Protein AF-0000000077074228 (afdb_homodimer)

Secondary structure (DSSP, 8-state):
--HHHHHHHHHHHH------HHHHHHHHHHHHH-SHHHHHHHT-HHHHTSS-HHHHHHHHHHHHHHHHHHHHHHHHHHHHTTHHHHHHHHHHT------HHHHHHHHHHHHHHHHHHHHHHHTT-GGGGGSHHHHHHHHHHHHHHS---HHHHHHHHHHHTTHHHHHHHHHT---TT--STTHHHHHHHHHHIIIIIHHHHHHHHTTSGGGSPPTT--HHHHHHHHHHHHHIIIIIHHHHHHH---GGGSSS--SS-TT-STTHHHHHHHHHHHHHHHHHHHHHHHHHHHS--------/--HHHHHHHHHHHH------HHHHHHHHHHHHH-SHHHHHHHT-HHHHTSS-HHHHHHHHHHHHHHHHHHHHHHHHHHHHTTHHHHHHHHHHT------HHHHHHHHHHHHHHHHHHHHHHHTT-GGGGGSHHHHHHHHHHHHHHS---HHHHHHHHHHHTTHHHHHHHHHT---TT--STTHHHHHHHHHHIIIIIHHHHHHHHTTSGGGSPPTT--HHHHHHHHHHHHHIIIIIHHHHHHH---GGGSSS--SS-TT-STTHHHHHHHHHHHHHHHHHHHHHHHHHHHS--------

pLDDT: mean 87.64, std 18.38, range [22.14, 98.81]

Radius of gyration: 28.15 Å; Cα contacts (8 Å, |Δi|>4): 652; chains: 2; bounding box: 69×78×68 Å

Foldseek 3Di:
DVPVVVVVVCCVVPPPPPPPPVVVVVVLQQLAQVFDVSVVLLPPPCLQPVADPVLLVVLLVVLVVLLVVLLVVLVVLCVVVVVLVLLQVLQVVDDQDDDPVLVVLLVVLVVLLVVVCVQSRVRSNNNLCLQVLVVLSVLLNCLSVDRRHSVSLLSLQLSLLQLVSLVCCQVVPDPPPPDDPCPSVSSNVSSCSSNPNSSLVSQVNSQHLSSYDDLPDQSSLSNSLSVVSCSVSVPVLVVCSVSSGCHVNSSHDDPPDPPHDNCVVVVCSVVSSVSSRPVSSVVSVVSVVPPDNPPPPPD/DVPVVVVVVCCVVPPPPPPPPVVVVVVLQQLAQVFDVSVVLLPPVCLQPVADPVLLVVLLVVLVVLLVVLLVVLVVLCVVVVVLVLLQVLQVVADQDDDPVLVVLLVVLVVLLVVVCVQSRVRSNNNLCLQVLVVLSVLLNCLSPDRRDSVSLLSLQLSLLQLVSLVCCQVVPDCPPPDDPCPSVSSNVSSCSSNPNSSLVSQVNSQHLSSYDDLPDQSSLSNSLSVVSCSVSVPVLVVCSVSSGCHVNSSHDDPPDPPHDNCVVVVCSVVSSVSSRPVSSVVSVVSVVPPDNPPPPPD

InterPro domains:
  IPR026508 Transmembrane protein 164 [PTHR20948] (30-287)
  IPR059250 TMEM164-like [PF14808] (55-283)

Structure (mmCIF, N/CA/C/O backbone):
data_AF-0000000077074228-model_v1
#
loop_
_entity.id
_entity.type
_entity.pdbx_description
1 polymer 'Transmembrane protein 164'
#
loop_
_atom_site.group_PDB
_atom_site.id
_atom_site.type_symbol
_atom_site.label_atom_id
_atom_site.label_alt_id
_atom_site.label_comp_id
_atom_site.label_asym_id
_atom_site.label_entity_id
_atom_site.label_seq_id
_atom_site.pdbx_PDB_ins_code
_atom_site.Cartn_x
_atom_site.Cartn_y
_atom_site.Cartn_z
_atom_site.occupancy
_atom_site.B_iso_or_equiv
_atom_site.auth_seq_id
_atom_site.auth_comp_id
_atom_site.auth_asym_id
_atom_site.auth_atom_id
_atom_site.pdbx_PDB_model_num
ATOM 1 N N . MET A 1 1 ? -24.172 -17.266 -29.172 1 22.14 1 MET A N 1
ATOM 2 C CA . MET A 1 1 ? -23.094 -17.172 -28.188 1 22.14 1 MET A CA 1
ATOM 3 C C . MET A 1 1 ? -22.406 -15.812 -28.281 1 22.14 1 MET A C 1
ATOM 5 O O . MET A 1 1 ? -21.625 -15.445 -27.406 1 22.14 1 MET A O 1
ATOM 9 N N . ASN A 1 2 ? -22.547 -15.078 -29.438 1 23.78 2 ASN A N 1
ATOM 10 C CA . ASN A 1 2 ? -22.094 -13.758 -29.875 1 23.78 2 ASN A CA 1
ATOM 11 C C . ASN A 1 2 ? -22.859 -12.648 -29.156 1 23.78 2 ASN A C 1
ATOM 13 O O . ASN A 1 2 ? -22.484 -11.477 -29.234 1 23.78 2 ASN A O 1
ATOM 17 N N . SER A 1 3 ? -24.125 -12.984 -28.781 1 27 3 SER A N 1
ATOM 18 C CA . SER A 1 3 ? -25.047 -11.898 -28.453 1 27 3 SER A CA 1
ATOM 19 C C . SER A 1 3 ? -24.781 -11.359 -27.047 1 27 3 SER A C 1
ATOM 21 O O . SER A 1 3 ? -25.031 -10.18 -26.766 1 27 3 SER A O 1
ATOM 23 N N . LYS A 1 4 ? -24.438 -12.344 -26.047 1 28.38 4 LYS A N 1
ATOM 24 C CA . LYS A 1 4 ? -24.344 -11.852 -24.672 1 28.38 4 LYS A CA 1
ATOM 25 C C . LYS A 1 4 ? -23.094 -11 -24.469 1 28.38 4 LYS A C 1
ATOM 27 O O . LYS A 1 4 ? -22.891 -10.414 -23.406 1 28.38 4 LYS A O 1
ATOM 32 N N . TYR A 1 5 ? -22.078 -11.258 -25.25 1 29.88 5 TYR A N 1
ATOM 33 C CA . TYR A 1 5 ? -20.859 -10.445 -25.125 1 29.88 5 TYR A CA 1
ATOM 34 C C . TYR A 1 5 ? -21.109 -9.016 -25.594 1 29.88 5 TYR A C 1
ATOM 36 O O . TYR A 1 5 ? -20.438 -8.086 -25.141 1 29.88 5 TYR A O 1
ATOM 44 N N . ASN A 1 6 ? -22.016 -8.875 -26.625 1 31.64 6 ASN A N 1
ATOM 45 C CA . ASN A 1 6 ? -22.25 -7.543 -27.172 1 31.64 6 ASN A CA 1
ATOM 46 C C . ASN A 1 6 ? -22.969 -6.648 -26.172 1 31.64 6 ASN A C 1
ATOM 48 O O . ASN A 1 6 ? -22.828 -5.422 -26.219 1 31.64 6 ASN A O 1
ATOM 52 N N . ASN A 1 7 ? -23.812 -7.305 -25.312 1 31.48 7 ASN A N 1
ATOM 53 C CA . ASN A 1 7 ? -24.641 -6.445 -24.469 1 31.48 7 ASN A CA 1
ATOM 54 C C . ASN A 1 7 ? -23.844 -5.883 -23.297 1 31.48 7 ASN A C 1
ATOM 56 O O . ASN A 1 7 ? -24.203 -4.848 -22.734 1 31.48 7 ASN A O 1
ATOM 60 N N . SER A 1 8 ? -22.75 -6.68 -22.859 1 31.59 8 SER A N 1
ATOM 61 C CA . SER A 1 8 ? -22.062 -6.16 -21.672 1 31.59 8 SER A CA 1
ATOM 62 C C . SER A 1 8 ? -21.141 -5 -22.031 1 31.59 8 SER A C 1
ATOM 64 O O . SER A 1 8 ? -20.938 -4.09 -21.219 1 31.59 8 SER A O 1
ATOM 66 N N . VAL A 1 9 ? -20.5 -5.027 -23.266 1 33.03 9 VAL A N 1
ATOM 67 C CA . VAL A 1 9 ? -19.703 -3.887 -23.703 1 33.03 9 VAL A CA 1
ATOM 68 C C . VAL A 1 9 ? -20.609 -2.715 -24.047 1 33.03 9 VAL A C 1
ATOM 70 O O . VAL A 1 9 ? -20.266 -1.555 -23.828 1 33.03 9 VAL A O 1
ATOM 73 N N . ALA A 1 10 ? -21.75 -3.064 -24.672 1 32.22 10 ALA A N 1
ATOM 74 C CA . ALA A 1 10 ? -22.672 -1.997 -25.062 1 32.22 10 ALA A CA 1
ATOM 75 C C . ALA A 1 10 ? -23.188 -1.242 -23.844 1 32.22 10 ALA A C 1
ATOM 77 O O . ALA A 1 10 ? -23.422 -0.031 -23.906 1 32.22 10 ALA A O 1
ATOM 78 N N . ALA A 1 11 ? -23.375 -1.987 -22.75 1 33.41 11 ALA A N 1
ATOM 79 C CA . ALA A 1 11 ? -23.828 -1.274 -21.562 1 33.41 11 ALA A CA 1
ATOM 80 C C . ALA A 1 11 ? -22.766 -0.3 -21.062 1 33.41 11 ALA A C 1
ATOM 82 O O . ALA A 1 11 ? -23.094 0.738 -20.484 1 33.41 11 ALA A O 1
ATOM 83 N N . LEU A 1 12 ? -21.438 -0.614 -21.328 1 32.62 12 LEU A N 1
ATOM 84 C CA . LEU A 1 12 ? -20.422 0.365 -20.938 1 32.62 12 LEU A CA 1
ATOM 85 C C . LEU A 1 12 ? -20.469 1.588 -21.844 1 32.62 12 LEU A C 1
ATOM 87 O O . LEU A 1 12 ? -20.266 2.715 -21.391 1 32.62 12 LEU A O 1
ATOM 91 N N . VAL A 1 13 ? -20.609 1.319 -23.203 1 32.81 13 VAL A N 1
ATOM 92 C CA . VAL A 1 13 ? -20.594 2.445 -24.141 1 32.81 13 VAL A CA 1
ATOM 93 C C . VAL A 1 13 ? -21.953 3.145 -24.141 1 32.81 13 VAL A C 1
ATOM 95 O O . VAL A 1 13 ? -22.016 4.375 -24.172 1 32.81 13 VAL A O 1
ATOM 98 N N . ASN A 1 14 ? -23.047 2.443 -24.469 1 32.88 14 ASN A N 1
ATOM 99 C CA . ASN A 1 14 ? -24.312 3.102 -24.766 1 32.88 14 ASN A CA 1
ATOM 100 C C . ASN A 1 14 ? -25.016 3.553 -23.484 1 32.88 14 ASN A C 1
ATOM 102 O O . ASN A 1 14 ? -26.141 4.039 -23.531 1 32.88 14 ASN A O 1
ATOM 106 N N . GLY A 1 15 ? -24.828 2.885 -22.344 1 33.25 15 GLY A N 1
ATOM 107 C CA . GLY A 1 15 ? -25.578 3.615 -21.328 1 33.25 15 GLY A CA 1
ATOM 108 C C . GLY A 1 15 ? -25.266 5.102 -21.312 1 33.25 15 GLY A C 1
ATOM 109 O O . GLY A 1 15 ? -24.25 5.523 -20.766 1 33.25 15 GLY A O 1
ATOM 110 N N . GLY A 1 16 ? -25.516 5.789 -22.328 1 33.91 16 GLY A N 1
ATOM 111 C CA . GLY A 1 16 ? -25.75 7.211 -22.516 1 33.91 16 GLY A CA 1
ATOM 112 C C . GLY A 1 16 ? -26.359 7.875 -21.281 1 33.91 16 GLY A C 1
ATOM 113 O O . GLY A 1 16 ? -27.031 8.906 -21.406 1 33.91 16 GLY A O 1
ATOM 114 N N . ASP A 1 17 ? -26.844 7.062 -20.344 1 36.22 17 ASP A N 1
ATOM 115 C CA . ASP A 1 17 ? -27.312 8.008 -19.344 1 36.22 17 ASP A CA 1
ATOM 116 C C . ASP A 1 17 ? -26.281 9.094 -19.078 1 36.22 17 ASP A C 1
ATOM 118 O O . ASP A 1 17 ? -25.078 8.805 -18.984 1 36.22 17 ASP A O 1
ATOM 122 N N . SER A 1 18 ? -26.469 10.219 -19.5 1 34.12 18 SER A N 1
ATOM 123 C CA . SER A 1 18 ? -25.828 11.484 -19.156 1 34.12 18 SER A CA 1
ATOM 124 C C . SER A 1 18 ? -25.109 11.391 -17.812 1 34.12 18 SER A C 1
ATOM 126 O O . SER A 1 18 ? -25.766 11.25 -16.766 1 34.12 18 SER A O 1
ATOM 128 N N . PHE A 1 19 ? -24.094 10.617 -17.672 1 42.47 19 PHE A N 1
ATOM 129 C CA . PHE A 1 19 ? -23.219 10.945 -16.547 1 42.47 19 PHE A CA 1
ATOM 130 C C . PHE A 1 19 ? -23.344 12.422 -16.188 1 42.47 19 PHE A C 1
ATOM 132 O O . PHE A 1 19 ? -22.672 13.266 -16.797 1 42.47 19 PHE A O 1
ATOM 139 N N . SER A 1 20 ? -24.547 12.852 -16.047 1 45.81 20 SER A N 1
ATOM 140 C CA . SER A 1 20 ? -24.766 14.25 -15.68 1 45.81 20 SER A CA 1
ATOM 141 C C . SER A 1 20 ? -23.859 14.672 -14.531 1 45.81 20 SER A C 1
ATOM 143 O O . SER A 1 20 ? -23.531 13.859 -13.656 1 45.81 20 SER A O 1
ATOM 145 N N . GLY A 1 21 ? -22.984 15.633 -14.781 1 50.31 21 GLY A N 1
ATOM 146 C CA . GLY A 1 21 ? -22.234 16.344 -13.75 1 50.31 21 GLY A CA 1
ATOM 147 C C . GLY A 1 21 ? -22.812 16.156 -12.359 1 50.31 21 GLY A C 1
ATOM 148 O O . GLY A 1 21 ? -22.062 16 -11.391 1 50.31 21 GLY A O 1
ATOM 149 N N . SER A 1 22 ? -24.125 15.953 -12.328 1 57.34 22 SER A N 1
ATOM 150 C CA . SER A 1 22 ? -24.797 15.789 -11.047 1 57.34 22 SER A CA 1
ATOM 151 C C . SER A 1 22 ? -24.609 14.383 -10.5 1 57.34 22 SER A C 1
ATOM 153 O O . SER A 1 22 ? -24.391 14.195 -9.297 1 57.34 22 SER A O 1
ATOM 155 N N . SER A 1 23 ? -24.578 13.344 -11.367 1 66.81 23 SER A N 1
ATOM 156 C CA . SER A 1 23 ? -24.406 11.969 -10.906 1 66.81 23 SER A CA 1
ATOM 157 C C . SER A 1 23 ? -22.984 11.727 -10.406 1 66.81 23 SER A C 1
ATOM 159 O O . SER A 1 23 ? -22.797 11.07 -9.375 1 66.81 23 SER A O 1
ATOM 161 N N . LEU A 1 24 ? -22.078 12.297 -11.102 1 70 24 LEU A N 1
ATOM 162 C CA . LEU A 1 24 ? -20.688 12.172 -10.68 1 70 24 LEU A CA 1
ATOM 163 C C . LEU A 1 24 ? -20.453 12.859 -9.344 1 70 24 LEU A C 1
ATOM 165 O O . LEU A 1 24 ? -19.734 12.344 -8.492 1 70 24 LEU A O 1
ATOM 169 N N . LEU A 1 25 ? -21.047 14.008 -9.281 1 71.69 25 LEU A N 1
ATOM 170 C CA . LEU A 1 25 ? -20.906 14.742 -8.031 1 71.69 25 LEU A CA 1
ATOM 171 C C . LEU A 1 25 ? -21.547 13.969 -6.875 1 71.69 25 LEU A C 1
ATOM 173 O O . LEU A 1 25 ? -20.984 13.914 -5.781 1 71.69 25 LEU A O 1
ATOM 177 N N . PHE A 1 26 ? -22.672 13.359 -7.16 1 73.75 26 PHE A N 1
ATOM 178 C CA . PHE A 1 26 ? -23.344 12.578 -6.133 1 73.75 26 PHE A CA 1
ATOM 179 C C . PHE A 1 26 ? -22.516 11.367 -5.738 1 73.75 26 PHE A C 1
ATOM 181 O O . PHE A 1 26 ? -22.406 11.039 -4.555 1 73.75 26 PHE A O 1
ATOM 188 N N . GLU A 1 27 ? -21.938 10.773 -6.664 1 82.38 27 GLU A N 1
ATOM 189 C CA . GLU A 1 27 ? -21.078 9.625 -6.375 1 82.38 27 GLU A CA 1
ATOM 190 C C . GLU A 1 27 ? -19.844 10.047 -5.574 1 82.38 27 GLU A C 1
ATOM 192 O O . GLU A 1 27 ? -19.438 9.344 -4.652 1 82.38 27 GLU A O 1
ATOM 197 N N . LEU A 1 28 ? -19.406 11.195 -5.895 1 85.88 28 LEU A N 1
ATOM 198 C CA . LEU A 1 28 ? -18.234 11.695 -5.195 1 85.88 28 LEU A CA 1
ATOM 199 C C . LEU A 1 28 ? -18.562 12.023 -3.742 1 85.88 28 LEU A C 1
ATOM 201 O O . LEU A 1 28 ? -17.781 11.711 -2.84 1 85.88 28 LEU A O 1
ATOM 205 N N . GLU A 1 29 ? -19.703 12.594 -3.555 1 90.44 29 GLU A N 1
ATOM 206 C CA . GLU A 1 29 ? -20.125 12.914 -2.195 1 90.44 29 GLU A CA 1
ATOM 207 C C . GLU A 1 29 ? -20.328 11.648 -1.364 1 90.44 29 GLU A C 1
ATOM 209 O O . GLU A 1 29 ? -19.953 11.602 -0.193 1 90.44 29 GLU A O 1
ATOM 214 N N . ASP A 1 30 ? -20.859 10.711 -1.929 1 92.44 30 ASP A N 1
ATOM 215 C CA . ASP A 1 30 ? -21.078 9.453 -1.22 1 92.44 30 ASP A CA 1
ATOM 216 C C . ASP A 1 30 ? -19.766 8.812 -0.806 1 92.44 30 ASP A C 1
ATOM 218 O O . ASP A 1 30 ? -19.625 8.32 0.318 1 92.44 30 ASP A O 1
ATOM 222 N N . VAL A 1 31 ? -18.812 8.883 -1.663 1 92.88 31 VAL A N 1
ATOM 223 C CA . VAL A 1 31 ? -17.484 8.312 -1.403 1 92.88 31 VAL A CA 1
ATOM 224 C C . VAL A 1 31 ? -16.797 9.102 -0.295 1 92.88 31 VAL A C 1
ATOM 226 O O . VAL A 1 31 ? -16.156 8.516 0.581 1 92.88 31 VAL A O 1
ATOM 229 N N . LEU A 1 32 ? -16.969 10.344 -0.296 1 94.06 32 LEU A N 1
ATOM 230 C CA . LEU A 1 32 ? -16.234 11.219 0.598 1 94.06 32 LEU A CA 1
ATOM 231 C C . LEU A 1 32 ? -16.844 11.227 1.993 1 94.06 32 LEU A C 1
ATOM 233 O O . LEU A 1 32 ? -16.125 11.133 2.992 1 94.06 32 LEU A O 1
ATOM 237 N N . TYR A 1 33 ? -18.156 11.289 2.043 1 94.5 33 TYR A N 1
ATOM 238 C CA . TYR A 1 33 ? -18.734 11.461 3.367 1 94.5 33 TYR A CA 1
ATOM 239 C C . TYR A 1 33 ? -20.141 10.852 3.428 1 94.5 33 TYR A C 1
ATOM 241 O O . TYR A 1 33 ? -21.031 11.398 4.078 1 94.5 33 TYR A O 1
ATOM 249 N N . GLY A 1 34 ? -20.344 9.797 2.76 1 92.19 34 GLY A N 1
ATOM 250 C CA . GLY A 1 34 ? -21.609 9.086 2.777 1 92.19 34 GLY A CA 1
ATOM 251 C C . GLY A 1 34 ? -21.672 8.016 3.852 1 92.19 34 GLY A C 1
ATOM 252 O O . GLY A 1 34 ? -22.656 7.27 3.934 1 92.19 34 GLY A O 1
ATOM 253 N N . GLY A 1 35 ? -20.688 7.93 4.684 1 92.06 35 GLY A N 1
ATOM 254 C CA . GLY A 1 35 ? -20.625 6.891 5.703 1 92.06 35 GLY A CA 1
ATOM 255 C C . GLY A 1 35 ? -21.406 7.242 6.957 1 92.06 35 GLY A C 1
ATOM 256 O O . GLY A 1 35 ? -21.891 8.359 7.098 1 92.06 35 GLY A O 1
ATOM 257 N N . ASP A 1 36 ? -21.5 6.32 7.832 1 88.94 36 ASP A N 1
ATOM 258 C CA . ASP A 1 36 ? -22.297 6.484 9.039 1 88.94 36 ASP A CA 1
ATOM 259 C C . ASP A 1 36 ? -21.703 7.559 9.953 1 88.94 36 ASP A C 1
ATOM 261 O O . ASP A 1 36 ? -22.422 8.422 10.461 1 88.94 36 ASP A O 1
ATOM 265 N N . SER A 1 37 ? -20.438 7.48 10.125 1 86.94 37 SER A N 1
ATOM 266 C CA . SER A 1 37 ? -19.797 8.438 11.016 1 86.94 37 SER A CA 1
ATOM 267 C C . SER A 1 37 ? -19.906 9.859 10.477 1 86.94 37 SER A C 1
ATOM 269 O O . SER A 1 37 ? -20.172 10.797 11.227 1 86.94 37 SER A O 1
ATOM 271 N N . THR A 1 38 ? -19.75 9.977 9.234 1 90.25 38 THR A N 1
ATOM 272 C CA . THR A 1 38 ? -19.844 11.305 8.641 1 90.25 38 THR A CA 1
ATOM 273 C C . THR A 1 38 ? -21.281 11.812 8.672 1 90.25 38 THR A C 1
ATOM 275 O O . THR A 1 38 ? -21.531 12.992 8.914 1 90.25 38 THR A O 1
ATOM 278 N N . LYS A 1 39 ? -22.188 10.961 8.492 1 90.31 39 LYS A N 1
ATOM 279 C CA . LYS A 1 39 ? -23.594 11.359 8.562 1 90.31 39 LYS A CA 1
ATOM 280 C C . LYS A 1 39 ? -23.969 11.859 9.953 1 90.31 39 LYS A C 1
ATOM 282 O O . LYS A 1 39 ? -24.719 12.82 10.094 1 90.31 39 LYS A O 1
ATOM 287 N N . GLU A 1 40 ? -23.438 11.203 10.867 1 90.25 40 GLU A N 1
ATOM 288 C CA . GLU A 1 40 ? -23.672 11.656 12.242 1 90.25 40 GLU A CA 1
ATOM 289 C C . GLU A 1 40 ? -23.141 13.07 12.453 1 90.25 40 GLU A C 1
ATOM 291 O O . GLU A 1 40 ? -23.812 13.906 13.062 1 90.25 40 GLU A O 1
ATOM 296 N N . GLU A 1 41 ? -21.984 13.305 11.984 1 89.94 41 GLU A N 1
ATOM 297 C CA . GLU A 1 41 ? -21.375 14.625 12.117 1 89.94 41 GLU A CA 1
ATOM 298 C 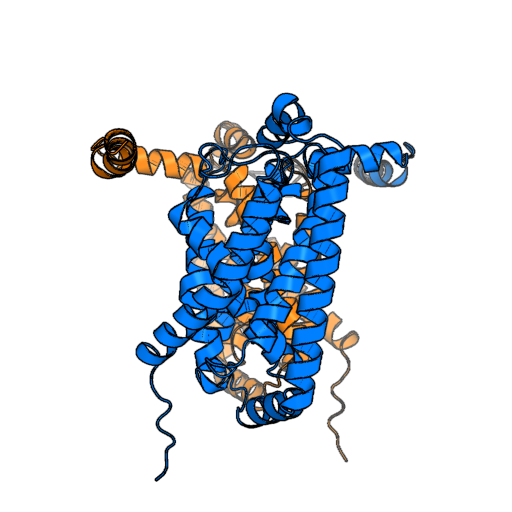C . GLU A 1 41 ? -22.156 15.672 11.312 1 89.94 41 GLU A C 1
ATOM 300 O O . GLU A 1 41 ? -22.375 16.781 11.789 1 89.94 41 GLU A O 1
ATOM 305 N N . ILE A 1 42 ? -22.562 15.32 10.117 1 91.06 42 ILE A N 1
ATOM 306 C CA . ILE A 1 42 ? -23.297 16.219 9.219 1 91.06 42 ILE A CA 1
ATOM 307 C C . ILE A 1 42 ? -24.609 16.625 9.867 1 91.06 42 ILE A C 1
ATOM 309 O O . ILE A 1 42 ? -25.031 17.781 9.758 1 91.06 42 ILE A O 1
ATOM 313 N N . ASN A 1 43 ? -25.188 15.75 10.594 1 92.12 43 ASN A N 1
ATOM 314 C CA . ASN A 1 43 ? -26.484 16 11.195 1 92.12 43 ASN A CA 1
ATOM 315 C C . ASN A 1 43 ? -26.359 16.672 12.562 1 92.12 43 ASN A C 1
ATOM 317 O O . ASN A 1 43 ? -27.359 17.016 13.188 1 92.12 43 ASN A O 1
ATOM 321 N N . ASN A 1 44 ? -25.156 16.844 12.969 1 93.88 44 ASN A N 1
ATOM 322 C CA . ASN A 1 44 ? -24.922 17.5 14.242 1 93.88 44 ASN A CA 1
ATOM 323 C C . ASN A 1 44 ? -25 19.016 14.109 1 93.88 44 ASN A C 1
ATOM 325 O O . ASN A 1 44 ? -23.969 19.688 13.992 1 93.88 44 ASN A O 1
ATOM 329 N N . GLU A 1 45 ? -26.125 19.578 14.312 1 94.75 45 GLU A N 1
ATOM 330 C CA . GLU A 1 45 ? -26.359 21 14.125 1 94.75 45 GLU A CA 1
ATOM 331 C C . GLU A 1 45 ? -25.641 21.828 15.195 1 94.75 45 GLU A C 1
ATOM 333 O O . GLU A 1 45 ? -25.172 22.938 14.922 1 94.75 45 GLU A O 1
ATOM 338 N N . SER A 1 46 ? -25.641 21.281 16.359 1 94.56 46 SER A N 1
ATOM 339 C CA . SER A 1 46 ? -24.969 21.984 17.453 1 94.56 46 SER A CA 1
ATOM 340 C C . SER A 1 46 ? -23.484 22.188 17.156 1 94.56 46 SER A C 1
ATOM 342 O O . SER A 1 46 ? -22.938 23.25 17.469 1 94.56 46 SER A O 1
ATOM 344 N N . CYS A 1 47 ? -22.922 21.234 16.562 1 94.81 47 CYS A N 1
ATOM 345 C CA . CYS A 1 47 ? -21.516 21.328 16.203 1 94.81 47 CYS A CA 1
ATOM 346 C C . CYS A 1 47 ? -21.312 22.328 15.062 1 94.81 47 CYS A C 1
ATOM 348 O O . CYS A 1 47 ? -20.422 23.172 15.125 1 94.81 47 CYS A O 1
ATOM 350 N N . PHE A 1 48 ? -22.156 22.266 14.055 1 95.12 48 PHE A N 1
ATOM 351 C CA . PHE A 1 48 ? -22.016 23.125 12.891 1 95.12 48 PHE A CA 1
ATOM 352 C C . PHE A 1 48 ? -22.219 24.594 13.281 1 95.12 48 PHE A C 1
ATOM 354 O O . PHE A 1 48 ? -21.578 25.484 12.727 1 95.12 48 PHE A O 1
ATOM 361 N N . ASN A 1 49 ? -23.047 24.766 14.281 1 94.5 49 ASN A N 1
ATOM 362 C CA . ASN A 1 49 ? -23.391 26.125 14.68 1 94.5 49 ASN A CA 1
ATOM 363 C C . ASN A 1 49 ? -22.641 26.547 15.938 1 94.5 49 ASN A C 1
ATOM 365 O O . ASN A 1 49 ? -23.016 27.516 16.594 1 94.5 49 ASN A O 1
ATOM 369 N N . TYR A 1 50 ? -21.703 25.844 16.266 1 95.31 50 TYR A N 1
ATOM 370 C CA . TYR A 1 50 ? -20.969 26.109 17.5 1 95.31 50 TYR A CA 1
ATOM 371 C C . TYR A 1 50 ? -20.375 27.5 17.5 1 95.31 50 TYR A C 1
ATOM 373 O O . TYR A 1 50 ? -20.391 28.203 18.516 1 95.31 50 TYR A O 1
ATOM 381 N N . LEU A 1 51 ? -19.828 27.906 16.344 1 93.75 51 LEU A N 1
ATOM 382 C CA . LEU A 1 51 ? -19.203 29.203 16.172 1 93.75 51 LEU A CA 1
ATOM 383 C C . LEU A 1 51 ? -20.031 30.094 15.242 1 93.75 51 LEU A C 1
ATOM 385 O O . LEU A 1 51 ? -20.516 29.625 14.211 1 93.75 51 LEU A O 1
ATOM 389 N N . SER A 1 52 ? -20.156 31.344 15.672 1 92.81 52 SER A N 1
ATOM 390 C CA . SER A 1 52 ? -20.797 32.281 14.758 1 92.81 52 SER A CA 1
ATOM 391 C C . SER A 1 52 ? -19.906 32.594 13.562 1 92.81 52 SER A C 1
ATOM 393 O O . SER A 1 52 ? -18.672 32.469 13.648 1 92.81 52 SER A O 1
ATOM 395 N N . THR A 1 53 ? -20.469 32.969 12.477 1 92.25 53 THR A N 1
ATOM 396 C CA . THR A 1 53 ? -19.734 33.281 11.258 1 92.25 53 THR A CA 1
ATOM 397 C C . THR A 1 53 ? -18.75 34.438 11.508 1 92.25 53 THR A C 1
ATOM 399 O O . THR A 1 53 ? -17.641 34.438 10.977 1 92.25 53 THR A O 1
ATOM 402 N N . ARG A 1 54 ? -19.156 35.375 12.281 1 94.12 54 ARG A N 1
ATOM 403 C CA . ARG A 1 54 ? -18.281 36.5 12.609 1 94.12 54 ARG A CA 1
ATOM 404 C C . ARG A 1 54 ? -17.047 36.062 13.359 1 94.12 54 ARG A C 1
ATOM 406 O O . ARG A 1 54 ? -15.93 36.5 13.055 1 94.12 54 ARG A O 1
ATOM 413 N N . LEU A 1 55 ? -17.25 35.25 14.305 1 93.5 55 LEU A N 1
ATOM 414 C CA . LEU A 1 55 ? -16.125 34.75 15.094 1 93.5 55 LEU A CA 1
ATOM 415 C C . LEU A 1 55 ? -15.211 33.875 14.242 1 93.5 55 LEU A C 1
ATOM 417 O O . LEU A 1 55 ? -13.984 33.938 14.367 1 93.5 55 LEU A O 1
ATOM 421 N N . ALA A 1 56 ? -15.812 33.062 13.391 1 94.12 56 ALA A N 1
ATOM 422 C CA . ALA A 1 56 ? -15.023 32.219 12.5 1 94.12 56 ALA A CA 1
ATOM 423 C C . ALA A 1 56 ? -14.148 33.062 11.57 1 94.12 56 ALA A C 1
ATOM 425 O O . ALA A 1 56 ? -12.984 32.719 11.336 1 94.12 56 ALA A O 1
ATOM 426 N N . LEU A 1 57 ? -14.695 34.062 11.094 1 95 57 LEU A N 1
ATOM 427 C CA . LEU A 1 57 ? -13.953 34.938 10.203 1 95 57 LEU A CA 1
ATOM 428 C C . LEU A 1 57 ? -12.852 35.688 10.961 1 95 57 LEU A C 1
ATOM 430 O O . LEU A 1 57 ? -11.742 35.844 10.453 1 95 57 LEU A O 1
ATOM 434 N N . THR A 1 58 ? -13.164 36.156 12.148 1 95.5 58 THR A N 1
ATOM 435 C CA . THR A 1 58 ? -12.172 36.844 12.961 1 95.5 58 THR A CA 1
ATOM 436 C C . THR A 1 58 ? -11.008 35.938 13.305 1 95.5 58 THR A C 1
ATOM 438 O O . THR A 1 58 ? -9.844 36.312 13.203 1 95.5 58 THR A O 1
ATOM 441 N N . ASP A 1 59 ? -11.336 34.75 13.75 1 95.19 59 ASP A N 1
ATOM 442 C CA . ASP A 1 59 ? -10.289 33.781 14.07 1 95.19 59 ASP A CA 1
ATOM 443 C C . ASP A 1 59 ? -9.43 33.5 12.844 1 95.19 59 ASP A C 1
ATOM 445 O O . ASP A 1 59 ? -8.211 33.312 12.961 1 95.19 59 ASP A O 1
ATOM 449 N N . THR A 1 60 ? -10.016 33.438 11.672 1 96.88 60 THR A N 1
ATOM 450 C CA . THR A 1 60 ? -9.289 33.156 10.43 1 96.88 60 THR A CA 1
ATOM 451 C C . THR A 1 60 ? -8.328 34.281 10.109 1 96.88 60 THR A C 1
ATOM 453 O O . THR A 1 60 ? -7.184 34.062 9.727 1 96.88 60 THR A O 1
ATOM 456 N N . VAL A 1 61 ? -8.812 35.469 10.281 1 97.81 61 VAL A N 1
ATOM 457 C CA . VAL A 1 61 ? -7.969 36.656 10.016 1 97.81 61 VAL A CA 1
ATOM 458 C C . VAL A 1 61 ? -6.777 36.656 10.969 1 97.81 61 VAL A C 1
ATOM 460 O O . VAL A 1 61 ? -5.641 36.875 10.555 1 97.81 61 VAL A O 1
ATOM 463 N N . ILE A 1 62 ? -7.02 36.438 12.234 1 97.75 62 ILE A N 1
ATOM 464 C CA . ILE A 1 62 ? -5.953 36.375 13.227 1 97.75 62 ILE A CA 1
ATOM 465 C C . ILE A 1 62 ? -4.957 35.281 12.852 1 97.75 62 ILE A C 1
ATOM 467 O O . ILE A 1 62 ? -3.744 35.5 12.906 1 97.75 62 ILE A O 1
ATOM 471 N N . ALA A 1 63 ? -5.473 34.125 12.445 1 97.56 63 ALA A N 1
ATOM 472 C CA . ALA A 1 63 ? -4.617 33 12.031 1 97.56 63 ALA A CA 1
ATOM 473 C C . ALA A 1 63 ? -3.771 33.375 10.82 1 97.56 63 ALA A C 1
ATOM 475 O O . ALA A 1 63 ? -2.59 33.031 10.75 1 97.56 63 ALA A O 1
ATOM 476 N N . VAL A 1 64 ? -4.352 34.094 9.891 1 98.25 64 VAL A N 1
ATOM 477 C CA . VAL A 1 64 ? -3.641 34.5 8.68 1 98.25 64 VAL A CA 1
ATOM 478 C C . VAL A 1 64 ? -2.484 35.406 9.039 1 98.25 64 VAL A C 1
ATOM 480 O O . VAL A 1 64 ? -1.374 35.281 8.523 1 98.25 64 VAL A O 1
ATOM 483 N N . VAL A 1 65 ? -2.734 36.375 9.867 1 98.44 65 VAL A N 1
ATOM 484 C CA . VAL A 1 65 ? -1.694 37.312 10.312 1 98.44 65 VAL A CA 1
ATOM 485 C C . VAL A 1 65 ? -0.572 36.531 10.992 1 98.44 65 VAL A C 1
ATOM 487 O O . VAL A 1 65 ? 0.609 36.781 10.75 1 98.44 65 VAL A O 1
ATOM 490 N N . PHE A 1 66 ? -0.959 35.625 11.836 1 98.31 66 PHE A N 1
ATOM 491 C CA . PHE A 1 66 ? 0.021 34.812 12.539 1 98.31 66 PHE A CA 1
ATOM 492 C C . PHE A 1 66 ? 0.817 33.938 11.57 1 98.31 66 PHE A C 1
ATOM 494 O O . PHE A 1 66 ? 2.027 33.781 11.727 1 98.31 66 PHE A O 1
ATOM 501 N N . ILE A 1 67 ? 0.172 33.344 10.531 1 98.56 67 ILE A N 1
ATOM 502 C CA . ILE A 1 67 ? 0.825 32.562 9.492 1 98.56 67 ILE A CA 1
ATOM 503 C C . ILE A 1 67 ? 1.873 33.406 8.781 1 98.56 67 ILE A C 1
ATOM 505 O O . ILE A 1 67 ? 3.01 32.969 8.586 1 98.56 67 ILE A O 1
ATOM 509 N N . ILE A 1 68 ? 1.489 34.625 8.43 1 98.69 68 ILE A N 1
ATOM 510 C CA . ILE A 1 68 ? 2.406 35.531 7.754 1 98.69 68 ILE A CA 1
ATOM 511 C C . ILE A 1 68 ? 3.613 35.812 8.648 1 98.69 68 ILE A C 1
ATOM 513 O O . ILE A 1 68 ? 4.754 35.844 8.172 1 98.69 68 ILE A O 1
ATOM 517 N N . TYR A 1 69 ? 3.365 36.031 9.859 1 98.44 69 TYR A N 1
ATOM 518 C CA . TYR A 1 69 ? 4.445 36.25 10.812 1 98.44 69 TYR A CA 1
ATOM 519 C C . TYR A 1 69 ? 5.383 35.031 10.875 1 98.44 69 TYR A C 1
ATOM 521 O O . TYR A 1 69 ? 6.605 35.188 10.828 1 98.44 69 TYR A O 1
ATOM 529 N N . LEU A 1 70 ? 4.832 33.844 11.008 1 98.44 70 LEU A N 1
ATOM 530 C CA . LEU A 1 70 ? 5.633 32.625 11.094 1 98.44 70 LEU A CA 1
ATOM 531 C C . LEU A 1 70 ? 6.473 32.438 9.836 1 98.44 70 LEU A C 1
ATOM 533 O O . LEU A 1 70 ? 7.656 32.094 9.922 1 98.44 70 LEU A O 1
ATOM 537 N N . ILE A 1 71 ? 5.863 32.625 8.68 1 98.5 71 ILE A N 1
ATOM 538 C CA . ILE A 1 71 ? 6.566 32.469 7.41 1 98.5 71 ILE A CA 1
ATOM 539 C C . ILE A 1 71 ? 7.688 33.5 7.309 1 98.5 71 ILE A C 1
ATOM 541 O O . ILE A 1 71 ? 8.812 33.156 6.934 1 98.5 71 ILE A O 1
ATOM 545 N N . SER A 1 72 ? 7.41 34.75 7.621 1 98.5 72 SER A N 1
ATOM 546 C CA . SER A 1 72 ? 8.398 35.812 7.562 1 98.5 72 SER A CA 1
ATOM 547 C C . SER A 1 72 ? 9.578 35.531 8.484 1 98.5 72 SER A C 1
ATOM 549 O O . SER A 1 72 ? 10.734 35.688 8.094 1 98.5 72 SER A O 1
ATOM 551 N N . TYR A 1 73 ? 9.234 35.156 9.625 1 97.81 73 TYR A N 1
ATOM 552 C CA . TYR A 1 73 ? 10.281 34.812 10.578 1 97.81 73 TYR A CA 1
ATOM 553 C C . TYR A 1 73 ? 11.141 33.656 10.055 1 97.81 73 TYR A C 1
ATOM 555 O O . TYR A 1 73 ? 12.375 33.719 10.133 1 97.81 73 TYR A O 1
ATOM 563 N N . ALA A 1 74 ? 10.539 32.594 9.562 1 97.88 74 ALA A N 1
ATOM 564 C CA . ALA A 1 74 ? 11.242 31.406 9.062 1 97.88 74 ALA A CA 1
ATOM 565 C C . ALA A 1 74 ? 12.148 31.766 7.891 1 97.88 74 ALA A C 1
ATOM 567 O O . ALA A 1 74 ? 13.336 31.422 7.883 1 97.88 74 ALA A O 1
ATOM 568 N N . VAL A 1 75 ? 11.625 32.5 6.93 1 96.81 75 VAL A N 1
ATOM 569 C CA . VAL A 1 75 ? 12.367 32.875 5.723 1 96.81 75 VAL A CA 1
ATOM 570 C C . VAL A 1 75 ? 13.539 33.781 6.086 1 96.81 75 VAL A C 1
ATOM 572 O O . VAL A 1 75 ? 14.656 33.594 5.602 1 96.81 75 VAL A O 1
ATOM 575 N N . LYS A 1 76 ? 13.336 34.75 6.918 1 97 76 LYS A N 1
ATOM 576 C CA . LYS A 1 76 ? 14.391 35.656 7.344 1 97 76 LYS A CA 1
ATOM 577 C C . LYS A 1 76 ? 15.5 34.938 8.086 1 97 76 LYS A C 1
ATOM 579 O O . LYS A 1 76 ? 16.688 35.156 7.828 1 97 76 LYS A O 1
ATOM 584 N N . THR A 1 77 ? 15.086 34.094 8.953 1 96.06 77 THR A N 1
ATOM 585 C CA . THR A 1 77 ? 16.062 33.344 9.766 1 96.06 77 THR A CA 1
ATOM 586 C C . THR A 1 77 ? 16.828 32.344 8.914 1 96.06 77 THR A C 1
ATOM 588 O O . THR A 1 77 ? 18.047 32.219 9.055 1 96.06 77 THR A O 1
ATOM 591 N N . ILE A 1 78 ? 16.219 31.578 8.031 1 94.88 78 ILE A N 1
ATOM 592 C CA . ILE A 1 78 ? 16.859 30.609 7.145 1 94.88 78 ILE A CA 1
ATOM 593 C C . ILE A 1 78 ? 17.859 31.344 6.234 1 94.88 78 ILE A C 1
ATOM 595 O O . ILE A 1 78 ? 18.969 30.875 6.027 1 94.88 78 ILE A O 1
ATOM 599 N N . SER A 1 79 ? 17.391 32.5 5.746 1 93.38 79 SER A N 1
ATOM 600 C CA . SER A 1 79 ? 18.266 33.281 4.887 1 93.38 79 SER A CA 1
ATOM 601 C C . SER A 1 79 ? 19.453 33.844 5.66 1 93.38 79 SER A C 1
ATOM 603 O O . SER A 1 79 ? 20.594 33.75 5.184 1 93.38 79 SER A O 1
ATOM 605 N N . ALA A 1 80 ? 19.25 34.312 6.84 1 92.75 80 ALA A N 1
ATOM 606 C CA . ALA A 1 80 ? 20.312 34.906 7.66 1 92.75 80 ALA A CA 1
ATOM 607 C C . ALA A 1 80 ? 21.344 33.875 8.078 1 92.75 80 ALA A C 1
ATOM 609 O O . ALA A 1 80 ? 22.531 34.188 8.195 1 92.75 80 ALA A O 1
ATOM 610 N N . ASN A 1 81 ? 20.906 32.688 8.25 1 90.56 81 ASN A N 1
ATOM 611 C CA . ASN A 1 81 ? 21.781 31.609 8.727 1 90.56 81 ASN A CA 1
ATOM 612 C C . ASN A 1 81 ? 22.328 30.781 7.578 1 90.56 81 ASN A C 1
ATOM 614 O O . ASN A 1 81 ? 22.906 29.719 7.797 1 90.56 81 ASN A O 1
ATOM 618 N N . ASN A 1 82 ? 22.125 31.188 6.395 1 89.56 82 ASN A N 1
ATOM 619 C CA . ASN A 1 82 ? 22.547 30.438 5.219 1 89.56 82 ASN A CA 1
ATOM 620 C C . ASN A 1 82 ? 22.031 29 5.25 1 89.56 82 ASN A C 1
ATOM 622 O O . ASN A 1 82 ? 22.781 28.062 4.988 1 89.56 82 ASN A O 1
ATOM 626 N N . GLY A 1 83 ? 20.781 28.953 5.629 1 86.88 83 GLY A N 1
ATOM 627 C CA . GLY A 1 83 ? 20.141 27.672 5.82 1 86.88 83 GLY A CA 1
ATOM 628 C C . GLY A 1 83 ? 20.172 26.797 4.582 1 86.88 83 GLY A C 1
ATOM 629 O O . GLY A 1 83 ? 20.344 25.578 4.68 1 86.88 83 GLY A O 1
ATOM 630 N N . LEU A 1 84 ? 20.016 27.344 3.43 1 87.5 84 LEU A N 1
ATOM 631 C CA . LEU A 1 84 ? 20.031 26.594 2.182 1 87.5 84 LEU A CA 1
ATOM 632 C C . LEU A 1 84 ? 21.406 25.984 1.924 1 87.5 84 LEU A C 1
ATOM 634 O O . LEU A 1 84 ? 21.516 24.859 1.446 1 87.5 84 LEU A O 1
ATOM 638 N N . GLN A 1 85 ? 22.391 26.734 2.244 1 89.31 85 GLN A N 1
ATOM 639 C CA . GLN A 1 85 ? 23.75 26.234 2.109 1 89.31 85 GLN A CA 1
ATOM 640 C C . GLN A 1 85 ? 24.031 25.109 3.119 1 89.31 85 GLN A C 1
ATOM 642 O O . GLN A 1 85 ? 24.734 24.141 2.807 1 89.31 85 GLN A O 1
ATOM 647 N N . GLU A 1 86 ? 23.5 25.391 4.242 1 90.12 86 GLU A N 1
ATOM 648 C CA . GLU A 1 86 ? 23.641 24.359 5.266 1 90.12 86 GLU A CA 1
ATOM 649 C C . GLU A 1 86 ? 22.984 23.047 4.828 1 90.12 86 GLU A C 1
ATOM 651 O O . GLU A 1 86 ? 23.562 21.969 5.012 1 90.12 86 GLU A O 1
ATOM 656 N N . LEU A 1 87 ? 21.828 23.109 4.27 1 91.62 87 LEU A N 1
ATOM 657 C CA . LEU A 1 87 ? 21.125 21.922 3.766 1 91.62 87 LEU A CA 1
ATOM 658 C C . LEU A 1 87 ? 21.953 21.219 2.703 1 91.62 87 LEU A C 1
ATOM 660 O O . LEU A 1 87 ? 22.062 19.984 2.709 1 91.62 87 LEU A O 1
ATOM 664 N N . ALA A 1 88 ? 22.516 21.969 1.868 1 89.5 88 ALA A N 1
ATOM 665 C CA . ALA A 1 88 ? 23.344 21.406 0.808 1 89.5 88 ALA A CA 1
ATOM 666 C C . ALA A 1 88 ? 24.547 20.672 1.389 1 89.5 88 ALA A C 1
ATOM 668 O O . ALA A 1 88 ? 24.906 19.594 0.908 1 89.5 88 ALA A O 1
ATOM 669 N N . ARG A 1 89 ? 25.094 21.203 2.355 1 86.31 89 ARG A N 1
ATOM 670 C CA . ARG A 1 89 ? 26.266 20.594 2.996 1 86.31 89 ARG A CA 1
ATOM 671 C C . ARG A 1 89 ? 25.906 19.266 3.654 1 86.31 89 ARG A C 1
ATOM 673 O O . ARG A 1 89 ? 26.641 18.281 3.518 1 86.31 89 ARG A O 1
ATOM 680 N N . VAL A 1 90 ? 24.812 19.234 4.23 1 84.44 90 VAL A N 1
ATOM 681 C CA . VAL A 1 90 ? 24.375 18.047 4.957 1 84.44 90 VAL A CA 1
ATOM 682 C C . VAL A 1 90 ? 24.078 16.922 3.973 1 84.44 90 VAL A C 1
ATOM 684 O O . VAL A 1 90 ? 24.375 15.758 4.242 1 84.44 90 VAL A O 1
ATOM 687 N N . CYS A 1 91 ? 23.531 17.203 2.834 1 83.94 91 CYS A N 1
ATOM 688 C CA . CYS A 1 91 ? 23.125 16.219 1.838 1 83.94 91 CYS A CA 1
ATOM 689 C C . CYS A 1 91 ? 24.344 15.664 1.102 1 83.94 91 CYS A C 1
ATOM 691 O O . CYS A 1 91 ? 24.344 14.508 0.672 1 83.94 91 CYS A O 1
ATOM 693 N N . SER A 1 92 ? 25.312 16.453 0.869 1 77.75 92 SER A N 1
ATOM 694 C CA . SER A 1 92 ? 26.5 16.047 0.125 1 77.75 92 SER A CA 1
ATOM 695 C C . SER A 1 92 ? 27.328 15.062 0.924 1 77.75 92 SER A C 1
ATOM 697 O O . SER A 1 92 ? 28.094 14.281 0.35 1 77.75 92 SER A O 1
ATOM 699 N N . ALA A 1 93 ? 27.219 15.023 2.072 1 67.69 93 ALA A N 1
ATOM 700 C CA . ALA A 1 93 ? 28.062 14.203 2.938 1 67.69 93 ALA A CA 1
ATOM 701 C C . ALA A 1 93 ? 27.578 12.75 2.943 1 67.69 93 ALA A C 1
ATOM 703 O O . ALA A 1 93 ? 28.312 11.852 3.377 1 67.69 93 ALA A O 1
ATOM 704 N N . LYS A 1 94 ? 26.469 12.445 2.391 1 66.69 94 LYS A N 1
ATOM 705 C CA . LYS A 1 94 ? 25.984 11.086 2.592 1 66.69 94 LYS A CA 1
ATOM 706 C C . LYS A 1 94 ? 25.688 10.398 1.26 1 66.69 94 LYS A C 1
ATOM 708 O O . LYS A 1 94 ? 25.031 10.984 0.39 1 66.69 94 LYS A O 1
ATOM 713 N N . LYS A 1 95 ? 26.484 9.266 1.172 1 60.31 95 LYS A N 1
ATOM 714 C CA . LYS A 1 95 ? 26.25 8.398 0.02 1 60.31 95 LYS A CA 1
ATOM 715 C C . LYS A 1 95 ? 25 7.539 0.222 1 60.31 95 LYS A C 1
ATOM 717 O O . LYS A 1 95 ? 24.844 6.902 1.267 1 60.31 95 LYS A O 1
ATOM 722 N N . GLU A 1 96 ? 24.094 7.766 -0.647 1 64.94 96 GLU A N 1
ATOM 723 C CA . GLU A 1 96 ? 22.875 6.961 -0.582 1 64.94 96 GLU A CA 1
ATOM 724 C C . GLU A 1 96 ? 23.156 5.5 -0.919 1 64.94 96 GLU A C 1
ATOM 726 O O . GLU A 1 96 ? 23.562 5.184 -2.037 1 64.94 96 GLU A O 1
ATOM 731 N N . GLU A 1 97 ? 23.469 4.676 0.076 1 63.19 97 GLU A N 1
ATOM 732 C CA . GLU A 1 97 ? 23.609 3.248 -0.188 1 63.19 97 GLU A CA 1
ATOM 733 C C . GLU A 1 97 ? 22.266 2.541 -0.146 1 63.19 97 GLU A C 1
ATOM 735 O O . GLU A 1 97 ? 21.328 3.016 0.5 1 63.19 97 GLU A O 1
ATOM 740 N N . SER A 1 98 ? 22.234 1.592 -1.045 1 65.44 98 SER A N 1
ATOM 741 C CA . SER A 1 98 ? 21.062 0.717 -1.015 1 65.44 98 SER A CA 1
ATOM 742 C C . SER A 1 98 ? 20.859 0.112 0.37 1 65.44 98 SER A C 1
ATOM 744 O O . SER A 1 98 ? 21.797 -0.424 0.962 1 65.44 98 SER A O 1
ATOM 746 N N . ASP A 1 99 ? 19.719 0.415 0.93 1 83.44 99 ASP A N 1
ATOM 747 C CA . ASP A 1 99 ? 19.375 0.043 2.297 1 83.44 99 ASP A CA 1
ATOM 748 C C . ASP A 1 99 ? 18.094 -0.801 2.326 1 83.44 99 ASP A C 1
ATOM 750 O O . ASP A 1 99 ? 17.031 -0.324 1.957 1 83.44 99 ASP A O 1
ATOM 754 N N . SER A 1 100 ? 18.25 -2.068 2.631 1 90.06 100 SER A N 1
ATOM 755 C CA . SER A 1 100 ? 17.141 -3.004 2.691 1 90.06 100 SER A CA 1
ATOM 756 C C . SER A 1 100 ? 16.094 -2.545 3.693 1 90.06 100 SER A C 1
ATOM 758 O O . SER A 1 100 ? 14.891 -2.75 3.482 1 90.06 100 SER A O 1
ATOM 760 N N . ILE A 1 101 ? 16.547 -1.938 4.707 1 94.5 101 ILE A N 1
ATOM 761 C CA . ILE A 1 101 ? 15.617 -1.472 5.73 1 94.5 101 ILE A CA 1
ATOM 762 C C . ILE A 1 101 ? 14.758 -0.336 5.176 1 94.5 101 ILE A C 1
ATOM 764 O O . ILE A 1 101 ? 13.555 -0.28 5.422 1 94.5 101 ILE A O 1
ATOM 768 N N . LYS A 1 102 ? 15.43 0.525 4.414 1 94.94 102 LYS A N 1
ATOM 769 C CA . LYS A 1 102 ? 14.703 1.625 3.785 1 94.94 102 LYS A CA 1
ATOM 770 C C . LYS A 1 102 ? 13.594 1.104 2.875 1 94.94 102 LYS A C 1
ATOM 772 O O . LYS A 1 102 ? 12.461 1.576 2.941 1 94.94 102 LYS A O 1
ATOM 777 N N . THR A 1 103 ? 13.938 0.168 2.076 1 95.56 103 THR A N 1
ATOM 778 C CA . THR A 1 103 ? 12.977 -0.409 1.139 1 95.56 103 THR A CA 1
ATOM 779 C C . THR A 1 103 ? 11.852 -1.118 1.885 1 95.56 103 THR A C 1
ATOM 781 O O . THR A 1 103 ? 10.68 -0.996 1.514 1 95.56 103 THR A O 1
ATOM 784 N N . LEU A 1 104 ? 12.211 -1.838 2.887 1 97.38 104 LEU A N 1
ATOM 785 C CA . LEU A 1 104 ? 11.211 -2.541 3.688 1 97.38 104 LEU A CA 1
ATOM 786 C C . LEU A 1 104 ? 10.227 -1.56 4.316 1 97.38 104 LEU A C 1
ATOM 788 O O . LEU A 1 104 ? 9.016 -1.791 4.301 1 97.38 104 LEU A O 1
ATOM 792 N N . LEU A 1 105 ? 10.758 -0.501 4.887 1 98 105 LEU A N 1
ATOM 793 C CA . LEU A 1 105 ? 9.898 0.505 5.5 1 98 105 LEU A CA 1
ATOM 794 C C . LEU A 1 105 ? 9.023 1.185 4.453 1 98 105 LEU A C 1
ATOM 796 O O . LEU A 1 105 ? 7.852 1.475 4.715 1 98 105 LEU A O 1
ATOM 800 N N . LEU A 1 106 ? 9.625 1.448 3.307 1 98.19 106 LEU A N 1
ATOM 801 C CA . LEU A 1 106 ? 8.875 2.061 2.215 1 98.19 106 LEU A CA 1
ATOM 802 C C . LEU A 1 106 ? 7.703 1.182 1.802 1 98.19 106 LEU A C 1
ATOM 804 O O . LEU A 1 106 ? 6.57 1.662 1.688 1 98.19 106 LEU A O 1
ATOM 808 N N . VAL A 1 107 ? 7.934 -0.079 1.626 1 98.56 107 VAL A N 1
ATOM 809 C CA . VAL A 1 107 ? 6.902 -1.026 1.22 1 98.56 107 VAL A CA 1
ATOM 810 C C . VAL A 1 107 ? 5.84 -1.135 2.311 1 98.56 107 VAL A C 1
ATOM 812 O O . VAL A 1 107 ? 4.641 -1.051 2.031 1 98.56 107 VAL A O 1
ATOM 815 N N . THR A 1 108 ? 6.289 -1.259 3.516 1 98.69 108 THR A N 1
ATOM 816 C CA . THR A 1 108 ? 5.379 -1.429 4.645 1 98.69 108 THR A CA 1
ATOM 817 C C . THR A 1 108 ? 4.473 -0.212 4.797 1 98.69 108 THR A C 1
ATOM 819 O O . THR A 1 108 ? 3.252 -0.351 4.902 1 98.69 108 THR A O 1
ATOM 822 N N . LEU A 1 109 ? 5.066 0.922 4.773 1 98.75 109 LEU A N 1
ATOM 823 C CA . LEU A 1 109 ? 4.293 2.146 4.941 1 98.75 109 LEU A CA 1
ATOM 824 C C . LEU A 1 109 ? 3.324 2.342 3.779 1 98.75 109 LEU A C 1
ATOM 826 O O . LEU A 1 109 ? 2.199 2.805 3.975 1 98.75 109 LEU A O 1
ATOM 830 N N . SER A 1 110 ? 3.779 2.02 2.598 1 98.81 110 SER A N 1
ATOM 831 C CA . SER A 1 110 ? 2.916 2.123 1.424 1 98.81 110 SER A CA 1
ATOM 832 C C . SER A 1 110 ? 1.729 1.173 1.526 1 98.81 110 SER A C 1
ATOM 834 O O . SER A 1 110 ? 0.6 1.544 1.197 1 98.81 110 SER A O 1
ATOM 836 N N . ILE A 1 111 ? 1.972 -0.015 1.983 1 98.75 111 ILE A N 1
ATOM 837 C CA . ILE A 1 111 ? 0.896 -0.983 2.162 1 98.75 111 ILE A CA 1
ATOM 838 C C . ILE A 1 111 ? -0.066 -0.492 3.242 1 98.75 111 ILE A C 1
ATOM 840 O O . ILE A 1 111 ? -1.286 -0.56 3.072 1 98.75 111 ILE A O 1
ATOM 844 N N . VAL A 1 112 ? 0.479 -0.005 4.324 1 98.69 112 VAL A N 1
ATOM 845 C CA . VAL A 1 112 ? -0.346 0.499 5.418 1 98.69 112 VAL A CA 1
ATOM 846 C C . VAL A 1 112 ? -1.244 1.625 4.91 1 98.69 112 VAL A C 1
ATOM 848 O O . VAL A 1 112 ? -2.445 1.646 5.195 1 98.69 112 VAL A O 1
ATOM 851 N N . LEU A 1 113 ? -0.651 2.549 4.191 1 98.62 113 LEU A N 1
ATOM 852 C CA . LEU A 1 113 ? -1.451 3.621 3.609 1 98.62 113 LEU A CA 1
ATOM 853 C C . LEU A 1 113 ? -2.514 3.061 2.67 1 98.62 113 LEU A C 1
ATOM 855 O O . LEU A 1 113 ? -3.654 3.527 2.668 1 98.62 113 LEU A O 1
ATOM 859 N N . GLY A 1 114 ? -2.156 2.117 1.876 1 98.5 114 GLY A N 1
ATOM 860 C CA . GLY A 1 114 ? -3.111 1.479 0.982 1 98.5 114 GLY A CA 1
ATOM 861 C C . GLY A 1 114 ? -4.281 0.845 1.711 1 98.5 114 GLY A C 1
ATOM 862 O O . GLY A 1 114 ? -5.434 1.019 1.314 1 98.5 114 GLY A O 1
ATOM 863 N N . VAL A 1 115 ? -3.98 0.119 2.717 1 98.25 115 VAL A N 1
ATOM 864 C CA . VAL A 1 115 ? -5.039 -0.515 3.492 1 98.25 115 VAL A CA 1
ATOM 865 C C . VAL A 1 115 ? -5.988 0.55 4.039 1 98.25 115 VAL A C 1
ATOM 867 O O . VAL A 1 115 ? -7.211 0.384 3.992 1 98.25 115 VAL A O 1
ATOM 870 N N . GLU A 1 116 ? -5.434 1.61 4.527 1 96.88 116 GLU A N 1
ATOM 871 C CA . GLU A 1 116 ? -6.246 2.709 5.039 1 96.88 116 GLU A CA 1
ATOM 872 C C . GLU A 1 116 ? -7.148 3.281 3.951 1 96.88 116 GLU A C 1
ATOM 874 O O . GLU A 1 116 ? -8.32 3.584 4.199 1 96.88 116 GLU A O 1
ATOM 879 N N . ILE A 1 117 ? -6.59 3.445 2.838 1 97.12 117 ILE A N 1
ATOM 880 C CA . ILE A 1 117 ? -7.375 3.932 1.707 1 97.12 117 ILE A CA 1
ATOM 881 C C . ILE A 1 117 ? -8.523 2.969 1.426 1 97.12 117 ILE A C 1
ATOM 883 O O . ILE A 1 117 ? -9.672 3.395 1.256 1 97.12 117 ILE A O 1
ATOM 887 N N . GLY A 1 118 ? -8.258 1.681 1.424 1 96.56 118 GLY A N 1
ATOM 888 C CA . GLY A 1 118 ? -9.297 0.688 1.213 1 96.56 118 GLY A CA 1
ATOM 889 C C . GLY A 1 118 ? -10.414 0.768 2.236 1 96.56 118 GLY A C 1
ATOM 890 O O . GLY A 1 118 ? -11.594 0.732 1.88 1 96.56 118 GLY A O 1
ATOM 891 N N . TYR A 1 119 ? -10.078 0.904 3.459 1 95.44 119 TYR A N 1
ATOM 892 C CA . TYR A 1 119 ? -11.07 1 4.523 1 95.44 119 TYR A CA 1
ATOM 893 C C . TYR A 1 119 ? -11.93 2.244 4.355 1 95.44 119 TYR A C 1
ATOM 895 O O . TYR A 1 119 ? -13.156 2.182 4.5 1 95.44 119 TYR A O 1
ATOM 903 N N . LYS A 1 120 ? -11.312 3.346 4.07 1 94.88 120 LYS A N 1
ATOM 904 C CA . LYS A 1 120 ? -12.047 4.605 4 1 94.88 120 LYS A CA 1
ATOM 905 C C . LYS A 1 120 ? -12.945 4.648 2.768 1 94.88 120 LYS A C 1
ATOM 907 O O . LYS A 1 120 ? -14.016 5.262 2.795 1 94.88 120 LYS A O 1
ATOM 912 N N . LEU A 1 121 ? -12.539 4.008 1.748 1 95.31 121 LEU A N 1
ATOM 913 C CA . LEU A 1 121 ? -13.406 3.895 0.581 1 95.31 121 LEU A CA 1
ATOM 914 C C . LEU A 1 121 ? -14.57 2.945 0.857 1 95.31 121 LEU A C 1
ATOM 916 O O . LEU A 1 121 ? -15.703 3.217 0.46 1 95.31 121 LEU A O 1
ATOM 920 N N . ALA A 1 122 ? -14.273 1.904 1.532 1 94.38 122 ALA A N 1
ATOM 921 C CA . ALA A 1 122 ? -15.305 0.922 1.856 1 94.38 122 ALA A CA 1
ATOM 922 C C . ALA A 1 122 ? -16.344 1.515 2.799 1 94.38 122 ALA A C 1
ATOM 924 O O . ALA A 1 122 ? -17.547 1.233 2.668 1 94.38 122 ALA A O 1
ATOM 925 N N . SER A 1 123 ? -15.93 2.326 3.744 1 93.88 123 SER A N 1
ATOM 926 C CA . SER A 1 123 ? -16.844 2.908 4.719 1 93.88 123 SER A CA 1
ATOM 927 C C . SER A 1 123 ? -17.469 4.191 4.191 1 93.88 123 SER A C 1
ATOM 929 O O . SER A 1 123 ? -18.312 4.793 4.855 1 93.88 123 SER A O 1
ATOM 931 N N . LYS A 1 124 ? -17.031 4.652 3.035 1 94.5 124 LYS A N 1
ATOM 932 C CA . LYS A 1 124 ? -17.516 5.891 2.434 1 94.5 124 LYS A CA 1
ATOM 933 C C . LYS A 1 124 ? -17.156 7.098 3.291 1 94.5 124 LYS A C 1
ATOM 935 O O . LYS A 1 124 ? -18.016 7.953 3.557 1 94.5 124 LYS A O 1
ATOM 940 N N . GLU A 1 125 ? -15.961 7.125 3.764 1 94.81 125 GLU A N 1
ATOM 941 C CA . GLU A 1 125 ? -15.453 8.18 4.641 1 94.81 125 GLU A CA 1
ATOM 942 C C . GLU A 1 125 ? -14.086 8.672 4.172 1 94.81 125 GLU A C 1
ATOM 944 O O . GLU A 1 125 ? -13.195 8.914 4.992 1 94.81 125 GLU A O 1
ATOM 949 N N . ALA A 1 126 ? -13.938 8.766 2.926 1 95.38 126 ALA A N 1
ATOM 950 C CA . ALA A 1 126 ? -12.664 9.141 2.33 1 95.38 126 ALA A CA 1
ATOM 951 C C . ALA A 1 126 ? -12.266 10.562 2.729 1 95.38 126 ALA A C 1
ATOM 953 O O . ALA A 1 126 ? -11.094 10.938 2.627 1 95.38 126 ALA A O 1
ATOM 954 N N . ILE A 1 127 ? -13.203 11.344 3.201 1 95.19 127 ILE A N 1
ATOM 955 C CA . ILE A 1 127 ? -12.93 12.719 3.611 1 95.19 127 ILE A CA 1
ATOM 956 C C . ILE A 1 127 ? -11.922 12.727 4.762 1 95.19 127 ILE A C 1
ATOM 958 O O . ILE A 1 127 ? -11.164 13.68 4.926 1 95.19 127 ILE A O 1
ATOM 962 N N . PHE A 1 128 ? -11.852 11.688 5.5 1 93.25 128 PHE A N 1
ATOM 963 C CA . PHE A 1 128 ? -10.992 11.625 6.68 1 93.25 128 PHE A CA 1
ATOM 964 C C . PHE A 1 128 ? -9.539 11.367 6.281 1 93.25 128 PHE A C 1
ATOM 966 O O . PHE A 1 128 ? -8.648 11.375 7.133 1 93.25 128 PHE A O 1
ATOM 973 N N . PHE A 1 129 ? -9.258 11.211 5.016 1 94.25 129 PHE A N 1
ATOM 974 C CA . PHE A 1 129 ? -7.883 11.188 4.531 1 94.25 129 PHE A CA 1
ATOM 975 C C . PHE A 1 129 ? -7.191 12.516 4.789 1 94.25 129 PHE A C 1
ATOM 977 O O . PHE A 1 129 ? -5.965 12.609 4.715 1 94.25 129 PHE A O 1
ATOM 984 N N . LEU A 1 130 ? -7.949 13.5 5.086 1 94.88 130 LEU A N 1
ATOM 985 C CA . LEU A 1 130 ? -7.418 14.836 5.34 1 94.88 130 LEU A CA 1
ATOM 986 C C . LEU A 1 130 ? -6.82 14.93 6.738 1 94.88 130 LEU A C 1
ATOM 988 O O . LEU A 1 130 ? -6.215 15.945 7.094 1 94.88 130 LEU A O 1
ATOM 992 N N . PHE A 1 131 ? -6.883 13.836 7.5 1 94.12 131 PHE A N 1
ATOM 993 C CA . PHE A 1 131 ? -6.258 13.836 8.812 1 94.12 131 PHE A CA 1
ATOM 994 C C . PHE A 1 131 ? -4.738 13.898 8.695 1 94.12 131 PHE A C 1
ATOM 996 O O . PHE A 1 131 ? -4.168 13.383 7.73 1 94.12 131 PHE A O 1
ATOM 1003 N N . PHE A 1 132 ? -4.137 14.469 9.633 1 95.5 132 PHE A N 1
ATOM 1004 C CA . PHE A 1 132 ? -2.709 14.766 9.562 1 95.5 132 PHE A CA 1
ATOM 1005 C C . PHE A 1 132 ? -1.894 13.477 9.609 1 95.5 132 PHE A C 1
ATOM 1007 O O . PHE A 1 132 ? -0.79 13.414 9.062 1 95.5 132 PHE A O 1
ATOM 1014 N N . CYS A 1 133 ? -2.396 12.414 10.258 1 95.44 133 CYS A N 1
ATOM 1015 C CA . CYS A 1 133 ? -1.631 11.172 10.312 1 95.44 133 CYS A CA 1
ATOM 1016 C C . CYS A 1 133 ? -1.407 10.609 8.914 1 95.44 133 CYS A C 1
ATOM 1018 O O . CYS A 1 133 ? -0.371 10 8.648 1 95.44 133 CYS A O 1
ATOM 1020 N N . HIS A 1 134 ? -2.371 10.82 8.062 1 96.38 134 HIS A N 1
ATOM 1021 C CA . HIS A 1 134 ? -2.193 10.383 6.684 1 96.38 134 HIS A CA 1
ATOM 1022 C C . HIS A 1 134 ? -1.209 11.281 5.941 1 96.38 134 HIS A C 1
ATOM 1024 O O . HIS A 1 134 ? -0.446 10.805 5.094 1 96.38 134 HIS A O 1
ATOM 1030 N N . LEU A 1 135 ? -1.253 12.555 6.227 1 96.12 135 LEU A N 1
ATOM 1031 C CA . LEU A 1 135 ? -0.275 13.469 5.652 1 96.12 135 LEU A CA 1
ATOM 1032 C C . LEU A 1 135 ? 1.14 13.094 6.074 1 96.12 135 LEU A C 1
ATOM 1034 O O . LEU A 1 135 ? 2.057 13.078 5.25 1 96.12 135 LEU A O 1
ATOM 1038 N N . ILE A 1 136 ? 1.286 12.844 7.312 1 98.31 136 ILE A N 1
ATOM 1039 C CA . ILE A 1 136 ? 2.588 12.422 7.824 1 98.31 136 ILE A CA 1
ATOM 1040 C C . ILE A 1 136 ? 3.021 11.133 7.133 1 98.31 136 ILE A C 1
ATOM 1042 O O . ILE A 1 136 ? 4.176 11 6.727 1 98.31 136 ILE A O 1
ATOM 1046 N N . THR A 1 137 ? 2.105 10.172 6.961 1 98.62 137 THR A N 1
ATOM 1047 C CA . THR A 1 137 ? 2.398 8.914 6.289 1 98.62 137 THR A CA 1
ATOM 1048 C C . THR A 1 137 ? 2.869 9.156 4.855 1 98.62 137 THR A C 1
ATOM 1050 O O . THR A 1 137 ? 3.9 8.633 4.438 1 98.62 137 THR A O 1
ATOM 1053 N N . ALA A 1 138 ? 2.137 9.961 4.137 1 98.38 138 ALA A N 1
ATOM 1054 C CA . ALA A 1 138 ? 2.494 10.266 2.756 1 98.38 138 ALA A CA 1
ATOM 1055 C C . ALA A 1 138 ? 3.854 10.961 2.68 1 98.38 138 ALA A C 1
ATOM 1057 O O . ALA A 1 138 ? 4.652 10.672 1.786 1 98.38 138 ALA A O 1
ATOM 1058 N N . THR A 1 139 ? 4.078 11.875 3.568 1 98.56 139 THR A N 1
ATOM 1059 C CA . THR A 1 139 ? 5.352 12.586 3.605 1 98.56 139 THR A CA 1
ATOM 1060 C C . THR A 1 139 ? 6.508 11.617 3.855 1 98.56 139 THR A C 1
ATOM 1062 O O . THR A 1 139 ? 7.559 11.719 3.221 1 98.56 139 THR A O 1
ATOM 1065 N N . GLN A 1 140 ? 6.293 10.711 4.758 1 98.81 140 GLN A N 1
ATOM 1066 C CA . GLN A 1 140 ? 7.34 9.742 5.074 1 98.81 140 GLN A CA 1
ATOM 1067 C C . GLN A 1 140 ? 7.57 8.781 3.912 1 98.81 140 GLN A C 1
ATOM 1069 O O . GLN A 1 140 ? 8.703 8.375 3.654 1 98.81 140 GLN A O 1
ATOM 1074 N N . ILE A 1 141 ? 6.527 8.406 3.209 1 98.75 141 ILE A N 1
ATOM 1075 C CA . ILE A 1 141 ? 6.699 7.613 1.994 1 98.75 141 ILE A CA 1
ATOM 1076 C C . ILE A 1 141 ? 7.555 8.383 0.993 1 98.75 141 ILE A C 1
ATOM 1078 O O . ILE A 1 141 ? 8.484 7.828 0.405 1 98.75 141 ILE A O 1
ATOM 1082 N N . TYR A 1 142 ? 7.305 9.664 0.816 1 98.38 142 TYR A N 1
ATOM 1083 C CA . TYR A 1 142 ? 8.102 10.508 -0.064 1 98.38 142 TYR A CA 1
ATOM 1084 C C . TYR A 1 142 ? 9.555 10.539 0.379 1 98.38 142 TYR A C 1
ATOM 1086 O O . TYR A 1 142 ? 10.469 10.375 -0.441 1 98.38 142 TYR A O 1
ATOM 1094 N N . LEU A 1 143 ? 9.734 10.695 1.665 1 97.5 143 LEU A N 1
ATOM 1095 C CA . LEU A 1 143 ? 11.094 10.82 2.188 1 97.5 143 LEU A CA 1
ATOM 1096 C C . LEU A 1 143 ? 11.859 9.516 2.033 1 97.5 143 LEU A C 1
ATOM 1098 O O . LEU A 1 143 ? 13.078 9.523 1.822 1 97.5 143 LEU A O 1
ATOM 1102 N N . LEU A 1 144 ? 11.18 8.406 2.154 1 96.75 144 LEU A N 1
ATOM 1103 C CA . LEU A 1 144 ? 11.812 7.105 1.961 1 96.75 144 LEU A CA 1
ATOM 1104 C C . LEU A 1 144 ? 12.07 6.844 0.482 1 96.75 144 LEU A C 1
ATOM 1106 O O . LEU A 1 144 ? 13.031 6.148 0.131 1 96.75 144 LEU A O 1
ATOM 1110 N N . ALA A 1 145 ? 11.281 7.402 -0.352 1 95.62 145 ALA A N 1
ATOM 1111 C CA . ALA A 1 145 ? 11.352 7.133 -1.786 1 95.62 145 ALA A CA 1
ATOM 1112 C C . ALA A 1 145 ? 12.32 8.094 -2.475 1 95.62 145 ALA A C 1
ATOM 1114 O O . ALA A 1 145 ? 12.992 7.723 -3.441 1 95.62 145 ALA A O 1
ATOM 1115 N N . ALA A 1 146 ? 12.391 9.297 -2.043 1 93 146 ALA A N 1
ATOM 1116 C CA . ALA A 1 146 ? 13.156 10.352 -2.707 1 93 146 ALA A CA 1
ATOM 1117 C C . ALA A 1 146 ? 14.633 10.273 -2.324 1 93 146 ALA A C 1
ATOM 1119 O O . ALA A 1 146 ? 14.977 9.805 -1.24 1 93 146 ALA A O 1
ATOM 1120 N N . PRO A 1 147 ? 15.484 10.711 -3.26 1 91 147 PRO A N 1
ATOM 1121 C CA . PRO A 1 147 ? 16.891 10.859 -2.877 1 91 147 PRO A CA 1
ATOM 1122 C C . PRO A 1 147 ? 17.109 11.953 -1.827 1 91 147 PRO A C 1
ATOM 1124 O O . PRO A 1 147 ? 16.219 12.773 -1.6 1 91 147 PRO A O 1
ATOM 1127 N N . ILE A 1 148 ? 18.234 11.867 -1.213 1 92.31 148 ILE A N 1
ATOM 1128 C CA . ILE A 1 148 ? 18.594 12.883 -0.228 1 92.31 148 ILE A CA 1
ATOM 1129 C C . ILE A 1 148 ? 19.031 14.164 -0.939 1 92.31 148 ILE A C 1
ATOM 1131 O O . ILE A 1 148 ? 20.078 14.195 -1.574 1 92.31 148 ILE A O 1
ATOM 1135 N N . THR A 1 149 ? 18.266 15.156 -0.928 1 92.88 149 THR A N 1
ATOM 1136 C CA . THR A 1 149 ? 18.484 16.484 -1.511 1 92.88 149 THR A CA 1
ATOM 1137 C C . THR A 1 149 ? 18.188 17.578 -0.493 1 92.88 149 THR A C 1
ATOM 1139 O O . THR A 1 149 ? 17.641 17.297 0.58 1 92.88 149 THR A O 1
ATOM 1142 N N . PRO A 1 150 ? 18.578 18.797 -0.765 1 93.69 150 PRO A N 1
ATOM 1143 C CA . PRO A 1 150 ? 18.219 19.891 0.152 1 93.69 150 PRO A CA 1
ATOM 1144 C C . PRO A 1 150 ? 16.703 20 0.389 1 93.69 150 PRO A C 1
ATOM 1146 O O . PRO A 1 150 ? 16.281 20.219 1.521 1 93.69 150 PRO A O 1
ATOM 1149 N N . PHE A 1 151 ? 15.953 19.766 -0.646 1 95.25 151 PHE A N 1
ATOM 1150 C CA . PHE A 1 151 ? 14.508 19.859 -0.511 1 95.25 151 PHE A CA 1
ATOM 1151 C C . PHE A 1 151 ? 13.984 18.75 0.389 1 95.25 151 PHE A C 1
ATOM 1153 O O . PHE A 1 151 ? 13.195 19 1.307 1 95.25 151 PHE A O 1
ATOM 1160 N N . SER A 1 152 ? 14.375 17.484 0.085 1 95.38 152 SER A N 1
ATOM 1161 C CA . SER A 1 152 ? 13.891 16.391 0.909 1 95.38 152 SER A CA 1
ATOM 1162 C C . SER A 1 152 ? 14.352 16.531 2.355 1 95.38 152 SER A C 1
ATOM 1164 O O . SER A 1 152 ? 13.648 16.141 3.281 1 95.38 152 SER A O 1
ATOM 1166 N N . THR A 1 153 ? 15.461 17.125 2.582 1 95.44 153 THR A N 1
ATOM 1167 C CA . THR A 1 153 ? 15.945 17.375 3.938 1 95.44 153 THR A CA 1
ATOM 1168 C C . THR A 1 153 ? 15.109 18.438 4.625 1 95.44 153 THR A C 1
ATOM 1170 O O . THR A 1 153 ? 14.805 18.328 5.816 1 95.44 153 THR A O 1
ATOM 1173 N N . ALA A 1 154 ? 14.812 19.453 3.854 1 96.25 154 ALA A N 1
ATOM 1174 C CA . ALA A 1 154 ? 13.914 20.469 4.387 1 96.25 154 ALA A CA 1
ATOM 1175 C C . ALA A 1 154 ? 12.578 19.859 4.801 1 96.25 154 ALA A C 1
ATOM 1177 O O . ALA A 1 154 ? 12.039 20.188 5.859 1 96.25 154 ALA A O 1
ATOM 1178 N N . VAL A 1 155 ? 12.039 18.984 3.971 1 97.69 155 VAL A N 1
ATOM 1179 C CA . VAL A 1 155 ? 10.773 18.312 4.254 1 97.69 155 VAL A CA 1
ATOM 1180 C C . VAL A 1 155 ? 10.906 17.484 5.523 1 97.69 155 VAL A C 1
ATOM 1182 O O . VAL A 1 155 ? 10 17.469 6.359 1 97.69 155 VAL A O 1
ATOM 1185 N N . LEU A 1 156 ? 12 16.828 5.656 1 97.44 156 LEU A N 1
ATOM 1186 C CA . LEU A 1 156 ? 12.258 16.047 6.859 1 97.44 156 LEU A CA 1
ATOM 1187 C C . LEU A 1 156 ? 12.234 16.938 8.102 1 97.44 156 LEU A C 1
ATOM 1189 O O . LEU A 1 156 ? 11.57 16.609 9.086 1 97.44 156 LEU A O 1
ATOM 1193 N N . ARG A 1 157 ? 12.938 18.016 8.07 1 97 157 ARG A N 1
ATOM 1194 C CA . ARG A 1 157 ? 12.992 18.922 9.203 1 97 157 ARG A CA 1
ATOM 1195 C C . ARG A 1 157 ? 11.602 19.422 9.578 1 97 157 ARG A C 1
ATOM 1197 O O . ARG A 1 157 ? 11.234 19.438 10.758 1 97 157 ARG A O 1
ATOM 1204 N N . CYS A 1 158 ? 10.812 19.734 8.57 1 97.62 158 CYS A N 1
ATOM 1205 C CA . CYS A 1 158 ? 9.453 20.203 8.836 1 97.62 158 CYS A CA 1
ATOM 1206 C C . CYS A 1 158 ? 8.602 19.094 9.422 1 97.62 158 CYS A C 1
ATOM 1208 O O . CYS A 1 158 ? 7.863 19.312 10.391 1 97.62 158 CYS A O 1
ATOM 1210 N N . MET A 1 159 ? 8.695 17.922 8.867 1 98.06 159 MET A N 1
ATOM 1211 C CA . MET A 1 159 ? 7.898 16.781 9.312 1 98.06 159 MET A CA 1
ATOM 1212 C C . MET A 1 159 ? 8.195 16.453 10.766 1 98.06 159 MET A C 1
ATOM 1214 O O . MET A 1 159 ? 7.289 16.062 11.516 1 98.06 159 MET A O 1
ATOM 1218 N N . MET A 1 160 ? 9.383 16.641 11.211 1 97.69 160 MET A N 1
ATOM 1219 C CA . MET A 1 160 ? 9.789 16.312 12.57 1 97.69 160 MET A CA 1
ATOM 1220 C C . MET A 1 160 ? 8.992 17.141 13.586 1 97.69 160 MET A C 1
ATOM 1222 O O . MET A 1 160 ? 8.742 16.672 14.703 1 97.69 160 MET A O 1
ATOM 1226 N N . HIS A 1 161 ? 8.555 18.234 13.188 1 98.12 161 HIS A N 1
ATOM 1227 C CA . HIS A 1 161 ? 7.926 19.156 14.141 1 98.12 161 HIS A CA 1
ATOM 1228 C C . HIS A 1 161 ? 6.418 18.953 14.188 1 98.12 161 HIS A C 1
ATOM 1230 O O . HIS A 1 161 ? 5.73 19.562 15.016 1 98.12 161 HIS A O 1
ATOM 1236 N N . ILE A 1 162 ? 5.895 18.078 13.375 1 97.69 162 ILE A N 1
ATOM 1237 C 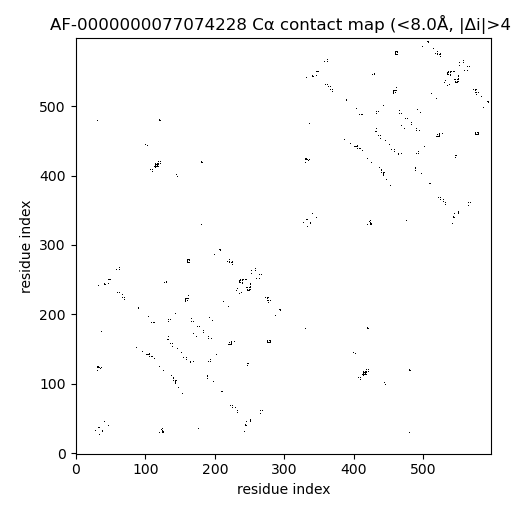CA . ILE A 1 162 ? 4.465 17.812 13.469 1 97.69 162 ILE A CA 1
ATOM 1238 C C . ILE A 1 162 ? 4.234 16.375 13.914 1 97.69 162 ILE A C 1
ATOM 1240 O O . ILE A 1 162 ? 3.107 15.875 13.867 1 97.69 162 ILE A O 1
ATOM 1244 N N . LEU A 1 163 ? 5.234 15.703 14.414 1 97.75 163 LEU A N 1
ATOM 1245 C CA . LEU A 1 163 ? 5.145 14.312 14.844 1 97.75 163 LEU A CA 1
ATOM 1246 C C . LEU A 1 163 ? 4.285 14.188 16.094 1 97.75 163 LEU A C 1
ATOM 1248 O O . LEU A 1 163 ? 3.822 13.086 16.422 1 97.75 163 LEU A O 1
ATOM 1252 N N . HIS A 1 164 ? 4.121 15.242 16.859 1 96.5 164 HIS A N 1
ATOM 1253 C CA . HIS A 1 164 ? 3.266 15.18 18.047 1 96.5 164 HIS A CA 1
ATOM 1254 C C . HIS A 1 164 ? 1.832 14.82 17.672 1 96.5 164 HIS A C 1
ATOM 1256 O O . HIS A 1 164 ? 1.094 14.266 18.484 1 96.5 164 HIS A O 1
ATOM 1262 N N . LEU A 1 165 ? 1.443 15.18 16.484 1 96.25 165 LEU A N 1
ATOM 1263 C CA . LEU A 1 165 ? 0.105 14.828 16.031 1 96.25 165 LEU A CA 1
ATOM 1264 C C . LEU A 1 165 ? -0.056 13.312 15.93 1 96.25 165 LEU A C 1
ATOM 1266 O O . LEU A 1 165 ? -1.119 12.773 16.25 1 96.25 165 LEU A O 1
ATOM 1270 N N . ALA A 1 166 ? 0.983 12.602 15.414 1 96.12 166 ALA A N 1
ATOM 1271 C CA . ALA A 1 166 ? 0.987 11.141 15.422 1 96.12 166 ALA A CA 1
ATOM 1272 C C . ALA A 1 166 ? 0.987 10.602 16.844 1 96.12 166 ALA A C 1
ATOM 1274 O O . ALA A 1 166 ? 0.314 9.609 17.141 1 96.12 166 ALA A O 1
ATOM 1275 N N . PHE A 1 167 ? 1.72 11.266 17.672 1 95.88 167 PHE A N 1
ATOM 1276 C CA . PHE A 1 167 ? 1.781 10.875 19.078 1 95.88 167 PHE A CA 1
ATOM 1277 C C . PHE A 1 167 ? 0.414 11.008 19.734 1 95.88 167 PHE A C 1
ATOM 1279 O O . PHE A 1 167 ? -0.008 10.125 20.5 1 95.88 167 PHE A O 1
ATOM 1286 N N . PHE A 1 168 ? -0.276 12.062 19.5 1 93.62 168 PHE A N 1
ATOM 1287 C CA . PHE A 1 168 ? -1.624 12.25 20.016 1 93.62 168 PHE A CA 1
ATOM 1288 C C . PHE A 1 168 ? -2.555 11.148 19.531 1 93.62 168 PHE A C 1
ATOM 1290 O O . PHE A 1 168 ? -3.457 10.719 20.25 1 93.62 168 PHE A O 1
ATOM 1297 N N . GLY A 1 169 ? -2.322 10.719 18.297 1 92 169 GLY A N 1
ATOM 1298 C CA . GLY A 1 169 ? -3.102 9.602 17.781 1 92 169 GLY A CA 1
ATOM 1299 C C . GLY A 1 169 ? -2.914 8.328 18.578 1 92 169 GLY A C 1
ATOM 1300 O O . GLY A 1 169 ? -3.838 7.516 18.688 1 92 169 GLY A O 1
ATOM 1301 N N . ILE A 1 170 ? -1.75 8.18 19.109 1 93.75 170 ILE A N 1
ATOM 1302 C CA . ILE A 1 170 ? -1.463 6.996 19.906 1 93.75 170 ILE A CA 1
ATOM 1303 C C . ILE A 1 170 ? -2.127 7.137 21.281 1 93.75 170 ILE A C 1
ATOM 1305 O O . ILE A 1 170 ? -2.803 6.215 21.75 1 93.75 170 ILE A O 1
ATOM 1309 N N . ILE A 1 171 ? -2.037 8.281 21.875 1 91.88 171 ILE A N 1
ATOM 1310 C CA . ILE A 1 171 ? -2.506 8.484 23.234 1 91.88 171 ILE A CA 1
ATOM 1311 C C . ILE A 1 171 ? -4.027 8.609 23.25 1 91.88 171 ILE A C 1
ATOM 1313 O O . ILE A 1 171 ? -4.691 8.133 24.172 1 91.88 171 ILE A O 1
ATOM 1317 N N . PHE A 1 172 ? -4.598 9.195 22.219 1 86.56 172 PHE A N 1
ATOM 1318 C CA . PHE A 1 172 ? -6.027 9.469 22.172 1 86.56 172 PHE A CA 1
ATOM 1319 C C . PHE A 1 172 ? -6.703 8.68 21.062 1 86.56 172 PHE A C 1
ATOM 1321 O O . PHE A 1 172 ? -7.664 9.156 20.453 1 86.56 172 PHE A O 1
ATOM 1328 N N . MET A 1 173 ? -6.223 7.531 20.812 1 85.94 173 MET A N 1
ATOM 1329 C CA . MET A 1 173 ? -6.746 6.711 19.719 1 85.94 173 MET A CA 1
ATOM 1330 C C . MET A 1 173 ? -8.258 6.539 19.844 1 85.94 173 MET A C 1
ATOM 1332 O O . MET A 1 173 ? -8.75 6.113 20.891 1 85.94 173 MET A O 1
ATOM 1336 N N . ASP A 1 174 ? -8.891 7.035 18.781 1 77.19 174 ASP A N 1
ATOM 1337 C CA . ASP A 1 174 ? -10.336 6.84 18.703 1 77.19 174 ASP A CA 1
ATOM 1338 C C . ASP A 1 174 ? -10.672 5.57 17.922 1 77.19 174 ASP A C 1
ATOM 1340 O O . ASP A 1 174 ? -10.484 5.512 16.703 1 77.19 174 ASP A O 1
ATOM 1344 N N . VAL A 1 175 ? -11.148 4.656 18.547 1 78.06 175 VAL A N 1
ATOM 1345 C CA . VAL A 1 175 ? -11.461 3.393 17.891 1 78.06 175 VAL A CA 1
ATOM 1346 C C . VAL A 1 175 ? -12.969 3.295 17.656 1 78.06 175 VAL A C 1
ATOM 1348 O O . VAL A 1 175 ? -13.445 2.322 17.062 1 78.06 175 VAL A O 1
ATOM 1351 N N . ASN A 1 176 ? -13.516 4.562 18.047 1 72.44 176 ASN A N 1
ATOM 1352 C CA . ASN A 1 176 ? -14.969 4.562 17.859 1 72.44 176 ASN A CA 1
ATOM 1353 C C . ASN A 1 176 ? -15.352 4.707 16.391 1 72.44 176 ASN A C 1
ATOM 1355 O O . ASN A 1 176 ? -14.695 5.43 15.641 1 72.44 176 ASN A O 1
ATOM 1359 N N . GLY A 1 177 ? -15.992 3.863 15.773 1 73.56 177 GLY A N 1
ATOM 1360 C CA . GLY A 1 177 ? -16.469 3.959 14.398 1 73.56 177 GLY A CA 1
ATOM 1361 C C . GLY A 1 177 ? -15.797 2.965 13.469 1 73.56 177 GLY A C 1
ATOM 1362 O O . GLY A 1 177 ? -16.188 2.842 12.305 1 73.56 177 GLY A O 1
ATOM 1363 N N . ARG A 1 178 ? -14.75 2.465 14.039 1 77.69 178 ARG A N 1
ATOM 1364 C CA . ARG A 1 178 ? -14.102 1.447 13.219 1 77.69 178 ARG A CA 1
ATOM 1365 C C . ARG A 1 178 ? -14.922 0.162 13.188 1 77.69 178 ARG A C 1
ATOM 1367 O O . ARG A 1 178 ? -15.227 -0.41 14.234 1 77.69 178 ARG A O 1
ATOM 1374 N N . GLN A 1 179 ? -15.289 -0.21 11.961 1 82.81 179 GLN A N 1
ATOM 1375 C CA . GLN A 1 179 ? -16.266 -1.283 11.836 1 82.81 179 GLN A CA 1
ATOM 1376 C C . GLN A 1 179 ? -15.664 -2.508 11.164 1 82.81 179 GLN A C 1
ATOM 1378 O O . GLN A 1 179 ? -16.188 -3.619 11.297 1 82.81 179 GLN A O 1
ATOM 1383 N N . PHE A 1 180 ? -14.523 -2.266 10.539 1 91.62 180 PHE A N 1
ATOM 1384 C CA . PHE A 1 180 ? -14 -3.373 9.75 1 91.62 180 PHE A CA 1
ATOM 1385 C C . PHE A 1 180 ? -12.945 -4.145 10.523 1 91.62 180 PHE A C 1
ATOM 1387 O O . PHE A 1 180 ? -12.297 -3.594 11.414 1 91.62 180 PHE A O 1
ATOM 1394 N N . HIS A 1 181 ? -12.812 -5.352 10.125 1 90.88 181 HIS A N 1
ATOM 1395 C CA . HIS A 1 181 ? -11.766 -6.18 10.711 1 90.88 181 HIS A CA 1
ATOM 1396 C C . HIS A 1 181 ? -10.383 -5.602 10.43 1 90.88 181 HIS A C 1
ATOM 1398 O O . HIS A 1 181 ? -10.094 -5.207 9.297 1 90.88 181 HIS A O 1
ATOM 1404 N N . GLY A 1 182 ? -9.609 -5.543 11.516 1 92.81 182 GLY A N 1
ATOM 1405 C CA . GLY A 1 182 ? -8.227 -5.129 11.352 1 92.81 182 GLY A CA 1
ATOM 1406 C C . GLY A 1 182 ? -8.047 -3.621 11.344 1 92.81 182 GLY A C 1
ATOM 1407 O O . GLY A 1 182 ? -6.922 -3.121 11.367 1 92.81 182 GLY A O 1
ATOM 1408 N N . GLU A 1 183 ? -9.078 -2.945 11.328 1 93.75 183 GLU A N 1
ATOM 1409 C CA . GLU A 1 183 ? -9.008 -1.49 11.234 1 93.75 183 GLU A CA 1
ATOM 1410 C C . GLU A 1 183 ? -8.336 -0.893 12.469 1 93.75 183 GLU A C 1
ATOM 1412 O O . GLU A 1 183 ? -7.5 0.003 12.359 1 93.75 183 GLU A O 1
ATOM 1417 N N . VAL A 1 184 ? -8.781 -1.336 13.617 1 93.62 184 VAL A N 1
ATOM 1418 C CA . VAL A 1 184 ? -8.203 -0.848 14.867 1 93.62 184 VAL A CA 1
ATOM 1419 C C . VAL A 1 184 ? -6.719 -1.191 14.914 1 93.62 184 VAL A C 1
ATOM 1421 O O . VAL A 1 184 ? -5.887 -0.334 15.227 1 93.62 184 VAL A O 1
ATOM 1424 N N . ALA A 1 185 ? -6.43 -2.449 14.578 1 94.12 185 ALA A N 1
ATOM 1425 C CA . ALA A 1 185 ? -5.031 -2.875 14.562 1 94.12 185 ALA A CA 1
ATOM 1426 C C . ALA A 1 185 ? -4.211 -2.016 13.609 1 94.12 185 ALA A C 1
ATOM 1428 O O . ALA A 1 185 ? -3.086 -1.619 13.93 1 94.12 185 ALA A O 1
ATOM 1429 N N . LEU A 1 186 ? -4.734 -1.707 12.469 1 96.06 186 LEU A N 1
ATOM 1430 C CA . LEU A 1 186 ? -4.031 -0.906 11.477 1 96.06 186 LEU A CA 1
ATOM 1431 C C . LEU A 1 186 ? -3.773 0.503 11.992 1 96.06 186 LEU A C 1
ATOM 1433 O O . LEU A 1 186 ? -2.723 1.089 11.719 1 96.06 186 LEU A O 1
ATOM 1437 N N . SER A 1 187 ? -4.707 1.065 12.664 1 94.56 187 SER A N 1
ATOM 1438 C CA . SER A 1 187 ? -4.539 2.395 13.234 1 94.56 187 SER A CA 1
ATOM 1439 C C . SER A 1 187 ? -3.355 2.434 14.203 1 94.56 187 SER A C 1
ATOM 1441 O O . SER A 1 187 ? -2.535 3.35 14.148 1 94.56 187 SER A O 1
ATOM 1443 N N . TRP A 1 188 ? -3.277 1.426 15.023 1 95.56 188 TRP A N 1
ATOM 1444 C CA . TRP A 1 188 ? -2.146 1.326 15.938 1 95.56 188 TRP A CA 1
ATOM 1445 C C . TRP A 1 188 ? -0.837 1.177 15.172 1 95.56 188 TRP A C 1
ATOM 1447 O O . TRP A 1 188 ? 0.134 1.887 15.445 1 95.56 188 TRP A O 1
ATOM 1457 N N . ILE A 1 189 ? -0.826 0.288 14.219 1 97.38 189 ILE A N 1
ATOM 1458 C CA . ILE A 1 189 ? 0.375 0.002 13.438 1 97.38 189 ILE A CA 1
ATOM 1459 C C . ILE A 1 189 ? 0.848 1.272 12.734 1 97.38 189 ILE A C 1
ATOM 1461 O O . ILE A 1 189 ? 2.029 1.622 12.797 1 97.38 189 ILE A O 1
ATOM 1465 N N . GLN A 1 190 ? -0.068 1.927 12.094 1 97.75 190 GLN A N 1
ATOM 1466 C CA . GLN A 1 190 ? 0.286 3.133 11.352 1 97.75 190 GLN A CA 1
ATOM 1467 C C . GLN A 1 190 ? 0.912 4.18 12.266 1 97.75 190 GLN A C 1
ATOM 1469 O O . GLN A 1 190 ? 1.972 4.727 11.961 1 97.75 190 GLN A O 1
ATOM 1474 N N . HIS A 1 191 ? 0.293 4.465 13.43 1 98 191 HIS A N 1
ATOM 1475 C CA . HIS A 1 191 ? 0.757 5.535 14.305 1 98 191 HIS A CA 1
ATOM 1476 C C . HIS A 1 191 ? 2.088 5.176 14.953 1 98 191 HIS A C 1
ATOM 1478 O O . HIS A 1 191 ? 2.951 6.039 15.133 1 98 191 HIS A O 1
ATOM 1484 N N . VAL A 1 192 ? 2.254 3.934 15.266 1 97.94 192 VAL A N 1
ATOM 1485 C CA . VAL A 1 192 ? 3.537 3.504 15.805 1 97.94 192 VAL A CA 1
ATOM 1486 C C . VAL A 1 192 ? 4.621 3.645 14.742 1 97.94 192 VAL A C 1
ATOM 1488 O O . VAL A 1 192 ? 5.723 4.125 15.023 1 97.94 192 VAL A O 1
ATOM 1491 N N . LEU A 1 193 ? 4.344 3.275 13.539 1 98.62 193 LEU A N 1
ATOM 1492 C CA . LEU A 1 193 ? 5.309 3.379 12.453 1 98.62 193 LEU A CA 1
ATOM 1493 C C . LEU A 1 193 ? 5.711 4.832 12.219 1 98.62 193 LEU A C 1
ATOM 1495 O O . LEU A 1 193 ? 6.902 5.152 12.164 1 98.62 193 LEU A O 1
ATOM 1499 N N . ILE A 1 194 ? 4.723 5.703 12.18 1 98.69 194 ILE A N 1
ATOM 1500 C CA . ILE A 1 194 ? 5.023 7.055 11.711 1 98.69 194 ILE A CA 1
ATOM 1501 C C . ILE A 1 194 ? 5.582 7.887 12.859 1 98.69 194 ILE A C 1
ATOM 1503 O O . ILE A 1 194 ? 6.168 8.953 12.641 1 98.69 194 ILE A O 1
ATOM 1507 N N . PHE A 1 195 ? 5.422 7.434 14.07 1 98.38 195 PHE A N 1
ATOM 1508 C CA . PHE A 1 195 ? 5.949 8.195 15.203 1 98.38 195 PHE A CA 1
ATOM 1509 C C . PHE A 1 195 ? 7.27 7.605 15.68 1 98.38 195 PHE A C 1
ATOM 1511 O O . PHE A 1 195 ? 8.234 8.336 15.898 1 98.38 195 PHE A O 1
ATOM 1518 N N . ALA A 1 196 ? 7.34 6.262 15.773 1 97.88 196 ALA A N 1
ATOM 1519 C CA . ALA A 1 196 ? 8.414 5.668 16.578 1 97.88 196 ALA A CA 1
ATOM 1520 C C . ALA A 1 196 ? 9.391 4.898 15.688 1 97.88 196 ALA A C 1
ATOM 1522 O O . ALA A 1 196 ? 10.516 4.617 16.094 1 97.88 196 ALA A O 1
ATOM 1523 N N . VAL A 1 197 ? 9.062 4.547 14.477 1 98.31 197 VAL A N 1
ATOM 1524 C CA . VAL A 1 197 ? 9.922 3.66 13.695 1 98.31 197 VAL A CA 1
ATOM 1525 C C . VAL A 1 197 ? 10.555 4.438 12.547 1 98.31 197 VAL A C 1
ATOM 1527 O O . VAL A 1 197 ? 11.781 4.523 12.445 1 98.31 197 VAL A O 1
ATOM 1530 N N . VAL A 1 198 ? 9.758 5.074 11.734 1 98.44 198 VAL A N 1
ATOM 1531 C CA . VAL A 1 198 ? 10.219 5.641 10.469 1 98.44 198 VAL A CA 1
ATOM 1532 C C . VAL A 1 198 ? 11.07 6.879 10.742 1 98.44 198 VAL A C 1
ATOM 1534 O O . VAL A 1 198 ? 12.156 7.031 10.18 1 98.44 198 VAL A O 1
ATOM 1537 N N . PRO A 1 199 ? 10.695 7.77 11.672 1 97.88 199 PRO A N 1
ATOM 1538 C CA . PRO A 1 199 ? 11.469 9 11.852 1 97.88 199 PRO A CA 1
ATOM 1539 C C . PRO A 1 199 ? 12.883 8.734 12.367 1 97.88 199 PRO A C 1
ATOM 1541 O O . PRO A 1 199 ? 13.859 9.258 11.828 1 97.88 199 PRO A O 1
ATOM 1544 N N . PRO A 1 200 ? 13.047 7.887 13.445 1 97 200 PRO A N 1
ATOM 1545 C CA . PRO A 1 200 ? 14.43 7.594 13.844 1 97 200 PRO A CA 1
ATOM 1546 C C . PRO A 1 200 ? 15.266 7.004 12.711 1 97 200 PRO A C 1
ATOM 1548 O O . PRO A 1 200 ? 16.438 7.328 12.578 1 97 200 PRO A O 1
ATOM 1551 N N . TYR A 1 201 ? 14.711 6.168 11.945 1 96.38 201 TYR A N 1
ATOM 1552 C CA . TYR A 1 201 ? 15.438 5.582 10.82 1 96.38 201 TYR A CA 1
ATOM 1553 C C . TYR A 1 201 ? 15.852 6.656 9.82 1 96.38 201 TYR A C 1
ATOM 1555 O O . TYR A 1 201 ? 16.984 6.668 9.344 1 96.38 201 TYR A O 1
ATOM 1563 N N . LEU A 1 202 ? 14.844 7.527 9.422 1 95.88 202 LEU A N 1
ATOM 1564 C CA . LEU A 1 202 ? 15.125 8.57 8.445 1 95.88 202 LEU A CA 1
ATOM 1565 C C . LEU A 1 202 ? 16.281 9.453 8.906 1 95.88 202 LEU A C 1
ATOM 1567 O O . LEU A 1 202 ? 17.156 9.812 8.117 1 95.88 202 LEU A O 1
ATOM 1571 N N . VAL A 1 203 ? 16.266 9.805 10.156 1 95 203 VAL A N 1
ATOM 1572 C CA . VAL A 1 203 ? 17.312 10.664 10.703 1 95 203 VAL A CA 1
ATOM 1573 C C . VAL A 1 203 ? 18.641 9.906 10.719 1 95 203 VAL A C 1
ATOM 1575 O O . VAL A 1 203 ? 19.672 10.438 10.297 1 95 203 VAL A O 1
ATOM 1578 N N . TYR A 1 204 ? 18.594 8.672 11.156 1 92.62 204 TYR A N 1
ATOM 1579 C CA . TYR A 1 204 ? 19.781 7.836 11.172 1 92.62 204 TYR A CA 1
ATOM 1580 C C . TYR A 1 204 ? 20.359 7.668 9.773 1 92.62 204 TYR A C 1
ATOM 1582 O O . TYR A 1 204 ? 21.562 7.805 9.57 1 92.62 204 TYR A O 1
ATOM 1590 N N . HIS A 1 205 ? 19.453 7.395 8.859 1 90.44 205 HIS A N 1
ATOM 1591 C CA . HIS A 1 205 ? 19.844 7.137 7.477 1 90.44 205 HIS A CA 1
ATOM 1592 C C . HIS A 1 205 ? 20.5 8.367 6.852 1 90.44 205 HIS A C 1
ATOM 1594 O O . HIS A 1 205 ? 21.344 8.242 5.961 1 90.44 205 HIS A O 1
ATOM 1600 N N . ARG A 1 206 ? 20.234 9.523 7.32 1 89.81 206 ARG A N 1
ATOM 1601 C CA . ARG A 1 206 ? 20.75 10.766 6.754 1 89.81 206 ARG A CA 1
ATOM 1602 C C . ARG A 1 206 ? 21.953 11.273 7.551 1 89.81 206 ARG A C 1
ATOM 1604 O O . ARG A 1 206 ? 22.344 12.438 7.422 1 89.81 206 ARG A O 1
ATOM 1611 N N . GLY A 1 207 ? 22.469 10.438 8.398 1 87.31 207 GLY A N 1
ATOM 1612 C CA . GLY A 1 207 ? 23.703 10.812 9.07 1 87.31 207 GLY A CA 1
ATOM 1613 C C . GLY A 1 207 ? 23.5 11.219 10.516 1 87.31 207 GLY A C 1
ATOM 1614 O O . GLY A 1 207 ? 24.391 11.773 11.148 1 87.31 207 GLY A O 1
ATOM 1615 N N . GLY A 1 208 ? 22.312 11.039 11.031 1 90.44 208 GLY A N 1
ATOM 1616 C CA . GLY A 1 208 ? 22.047 11.352 12.43 1 90.44 208 GLY A CA 1
ATOM 1617 C C . GLY A 1 208 ? 21.406 12.703 12.625 1 90.44 208 GLY A C 1
ATOM 1618 O O . GLY A 1 208 ? 20.828 13.273 11.688 1 90.44 208 GLY A O 1
ATOM 1619 N N . THR A 1 209 ? 21.484 13.219 13.797 1 91.94 209 THR A N 1
ATOM 1620 C CA . THR A 1 209 ? 20.75 14.43 14.164 1 91.94 209 THR A CA 1
ATOM 1621 C C . THR A 1 209 ? 21.375 15.656 13.516 1 91.94 209 THR A C 1
ATOM 1623 O O . THR A 1 209 ? 20.781 16.734 13.492 1 91.94 209 THR A O 1
ATOM 1626 N N . LYS A 1 210 ? 22.516 15.5 12.93 1 88.94 210 LYS A N 1
ATOM 1627 C CA . LYS A 1 210 ? 23.125 16.609 12.188 1 88.94 210 LYS A CA 1
ATOM 1628 C C . LYS A 1 210 ? 22.297 16.953 10.945 1 88.94 210 LYS A C 1
ATOM 1630 O O . LYS A 1 210 ? 22.453 18.047 10.383 1 88.94 210 LYS A O 1
ATOM 1635 N N . ALA A 1 211 ? 21.516 15.977 10.531 1 91.5 211 ALA A N 1
ATOM 1636 C CA . ALA A 1 211 ? 20.625 16.234 9.398 1 91.5 211 ALA A CA 1
ATOM 1637 C C . ALA A 1 211 ? 19.5 17.188 9.789 1 91.5 211 ALA A C 1
ATOM 1639 O O . ALA A 1 211 ? 18.844 17.766 8.922 1 91.5 211 ALA A O 1
ATOM 1640 N N . LEU A 1 212 ? 19.297 17.359 11.047 1 94.62 212 LEU A N 1
ATOM 1641 C CA . LEU A 1 212 ? 18.266 18.25 11.562 1 94.62 212 LEU A CA 1
ATOM 1642 C C . LEU A 1 212 ? 18.859 19.594 11.945 1 94.62 212 LEU A C 1
ATOM 1644 O O . LEU A 1 212 ? 20.078 19.75 12.031 1 94.62 212 LEU A O 1
ATOM 1648 N N . GLU A 1 213 ? 18.031 20.531 12.078 1 93.5 213 GLU A N 1
ATOM 1649 C CA . GLU A 1 213 ? 18.5 21.859 12.461 1 93.5 213 GLU A CA 1
ATOM 1650 C C . GLU A 1 213 ? 18.938 21.875 13.922 1 93.5 213 GLU A C 1
ATOM 1652 O O . GLU A 1 213 ? 18.594 20.984 14.695 1 93.5 213 GLU A O 1
ATOM 1657 N N . SER A 1 214 ? 19.719 22.938 14.242 1 92.94 214 SER A N 1
ATOM 1658 C CA . SER A 1 214 ? 20.172 23.109 15.617 1 92.94 214 SER A CA 1
ATOM 1659 C C . SER A 1 214 ? 19 23.297 16.562 1 92.94 214 SER A C 1
ATOM 1661 O O . SER A 1 214 ? 17.938 23.781 16.172 1 92.94 214 SER A O 1
ATOM 1663 N N . LEU A 1 215 ? 19.141 22.922 17.828 1 94.5 215 LEU A N 1
ATOM 1664 C CA . LEU A 1 215 ? 18.094 23.016 18.844 1 94.5 215 LEU A CA 1
ATOM 1665 C C . LEU A 1 215 ? 17.672 24.469 19.062 1 94.5 215 LEU A C 1
ATOM 1667 O O . LEU A 1 215 ? 16.547 24.734 19.484 1 94.5 215 LEU A O 1
ATOM 1671 N N . THR A 1 216 ? 18.531 25.406 18.672 1 94.12 216 THR A N 1
ATOM 1672 C CA . THR A 1 216 ? 18.234 26.812 18.922 1 94.12 216 THR A CA 1
ATOM 1673 C C . THR A 1 216 ? 17.641 27.469 17.672 1 94.12 216 THR A C 1
ATOM 1675 O O . THR A 1 216 ? 17.234 28.625 17.703 1 94.12 216 THR A O 1
ATOM 1678 N N . ASP A 1 217 ? 17.641 26.766 16.625 1 94.88 217 ASP A N 1
ATOM 1679 C CA . ASP A 1 217 ? 17.062 27.266 15.391 1 94.88 217 ASP A CA 1
ATOM 1680 C C . ASP A 1 217 ? 15.562 26.969 15.312 1 94.88 217 ASP A C 1
ATOM 1682 O O . ASP A 1 217 ? 15.164 25.828 15.109 1 94.88 217 ASP A O 1
ATOM 1686 N N . PHE A 1 218 ? 14.75 27.969 15.359 1 96.62 218 PHE A N 1
ATOM 1687 C CA . PHE A 1 218 ? 13.305 27.781 15.367 1 96.62 218 PHE A CA 1
ATOM 1688 C C . PHE A 1 218 ? 12.703 28.141 14.016 1 96.62 218 PHE A C 1
ATOM 1690 O O . PHE A 1 218 ? 11.484 28.297 13.898 1 96.62 218 PHE A O 1
ATOM 1697 N N . SER A 1 219 ? 13.547 28.297 12.984 1 97 219 SER A N 1
ATOM 1698 C CA . SER A 1 219 ? 13.062 28.656 11.656 1 97 219 SER A CA 1
ATOM 1699 C C . SER A 1 219 ? 12.258 27.531 11.031 1 97 219 SER A C 1
ATOM 1701 O O . SER A 1 219 ? 11.164 27.766 10.5 1 97 219 SER A O 1
ATOM 1703 N N . T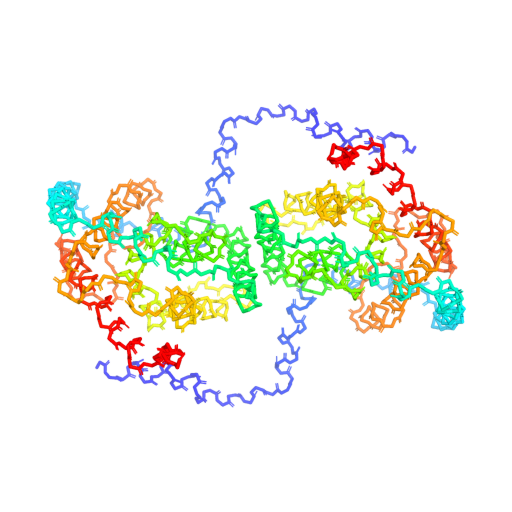RP A 1 220 ? 12.656 26.344 11.172 1 96.31 220 TRP A N 1
ATOM 1704 C CA . TRP A 1 220 ? 11.992 25.203 10.547 1 96.31 220 TRP A CA 1
ATOM 1705 C C . TRP A 1 220 ? 10.711 24.844 11.289 1 96.31 220 TRP A C 1
ATOM 1707 O O . TRP A 1 220 ? 9.703 24.5 10.672 1 96.31 220 TRP A O 1
ATOM 1717 N N . SER A 1 221 ? 10.773 24.859 12.609 1 97.56 221 SER A N 1
ATOM 1718 C CA . SER A 1 221 ? 9.555 24.625 13.383 1 97.56 221 SER A CA 1
ATOM 1719 C C . SER A 1 221 ? 8.516 25.703 13.094 1 97.56 221 SER A C 1
ATOM 1721 O O . SER A 1 221 ? 7.316 25.422 13.062 1 97.56 221 SER A O 1
ATOM 1723 N N . SER A 1 222 ? 9.008 26.953 12.922 1 98.19 222 SER A N 1
ATOM 1724 C CA . SER A 1 222 ? 8.086 28.016 12.57 1 98.19 222 SER A CA 1
ATOM 1725 C C . SER A 1 222 ? 7.473 27.797 11.188 1 98.19 222 SER A C 1
ATOM 1727 O O . SER A 1 222 ? 6.277 28.031 10.992 1 98.19 222 SER A O 1
ATOM 1729 N N . LEU A 1 223 ? 8.25 27.359 10.305 1 97.94 223 LEU A N 1
ATOM 1730 C CA . LEU A 1 223 ? 7.738 27.031 8.977 1 97.94 223 LEU A CA 1
ATOM 1731 C C . LEU A 1 223 ? 6.719 25.906 9.062 1 97.94 223 LEU A C 1
ATOM 1733 O O . LEU A 1 223 ? 5.664 25.969 8.422 1 97.94 223 LEU A O 1
ATOM 1737 N N . SER A 1 224 ? 6.984 24.922 9.82 1 98.19 224 SER A N 1
ATOM 1738 C CA . SER A 1 224 ? 6.055 23.812 10.031 1 98.19 224 SER A CA 1
ATOM 1739 C C . SER A 1 224 ? 4.742 24.297 10.625 1 98.19 224 SER A C 1
ATOM 1741 O O . SER A 1 224 ? 3.664 23.859 10.227 1 98.19 224 SER A O 1
ATOM 1743 N N . GLY A 1 225 ? 4.902 25.172 11.625 1 98.12 225 GLY A N 1
ATOM 1744 C CA . GLY A 1 225 ? 3.703 25.766 12.195 1 98.12 225 GLY A CA 1
ATOM 1745 C C . GLY A 1 225 ? 2.857 26.5 11.172 1 98.12 225 GLY A C 1
ATOM 1746 O O . GLY A 1 2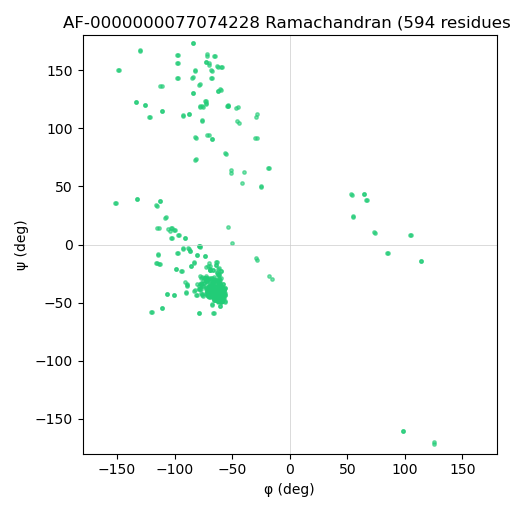25 ? 1.629 26.406 11.188 1 98.12 225 GLY A O 1
ATOM 1747 N N . ALA A 1 226 ? 3.502 27.25 10.328 1 98.56 226 ALA A N 1
ATOM 1748 C CA . ALA A 1 226 ? 2.787 27.969 9.273 1 98.56 226 ALA A CA 1
ATOM 1749 C C . ALA A 1 226 ? 2.066 27 8.344 1 98.56 226 ALA A C 1
ATOM 1751 O O . ALA A 1 226 ? 0.891 27.188 8.023 1 98.56 226 ALA A O 1
ATOM 1752 N N . VAL A 1 227 ? 2.707 25.938 7.93 1 97.75 227 VAL A N 1
ATOM 1753 C CA . VAL A 1 227 ? 2.115 24.938 7.031 1 97.75 227 VAL A CA 1
ATOM 1754 C C . VAL A 1 227 ? 0.93 24.266 7.719 1 97.75 227 VAL A C 1
ATOM 1756 O O . VAL A 1 227 ? -0.126 24.078 7.105 1 97.75 227 VAL A O 1
ATOM 1759 N N . PHE A 1 228 ? 1.099 23.922 8.953 1 98.06 228 PHE A N 1
ATOM 1760 C CA . PHE A 1 228 ? 0.033 23.312 9.75 1 98.06 228 PHE A CA 1
ATOM 1761 C C . PHE A 1 228 ? -1.202 24.203 9.758 1 98.06 228 PHE A C 1
ATOM 1763 O O . PHE A 1 228 ? -2.314 23.75 9.5 1 98.06 228 PHE A O 1
ATOM 1770 N N . LEU A 1 229 ? -0.969 25.438 10.047 1 98.25 229 LEU A N 1
ATOM 1771 C CA . LEU A 1 229 ? -2.086 26.375 10.148 1 98.25 229 LEU A CA 1
ATOM 1772 C C . LEU A 1 229 ? -2.699 26.641 8.781 1 98.25 229 LEU A C 1
ATOM 1774 O O . LEU A 1 229 ? -3.912 26.828 8.664 1 98.25 229 LEU A O 1
ATOM 1778 N N . ILE A 1 230 ? -1.896 26.719 7.77 1 98.38 230 ILE A N 1
ATOM 1779 C CA . ILE A 1 230 ? -2.41 26.891 6.418 1 98.38 230 ILE A CA 1
ATOM 1780 C C . ILE A 1 230 ? -3.334 25.734 6.066 1 98.38 230 ILE A C 1
ATOM 1782 O O . ILE A 1 230 ? -4.434 25.938 5.547 1 98.38 230 ILE A O 1
ATOM 1786 N N . LEU A 1 231 ? -2.914 24.531 6.375 1 97.81 231 LEU A N 1
ATOM 1787 C CA . LEU A 1 231 ? -3.746 23.375 6.094 1 97.81 231 LEU A CA 1
ATOM 1788 C C . LEU A 1 231 ? -5.039 23.422 6.898 1 97.81 231 LEU A C 1
ATOM 1790 O O . LEU A 1 231 ? -6.113 23.125 6.371 1 97.81 231 LEU A O 1
ATOM 1794 N N . CYS A 1 232 ? -4.988 23.812 8.117 1 97.69 232 CYS A N 1
ATOM 1795 C CA . CYS A 1 232 ? -6.168 23.875 8.977 1 97.69 232 CYS A CA 1
ATOM 1796 C C . CYS A 1 232 ? -7.164 24.906 8.461 1 97.69 232 CYS A C 1
ATOM 1798 O O . CYS A 1 232 ? -8.344 24.609 8.289 1 97.69 232 CYS A O 1
ATOM 1800 N N . TYR A 1 233 ? -6.684 26.078 8.117 1 97.69 233 TYR A N 1
ATOM 1801 C CA . TYR A 1 233 ? -7.598 27.188 7.879 1 97.69 233 TYR A CA 1
ATOM 1802 C C . TYR A 1 233 ? -7.949 27.297 6.402 1 97.69 233 TYR A C 1
ATOM 1804 O O . TYR A 1 233 ? -9.023 27.797 6.047 1 97.69 233 TYR A O 1
ATOM 1812 N N . PHE A 1 234 ? -7.125 26.781 5.543 1 97.81 234 PHE A N 1
ATOM 1813 C CA . PHE A 1 234 ? -7.379 27.016 4.125 1 97.81 234 PHE A CA 1
ATOM 1814 C C . PHE A 1 234 ? -7.727 25.703 3.422 1 97.81 234 PHE A C 1
ATOM 1816 O O . PHE A 1 234 ? -8.133 25.703 2.258 1 97.81 234 PHE A O 1
ATOM 1823 N N . VAL A 1 235 ? -7.59 24.594 4.055 1 97.5 235 VAL A N 1
ATOM 1824 C CA . VAL A 1 235 ? -8 23.328 3.469 1 97.5 235 VAL A CA 1
ATOM 1825 C C . VAL A 1 235 ? -9.07 22.672 4.34 1 97.5 235 VAL A C 1
ATOM 1827 O O . VAL A 1 235 ? -10.227 22.562 3.932 1 97.5 235 VAL A O 1
ATOM 1830 N N . HIS A 1 236 ? -8.797 22.422 5.574 1 97.81 236 HIS A N 1
ATOM 1831 C CA . HIS A 1 236 ? -9.703 21.688 6.445 1 97.81 236 HIS A CA 1
ATOM 1832 C C . HIS A 1 236 ? -10.945 22.5 6.77 1 97.81 236 HIS A C 1
ATOM 1834 O O . HIS A 1 236 ? -12.062 21.969 6.754 1 97.81 236 HIS A O 1
ATOM 1840 N N . GLN A 1 237 ? -10.766 23.75 7.09 1 96.88 237 GLN A N 1
ATOM 1841 C CA . GLN A 1 237 ? -11.898 24.609 7.461 1 96.88 237 GLN A CA 1
ATOM 1842 C C . GLN A 1 237 ? -12.898 24.719 6.316 1 96.88 237 GLN A C 1
ATOM 1844 O O . GLN A 1 237 ? -14.094 24.438 6.5 1 96.88 237 GLN A O 1
ATOM 1849 N N . PRO A 1 238 ? -12.492 25.078 5.098 1 96.5 238 PRO A N 1
ATOM 1850 C CA . PRO A 1 238 ? -13.484 25.141 4.02 1 96.5 238 PRO A CA 1
ATOM 1851 C C . PRO A 1 238 ? -14.156 23.797 3.766 1 96.5 238 PRO A C 1
ATOM 1853 O O . PRO A 1 238 ? -15.375 23.75 3.545 1 96.5 238 PRO A O 1
ATOM 1856 N N . VAL A 1 239 ? -13.414 22.734 3.809 1 96.56 239 VAL A N 1
ATOM 1857 C CA . VAL A 1 239 ? -13.984 21.422 3.588 1 96.56 239 VAL A CA 1
ATOM 1858 C C . VAL A 1 239 ? -15 21.109 4.68 1 96.56 239 VAL A C 1
ATOM 1860 O O . VAL A 1 239 ? -16.109 20.625 4.395 1 96.56 239 VAL A O 1
ATOM 1863 N N . SER A 1 240 ? -14.656 21.422 5.863 1 96.56 240 SER A N 1
ATOM 1864 C CA . SER A 1 240 ? -15.562 21.188 6.984 1 96.56 240 SER A CA 1
ATOM 1865 C C . SER A 1 240 ? -16.828 22.031 6.863 1 96.56 240 SER A C 1
ATOM 1867 O O . SER A 1 240 ? -17.922 21.547 7.121 1 96.56 240 SER A O 1
ATOM 1869 N N . MET A 1 241 ? -16.672 23.25 6.48 1 94.75 241 MET A N 1
ATOM 1870 C CA . MET A 1 241 ? -17.812 24.156 6.379 1 94.75 241 MET A CA 1
ATOM 1871 C C . MET A 1 241 ? -18.75 23.734 5.25 1 94.75 241 MET A C 1
ATOM 1873 O O . MET A 1 241 ? -19.969 23.875 5.363 1 94.75 241 MET A O 1
ATOM 1877 N N . ILE A 1 242 ? -18.203 23.219 4.195 1 94.56 242 ILE A N 1
ATOM 1878 C CA . ILE A 1 242 ? -19 22.812 3.039 1 94.56 242 ILE A CA 1
ATOM 1879 C C . ILE A 1 242 ? -19.688 21.484 3.32 1 94.56 242 ILE A C 1
ATOM 1881 O O . ILE A 1 242 ? -20.875 21.312 3.021 1 94.56 242 ILE A O 1
ATOM 1885 N N . THR A 1 243 ? -19.047 20.578 3.982 1 95.56 243 THR A N 1
ATOM 1886 C CA . THR A 1 243 ? -19.562 19.219 4.141 1 95.56 243 THR A CA 1
ATOM 1887 C C . THR A 1 243 ? -20.25 19.062 5.496 1 95.56 243 THR A C 1
ATOM 1889 O O . THR A 1 243 ? -20.969 18.078 5.719 1 95.56 243 THR A O 1
ATOM 1892 N N . ARG A 1 244 ? -19.953 19.891 6.445 1 96 244 ARG A N 1
ATOM 1893 C CA . ARG A 1 244 ? -20.453 19.875 7.82 1 96 244 ARG A CA 1
ATOM 1894 C C . ARG A 1 244 ? -19.797 18.75 8.617 1 96 244 ARG A C 1
ATOM 1896 O O . ARG A 1 244 ? -20.281 18.391 9.695 1 96 244 ARG A O 1
ATOM 1903 N N . VAL A 1 245 ? -18.797 18.172 8.016 1 95.81 245 VAL A N 1
ATOM 1904 C CA . VAL A 1 245 ? -18 17.188 8.75 1 95.81 245 VAL A CA 1
ATOM 1905 C C . VAL A 1 245 ? -16.938 17.906 9.586 1 95.81 245 VAL A C 1
ATOM 1907 O O . VAL A 1 245 ? -16.234 18.781 9.086 1 95.81 245 VAL A O 1
ATOM 1910 N N . ASN A 1 246 ? -16.844 17.578 10.836 1 94.88 246 ASN A N 1
ATOM 1911 C CA . ASN A 1 246 ? -15.953 18.266 11.773 1 94.88 246 ASN A CA 1
ATOM 1912 C C . ASN A 1 246 ? -14.523 17.75 11.672 1 94.88 246 ASN A C 1
ATOM 1914 O O . ASN A 1 246 ? -13.992 17.188 12.625 1 94.88 246 ASN A O 1
ATOM 1918 N N . ILE A 1 247 ? -13.836 18.094 10.633 1 94.06 247 ILE A N 1
ATOM 1919 C CA . ILE A 1 247 ? -12.461 17.641 10.391 1 94.06 247 ILE A CA 1
ATOM 1920 C C . ILE A 1 247 ? -11.516 18.375 11.336 1 94.06 247 ILE A C 1
ATOM 1922 O O . ILE A 1 247 ? -11.508 19.594 11.406 1 94.06 247 ILE A O 1
ATOM 1926 N N . ASN A 1 248 ? -10.781 17.641 12.094 1 91.62 248 ASN A N 1
ATOM 1927 C CA . ASN A 1 248 ? -9.797 18.172 13.039 1 91.62 248 ASN A CA 1
ATOM 1928 C C . ASN A 1 248 ? -10.422 19.172 14 1 91.62 248 ASN A C 1
ATOM 1930 O O . ASN A 1 248 ? -9.781 20.156 14.383 1 91.62 248 ASN A O 1
ATOM 1934 N N . PHE A 1 249 ? -11.727 19.062 14.195 1 93 249 PHE A N 1
ATOM 1935 C CA . PHE A 1 249 ? -12.477 19.797 15.211 1 93 249 PHE A CA 1
ATOM 1936 C C . PHE A 1 249 ? -12.5 21.281 14.914 1 93 249 PHE A C 1
ATOM 1938 O O . PHE A 1 249 ? -12.367 22.109 15.82 1 93 249 PHE A O 1
ATOM 1945 N N . LEU A 1 250 ? -12.609 21.547 13.695 1 94.62 250 LEU A N 1
ATOM 1946 C CA . LEU A 1 250 ? -12.57 22.938 13.289 1 94.62 250 LEU A CA 1
ATOM 1947 C C . LEU A 1 250 ? -13.953 23.578 13.375 1 94.62 250 LEU A C 1
ATOM 1949 O O . LEU A 1 250 ? -14.078 24.812 13.391 1 94.62 250 LEU A O 1
ATOM 1953 N N . LEU A 1 251 ? -15.023 22.688 13.422 1 95.25 251 LEU A N 1
ATOM 1954 C CA . LEU A 1 251 ? -16.375 23.203 13.547 1 95.25 251 LEU A CA 1
ATOM 1955 C C . LEU A 1 251 ? -16.781 23.328 15.016 1 95.25 251 LEU A C 1
ATOM 1957 O O . LEU A 1 251 ? -17.438 24.297 15.406 1 95.25 251 LEU A O 1
ATOM 1961 N N . CYS A 1 252 ? -16.469 22.406 15.781 1 95.19 252 CYS A N 1
ATOM 1962 C CA . CYS A 1 252 ? -16.688 22.406 17.219 1 95.19 252 CYS A CA 1
ATOM 1963 C C . CYS A 1 252 ? -15.586 21.609 17.922 1 95.19 252 CYS A C 1
ATOM 1965 O O . CYS A 1 252 ? -14.922 20.781 17.312 1 95.19 252 CYS A O 1
ATOM 1967 N N . PRO A 1 253 ? -15.242 21.938 19.141 1 94 253 PRO A N 1
ATOM 1968 C CA . PRO A 1 253 ? -14.156 21.266 19.844 1 94 253 PRO A CA 1
ATOM 1969 C C . PRO A 1 253 ? -14.516 19.844 20.281 1 94 253 PRO A C 1
ATOM 1971 O O . PRO A 1 253 ? -15.703 19.5 20.359 1 94 253 PRO A O 1
ATOM 1974 N N . ILE A 1 254 ? -13.469 19.062 20.469 1 86.19 254 ILE A N 1
ATOM 1975 C CA . ILE A 1 254 ? -13.656 17.75 21.047 1 86.19 254 ILE A CA 1
ATOM 1976 C C . ILE A 1 254 ? -14.094 17.875 22.5 1 86.19 254 ILE A C 1
ATOM 1978 O O . ILE A 1 254 ? -13.703 18.812 23.203 1 86.19 254 ILE A O 1
ATOM 1982 N N . SER A 1 255 ? -15.008 16.984 23.031 1 83 255 SER A N 1
ATOM 1983 C CA . SER A 1 255 ? -15.445 16.984 24.422 1 83 255 SER A CA 1
ATOM 1984 C C . SER A 1 255 ? -14.93 15.766 25.172 1 83 255 SER A C 1
ATOM 1986 O O . SER A 1 255 ? -15.117 14.633 24.734 1 83 255 SER A O 1
ATOM 1988 N N . PRO A 1 256 ? -14.055 15.992 26.188 1 83.5 256 PRO A N 1
ATOM 1989 C CA . PRO A 1 256 ? -13.812 17.266 26.891 1 83.5 256 PRO A CA 1
ATOM 1990 C C . PRO A 1 256 ? -12.594 18 26.344 1 83.5 256 PRO A C 1
ATOM 1992 O O . PRO A 1 256 ? -11.641 17.375 25.875 1 83.5 256 PRO A O 1
ATOM 1995 N N . TYR A 1 257 ? -12.656 19.25 26.297 1 87.94 257 TYR A N 1
ATOM 1996 C CA . TYR A 1 257 ? -11.609 20.172 25.906 1 87.94 257 TYR A CA 1
ATOM 1997 C C . TYR A 1 257 ? -11.5 21.328 26.891 1 87.94 257 TYR A C 1
ATOM 1999 O O . TYR A 1 257 ? -12.5 21.953 27.234 1 87.94 257 TYR A O 1
ATOM 2007 N N . PRO A 1 258 ? -10.352 21.5 27.453 1 89.88 258 PRO A N 1
ATOM 2008 C CA . PRO A 1 258 ? -10.188 22.5 28.5 1 89.88 258 PRO A CA 1
ATOM 2009 C C . PRO A 1 258 ? -10.516 23.922 28.031 1 89.88 258 PRO A C 1
ATOM 2011 O O . PRO A 1 258 ? -10.859 24.781 28.844 1 89.88 258 PRO A O 1
ATOM 2014 N N . PHE A 1 259 ? -10.461 24.172 26.797 1 92.12 259 PHE A N 1
ATOM 2015 C CA . PHE A 1 259 ? -10.672 25.531 26.312 1 92.12 259 PHE A CA 1
ATOM 2016 C C . PHE A 1 259 ? -11.961 25.625 25.5 1 92.12 259 PHE A C 1
ATOM 2018 O O . PHE A 1 259 ? -12.016 26.312 24.484 1 92.12 259 PHE A O 1
ATOM 2025 N N . GLU A 1 260 ? -12.922 24.938 25.922 1 92.5 260 GLU A N 1
ATOM 2026 C CA . GLU A 1 260 ? -14.227 25.031 25.266 1 92.5 260 GLU A CA 1
ATOM 2027 C C . GLU A 1 260 ? -14.766 26.453 25.297 1 92.5 260 GLU A C 1
ATOM 2029 O O . GLU A 1 260 ? -14.453 27.219 26.219 1 92.5 260 GLU A O 1
ATOM 2034 N N . GLY A 1 261 ? -15.594 26.766 24.312 1 92.12 261 GLY A N 1
ATOM 2035 C CA . GLY A 1 261 ? -16.141 28.109 24.219 1 92.12 261 GLY A CA 1
ATOM 2036 C C . GLY A 1 261 ? -15.883 28.766 22.859 1 92.12 261 GLY A C 1
ATOM 2037 O O . GLY A 1 261 ? -15.375 28.125 21.938 1 92.12 261 GLY A O 1
ATOM 2038 N N . PRO A 1 262 ? -16.156 30 22.766 1 91.88 262 PRO A N 1
ATOM 2039 C CA . PRO A 1 262 ? -16.109 30.672 21.453 1 91.88 262 PRO A CA 1
ATOM 2040 C C . PRO A 1 262 ? -14.672 30.875 20.953 1 91.88 262 PRO A C 1
ATOM 2042 O O . PRO A 1 262 ? -14.461 31.078 19.766 1 91.88 262 PRO A O 1
ATOM 2045 N N . TYR A 1 263 ? -13.648 30.812 21.891 1 94.44 263 TYR A N 1
ATOM 2046 C CA . TYR A 1 263 ? -12.273 31.094 21.484 1 94.44 263 TYR A CA 1
ATOM 2047 C C . TYR A 1 263 ? -11.445 29.812 21.453 1 94.44 263 TYR A C 1
ATOM 2049 O O . TYR A 1 263 ? -10.219 29.859 21.562 1 94.44 263 TYR A O 1
ATOM 2057 N N . TYR A 1 264 ? -12.148 28.656 21.297 1 95.81 264 TYR A N 1
ATOM 2058 C CA . TYR A 1 264 ? -11.445 27.375 21.375 1 95.81 264 TYR A CA 1
ATOM 2059 C C . TYR A 1 264 ? -10.453 27.219 20.234 1 95.81 264 TYR A C 1
ATOM 2061 O O . TYR A 1 264 ? -9.398 26.609 20.391 1 95.81 264 TYR A O 1
ATOM 2069 N N . ARG A 1 265 ? -10.711 27.797 19.078 1 95.94 265 ARG A N 1
ATOM 2070 C CA . ARG A 1 265 ? -9.805 27.688 17.938 1 95.94 265 ARG A CA 1
ATOM 2071 C C . ARG A 1 265 ? -8.523 28.469 18.172 1 95.94 265 ARG A C 1
ATOM 2073 O O . ARG A 1 265 ? -7.43 28 17.844 1 95.94 265 ARG A O 1
ATOM 2080 N N . LEU A 1 266 ? -8.703 29.656 18.688 1 95.69 266 LEU A N 1
ATOM 2081 C CA . LEU A 1 266 ? -7.527 30.469 18.984 1 95.69 266 LEU A CA 1
ATOM 2082 C C . LEU A 1 266 ? -6.668 29.812 20.062 1 95.69 266 LEU A C 1
ATOM 2084 O O . LEU A 1 266 ? -5.438 29.875 20 1 95.69 266 LEU A O 1
ATOM 2088 N N . ALA A 1 267 ? -7.367 29.281 21.031 1 96.25 267 ALA A N 1
ATOM 2089 C CA . ALA A 1 267 ? -6.641 28.5 22.016 1 96.25 267 ALA A CA 1
ATOM 2090 C C . ALA A 1 267 ? -5.879 27.344 21.375 1 96.25 267 ALA A C 1
ATOM 2092 O O . ALA A 1 267 ? -4.738 27.062 21.734 1 96.25 267 ALA A O 1
ATOM 2093 N N . ALA A 1 268 ? -6.477 26.688 20.406 1 95.81 268 ALA A N 1
ATOM 2094 C CA . ALA A 1 268 ? -5.836 25.578 19.703 1 95.81 268 ALA A CA 1
ATOM 2095 C C . ALA A 1 268 ? -4.637 26.078 18.891 1 95.81 268 ALA A C 1
ATOM 2097 O O . ALA A 1 268 ? -3.588 25.422 18.875 1 95.81 268 ALA A O 1
ATOM 2098 N N . VAL A 1 269 ? -4.781 27.188 18.234 1 96.5 269 VAL A N 1
ATOM 2099 C CA . VAL A 1 269 ? -3.672 27.781 17.484 1 96.5 269 VAL A CA 1
ATOM 2100 C C . VAL A 1 269 ? -2.488 28 18.422 1 96.5 269 VAL A C 1
ATOM 2102 O O . VAL A 1 269 ? -1.347 27.688 18.078 1 96.5 269 VAL A O 1
ATOM 2105 N N . PHE A 1 270 ? -2.812 28.484 19.547 1 95.44 270 PHE A N 1
ATOM 2106 C CA . PHE A 1 270 ? -1.776 28.797 20.531 1 95.44 270 PHE A CA 1
ATOM 2107 C C . PHE A 1 270 ? -1.081 27.516 21 1 95.44 270 PHE A C 1
ATOM 2109 O O . PHE A 1 270 ? 0.132 27.375 20.844 1 95.44 270 PHE A O 1
ATOM 2116 N N . HIS A 1 271 ? -1.813 26.578 21.562 1 95.56 271 HIS A N 1
ATOM 2117 C CA . HIS A 1 271 ? -1.143 25.438 22.156 1 95.56 271 HIS A CA 1
ATOM 2118 C C . HIS A 1 271 ? -0.56 24.516 21.094 1 95.56 271 HIS A C 1
ATOM 2120 O O . HIS A 1 271 ? 0.477 23.875 21.312 1 95.56 271 HIS A O 1
ATOM 2126 N N . GLN A 1 272 ? -1.184 24.391 19.906 1 96.31 272 GLN A N 1
ATOM 2127 C CA . GLN A 1 272 ? -0.612 23.562 18.859 1 96.31 272 GLN A CA 1
ATOM 2128 C C . GLN A 1 272 ? 0.691 24.156 18.328 1 96.31 272 GLN A C 1
ATOM 2130 O O . GLN A 1 272 ? 1.654 23.422 18.078 1 96.31 272 GLN A O 1
ATOM 2135 N N . THR A 1 273 ? 0.746 25.438 18.125 1 96.25 273 THR A N 1
ATOM 2136 C CA . THR A 1 273 ? 1.978 26.062 17.656 1 96.25 273 THR A CA 1
ATOM 2137 C C . THR A 1 273 ? 3.082 25.938 18.703 1 96.25 273 THR A C 1
ATOM 2139 O O . THR A 1 273 ? 4.246 25.719 18.359 1 96.25 273 THR A O 1
ATOM 2142 N N . LEU A 1 274 ? 2.713 26.062 19.922 1 96.31 274 LEU A N 1
ATOM 2143 C CA . LEU A 1 274 ? 3.678 25.859 21 1 96.31 274 LEU A CA 1
ATOM 2144 C C . LEU A 1 274 ? 4.223 24.438 20.984 1 96.31 274 LEU A C 1
ATOM 2146 O O . LEU A 1 274 ? 5.43 24.219 21.141 1 96.31 274 LEU A O 1
ATOM 2150 N N . LEU A 1 275 ? 3.377 23.484 20.828 1 96.81 275 LEU A N 1
ATOM 2151 C CA . LEU A 1 275 ? 3.783 22.094 20.781 1 96.81 275 LEU A CA 1
ATOM 2152 C C . LEU A 1 275 ? 4.672 21.828 19.562 1 96.81 275 LEU A C 1
ATOM 2154 O O . LEU A 1 275 ? 5.656 21.078 19.672 1 96.81 275 LEU A O 1
ATOM 2158 N N . ILE A 1 276 ? 4.359 22.406 18.438 1 97.56 276 ILE A N 1
ATOM 2159 C CA . ILE A 1 276 ? 5.16 22.281 17.219 1 97.56 276 ILE A CA 1
ATOM 2160 C C . ILE A 1 276 ? 6.578 22.781 17.484 1 97.56 276 ILE A C 1
ATOM 2162 O O . ILE A 1 276 ? 7.555 22.156 17.062 1 97.56 276 ILE A O 1
ATOM 2166 N N . GLN A 1 277 ? 6.688 23.891 18.219 1 94.44 277 GLN A N 1
ATOM 2167 C CA . GLN A 1 277 ? 7.984 24.484 18.531 1 94.44 277 GLN A CA 1
ATOM 2168 C C . GLN A 1 277 ? 8.766 23.641 19.516 1 94.44 277 GLN A C 1
ATOM 2170 O O . GLN A 1 277 ? 9.984 23.516 19.422 1 94.44 277 GLN A O 1
ATOM 2175 N N . LEU A 1 278 ? 8.07 22.922 20.375 1 95.31 278 LEU A N 1
ATOM 2176 C CA . LEU A 1 278 ? 8.75 22.312 21.516 1 95.31 278 LEU A CA 1
ATOM 2177 C C . LEU A 1 278 ? 8.898 20.812 21.328 1 95.31 278 LEU A C 1
ATOM 2179 O O . LEU A 1 278 ? 9.945 20.234 21.625 1 95.31 278 LEU A O 1
ATOM 2183 N N . LEU A 1 279 ? 7.914 20.172 20.859 1 93.5 279 LEU A N 1
ATOM 2184 C CA . LEU A 1 279 ? 7.922 18.703 20.844 1 93.5 279 LEU A CA 1
ATOM 2185 C C . LEU A 1 279 ? 8.844 18.172 19.75 1 93.5 279 LEU A C 1
ATOM 2187 O O . LEU A 1 279 ? 9.438 17.109 19.906 1 93.5 279 LEU A O 1
ATOM 2191 N N . GLY A 1 280 ? 8.93 18.891 18.672 1 94 280 GLY A N 1
ATOM 2192 C CA . GLY A 1 280 ? 9.93 18.516 17.672 1 94 280 GLY A CA 1
ATOM 2193 C C . GLY A 1 280 ? 11.344 18.531 18.219 1 94 280 GLY A C 1
ATOM 2194 O O . GLY A 1 280 ? 12.156 17.656 17.922 1 94 280 GLY A O 1
ATOM 2195 N N . LYS A 1 281 ? 11.641 19.531 19.047 1 96.19 281 LYS A N 1
ATOM 2196 C CA . LYS A 1 281 ? 12.961 19.656 19.672 1 96.19 281 LYS A CA 1
ATOM 2197 C C . LYS A 1 281 ? 13.18 18.562 20.719 1 96.19 281 LYS A C 1
ATOM 2199 O O . LYS A 1 281 ? 14.281 18.016 20.828 1 96.19 281 LYS A O 1
ATOM 2204 N N . LEU A 1 282 ? 12.141 18.312 21.438 1 96.44 282 LEU A N 1
ATOM 2205 C CA . LEU A 1 282 ? 12.234 17.234 22.406 1 96.44 282 LEU A CA 1
ATOM 2206 C C . LEU A 1 282 ? 12.484 15.898 21.703 1 96.44 282 LEU A C 1
ATOM 2208 O O . LEU A 1 282 ? 13.273 15.078 22.188 1 96.44 282 LEU A O 1
ATOM 2212 N N . TYR A 1 283 ? 11.812 15.672 20.625 1 96.81 283 TYR A N 1
ATOM 2213 C CA . TYR A 1 283 ? 12.016 14.461 19.844 1 96.81 283 TYR A CA 1
ATOM 2214 C C . TYR A 1 283 ? 13.453 14.375 19.344 1 96.81 283 TYR A C 1
ATOM 2216 O O . TYR A 1 283 ? 14.07 13.312 19.375 1 96.81 283 TYR A O 1
ATOM 2224 N N . ARG A 1 284 ? 13.992 15.445 18.875 1 95.81 284 ARG A N 1
ATOM 2225 C CA . ARG A 1 284 ? 15.383 15.492 18.422 1 95.81 284 ARG A CA 1
ATOM 2226 C C . ARG A 1 284 ? 16.328 15.102 19.562 1 95.81 284 ARG A C 1
ATOM 2228 O O . ARG A 1 284 ? 17.281 14.359 19.344 1 95.81 284 ARG A O 1
ATOM 2235 N N . ILE A 1 285 ? 16.094 15.617 20.766 1 96.75 285 ILE A N 1
ATOM 2236 C CA . ILE A 1 285 ? 16.922 15.305 21.922 1 96.75 285 ILE A CA 1
ATOM 2237 C C . ILE A 1 285 ? 16.844 13.805 22.219 1 96.75 285 ILE A C 1
ATOM 2239 O O . ILE A 1 285 ? 17.875 13.172 22.484 1 96.75 285 ILE A O 1
ATOM 2243 N N . ALA A 1 286 ? 15.68 13.297 22.141 1 96.12 286 ALA A N 1
ATOM 2244 C CA . ALA A 1 286 ? 15.516 11.859 22.344 1 96.12 286 ALA A CA 1
ATOM 2245 C C . ALA A 1 286 ? 16.312 11.062 21.328 1 96.12 286 ALA A C 1
ATOM 2247 O O . ALA A 1 286 ? 16.938 10.055 21.656 1 96.12 286 ALA A O 1
ATOM 2248 N N . LEU A 1 287 ? 16.297 11.5 20.078 1 95.81 287 LEU A N 1
ATOM 2249 C CA . LEU A 1 287 ? 17.047 10.828 19.016 1 95.81 287 LEU A CA 1
ATOM 2250 C C . LEU A 1 287 ? 18.547 10.93 19.281 1 95.81 287 LEU A C 1
ATOM 2252 O O . LEU A 1 287 ? 19.297 9.984 19 1 95.81 287 LEU A O 1
ATOM 2256 N N . GLU A 1 288 ? 18.984 12.023 19.797 1 93.5 288 GLU A N 1
ATOM 2257 C CA . GLU A 1 288 ? 20.391 12.227 20.109 1 93.5 288 GLU A CA 1
ATOM 2258 C C . GLU A 1 288 ? 20.875 11.25 21.172 1 93.5 288 GLU A C 1
ATOM 2260 O O . GLU A 1 288 ? 22.016 10.797 21.141 1 93.5 288 GLU A O 1
ATOM 2265 N N . ILE A 1 289 ? 20.016 10.891 21.984 1 93.5 289 ILE A N 1
ATOM 2266 C CA . ILE A 1 289 ? 20.344 9.977 23.062 1 93.5 289 ILE A CA 1
ATOM 2267 C C . ILE A 1 289 ? 20.297 8.531 22.562 1 93.5 289 ILE A C 1
ATOM 2269 O O . ILE A 1 289 ? 21.156 7.719 22.906 1 93.5 289 ILE A O 1
ATOM 2273 N N . CYS A 1 290 ? 19.312 8.203 21.719 1 91.69 290 CYS A N 1
ATOM 2274 C CA . CYS A 1 290 ? 19 6.82 21.359 1 91.69 290 CYS A CA 1
ATOM 2275 C C . CYS A 1 290 ? 19.797 6.379 20.141 1 91.69 290 CYS A C 1
ATOM 2277 O O . CYS A 1 290 ? 20.094 5.191 19.984 1 91.69 290 CYS A O 1
ATOM 2279 N N . LEU A 1 291 ? 20.078 7.234 19.188 1 89.69 291 LEU A N 1
ATOM 2280 C CA . LEU A 1 291 ? 20.75 6.848 17.953 1 89.69 291 LEU A CA 1
ATOM 2281 C C . LEU A 1 291 ? 22.25 6.676 18.172 1 89.69 291 LEU A C 1
ATOM 2283 O O . LEU A 1 291 ? 22.859 7.43 18.938 1 89.69 291 LEU A O 1
ATOM 2287 N N . PRO A 1 292 ? 22.75 5.594 17.531 1 80.75 292 PRO A N 1
ATOM 2288 C CA . PRO A 1 292 ? 24.188 5.41 17.641 1 80.75 292 PRO A CA 1
ATOM 2289 C C . PRO A 1 292 ? 24.984 6.586 17.062 1 80.75 292 PRO A C 1
ATOM 2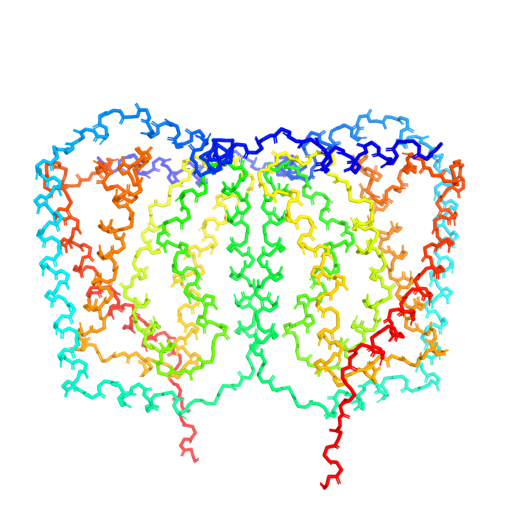291 O O . PRO A 1 292 ? 24.547 7.188 16.062 1 80.75 292 PRO A O 1
ATOM 2294 N N . LYS A 1 293 ? 25.953 7.09 17.688 1 68.38 293 LYS A N 1
ATOM 2295 C CA . LYS A 1 293 ? 26.812 8.18 17.234 1 68.38 293 LYS A CA 1
ATOM 2296 C C . LYS A 1 293 ? 27.734 7.727 16.109 1 68.38 293 LYS A C 1
ATOM 2298 O O . LYS A 1 293 ? 28.219 6.594 16.125 1 68.38 293 LYS A O 1
ATOM 2303 N N . ASN A 1 294 ? 27.375 7.918 14.844 1 55.91 294 ASN A N 1
ATOM 2304 C CA . ASN A 1 294 ? 28.297 7.598 13.766 1 55.91 294 ASN A CA 1
ATOM 2305 C C . ASN A 1 294 ? 29.75 7.77 14.195 1 55.91 294 ASN A C 1
ATOM 2307 O O . ASN A 1 294 ? 30.172 8.867 14.57 1 55.91 294 ASN A O 1
ATOM 2311 N N . ILE A 1 295 ? 30.406 6.793 14.68 1 44.28 295 ILE A N 1
ATOM 2312 C CA . ILE A 1 295 ? 31.859 6.785 14.805 1 44.28 295 ILE A CA 1
ATOM 2313 C C . ILE A 1 295 ? 32.5 7.035 13.438 1 44.28 295 ILE A C 1
ATOM 2315 O O . ILE A 1 295 ? 32.281 6.266 12.5 1 44.28 295 ILE A O 1
ATOM 2319 N N . SER A 1 296 ? 32.594 8.25 12.891 1 38.81 296 SER A N 1
ATOM 2320 C CA . SER A 1 296 ? 33.625 8.414 11.867 1 38.81 296 SER A CA 1
ATOM 2321 C C . SER A 1 296 ? 34.812 7.48 12.109 1 38.81 296 SER A C 1
ATOM 2323 O O . SER A 1 296 ? 35.344 7.426 13.219 1 38.81 296 SER A O 1
ATOM 2325 N N . LYS A 1 297 ? 35.031 6.434 11.289 1 34.41 297 LYS A N 1
ATOM 2326 C CA . LYS A 1 297 ? 36.375 5.887 11.109 1 34.41 297 LYS A CA 1
ATOM 2327 C C . LYS A 1 297 ? 37.406 7 11.008 1 34.41 297 LYS A C 1
ATOM 2329 O O . LYS A 1 297 ? 37.562 7.625 9.953 1 34.41 297 LYS A O 1
ATOM 2334 N N . ILE A 1 298 ? 37.5 7.887 11.844 1 27.28 298 ILE A N 1
ATOM 2335 C CA . ILE A 1 298 ? 38.719 8.664 11.961 1 27.28 298 ILE A CA 1
ATOM 2336 C C . ILE A 1 298 ? 39.906 7.723 12.133 1 27.28 298 ILE A C 1
ATOM 2338 O O . ILE A 1 298 ? 41.031 8.172 12.344 1 27.28 298 ILE A O 1
ATOM 2342 N N . ASN A 1 299 ? 39.938 6.355 11.891 1 24.97 299 ASN A N 1
ATOM 2343 C CA . ASN A 1 299 ? 41.344 6.066 11.672 1 24.97 299 ASN A CA 1
ATOM 2344 C C . ASN A 1 299 ? 41.781 6.484 10.273 1 24.97 299 ASN A C 1
ATOM 2346 O O . ASN A 1 299 ? 41.031 6.312 9.297 1 24.97 299 ASN A O 1
ATOM 2350 N N . MET B 1 1 ? -12.648 11.812 38.562 1 23.12 1 MET B N 1
ATOM 2351 C CA . MET B 1 1 ? -12.242 11.93 37.156 1 23.12 1 MET B CA 1
ATOM 2352 C C . MET B 1 1 ? -11.273 10.82 36.781 1 23.12 1 MET B C 1
ATOM 2354 O O . MET B 1 1 ? -10.945 10.656 35.594 1 23.12 1 MET B O 1
ATOM 2358 N N . ASN B 1 2 ? -10.617 10.141 37.781 1 24.55 2 ASN B N 1
ATOM 2359 C CA . ASN B 1 2 ? -9.672 9.023 37.844 1 24.55 2 ASN B CA 1
ATOM 2360 C C . ASN B 1 2 ? -10.352 7.703 37.469 1 24.55 2 ASN B C 1
ATOM 2362 O O . ASN B 1 2 ? -9.68 6.703 37.219 1 24.55 2 ASN B O 1
ATOM 2366 N N . SER B 1 3 ? -11.68 7.648 37.75 1 27.56 3 SER B N 1
ATOM 2367 C CA . SER B 1 3 ? -12.32 6.336 37.781 1 27.56 3 SER B CA 1
ATOM 2368 C C . SER B 1 3 ? -12.609 5.816 36.375 1 27.56 3 SER B C 1
ATOM 2370 O O . SER B 1 3 ? -12.617 4.605 36.156 1 27.56 3 SER B O 1
ATOM 2372 N N . LYS B 1 4 ? -13.055 6.805 35.406 1 28.7 4 LYS B N 1
ATOM 2373 C CA . LYS B 1 4 ? -13.508 6.281 34.125 1 28.7 4 LYS B CA 1
ATOM 2374 C C . LYS B 1 4 ? -12.328 5.809 33.281 1 28.7 4 LYS B C 1
ATOM 2376 O O . LYS B 1 4 ? -12.523 5.172 32.25 1 28.7 4 LYS B O 1
ATOM 2381 N N . TYR B 1 5 ? -11.18 6.398 33.469 1 29.98 5 TYR B N 1
ATOM 2382 C CA . TYR B 1 5 ? -10.016 5.957 32.719 1 29.98 5 TYR B CA 1
ATOM 2383 C C . TYR B 1 5 ? -9.609 4.547 33.094 1 29.98 5 TYR B C 1
ATOM 2385 O O . TYR B 1 5 ? -9 3.818 32.312 1 29.98 5 TYR B O 1
ATOM 2393 N N . ASN B 1 6 ? -9.828 4.223 34.438 1 31.78 6 ASN B N 1
ATOM 2394 C CA . ASN B 1 6 ? -9.391 2.912 34.906 1 31.78 6 ASN B CA 1
ATOM 2395 C C . ASN B 1 6 ? -10.219 1.787 34.281 1 31.78 6 ASN B C 1
ATOM 2397 O O . ASN B 1 6 ? -9.742 0.66 34.156 1 31.78 6 ASN B O 1
ATOM 2401 N N . ASN B 1 7 ? -11.531 2.119 34 1 31.41 7 ASN B N 1
ATOM 2402 C CA . ASN B 1 7 ? -12.375 1.01 33.562 1 31.41 7 ASN B CA 1
ATOM 2403 C C . ASN B 1 7 ? -12.109 0.629 32.125 1 31.41 7 ASN B C 1
ATOM 2405 O O . ASN B 1 7 ? -12.391 -0.498 31.703 1 31.41 7 ASN B O 1
ATOM 2409 N N . SER B 1 8 ? -11.625 1.693 31.281 1 31.16 8 SER B N 1
ATOM 2410 C CA . SER B 1 8 ? -11.477 1.325 29.875 1 31.16 8 SER B CA 1
ATOM 2411 C C . SER B 1 8 ? -10.219 0.492 29.656 1 31.16 8 SER B C 1
ATOM 2413 O O . SER B 1 8 ? -10.188 -0.366 28.766 1 31.16 8 SER B O 1
ATOM 2415 N N . VAL B 1 9 ? -9.102 0.776 30.438 1 32.56 9 VAL B N 1
ATOM 2416 C CA . VAL B 1 9 ? -7.922 -0.072 30.328 1 32.56 9 VAL B CA 1
ATOM 2417 C C . VAL B 1 9 ? -8.203 -1.437 30.953 1 32.56 9 VAL B C 1
ATOM 2419 O O . VAL B 1 9 ? -7.664 -2.453 30.516 1 32.56 9 VAL B O 1
ATOM 2422 N N . ALA B 1 10 ? -8.969 -1.402 32.094 1 29.69 10 ALA B N 1
ATOM 2423 C CA . ALA B 1 10 ? -9.258 -2.658 32.781 1 29.69 10 ALA B CA 1
ATOM 2424 C C . ALA B 1 10 ? -10.07 -3.596 31.875 1 29.69 10 ALA B C 1
ATOM 2426 O O . ALA B 1 10 ? -9.938 -4.82 31.969 1 29.69 10 ALA B O 1
ATOM 2427 N N . ALA B 1 11 ? -10.945 -2.986 31.078 1 31.36 11 ALA B N 1
ATOM 2428 C CA . ALA B 1 11 ? -11.711 -3.855 30.188 1 31.36 11 ALA B CA 1
ATOM 2429 C C . ALA B 1 11 ? -10.797 -4.531 29.156 1 31.36 11 ALA B C 1
ATOM 2431 O O . ALA B 1 11 ? -11.078 -5.645 28.719 1 31.36 11 ALA B O 1
ATOM 2432 N N . LEU B 1 12 ? -9.648 -3.832 28.766 1 31.94 12 LEU B N 1
ATOM 2433 C CA . LEU B 1 12 ? -8.711 -4.512 27.875 1 31.94 12 LEU B CA 1
ATOM 2434 C C . LEU B 1 12 ? -8 -5.648 28.594 1 31.94 12 LEU B C 1
ATOM 2436 O O . LEU B 1 12 ? -7.73 -6.695 28 1 31.94 12 LEU B O 1
ATOM 2440 N N . VAL B 1 13 ? -7.539 -5.32 29.875 1 32.47 13 VAL B N 1
ATOM 2441 C CA . VAL B 1 13 ? -6.785 -6.352 30.578 1 32.47 13 VAL B CA 1
ATOM 2442 C C . VAL B 1 13 ? -7.746 -7.383 31.156 1 32.47 13 VAL B C 1
ATOM 2444 O O . VAL B 1 13 ? -7.469 -8.586 31.141 1 32.47 13 VAL B O 1
ATOM 2447 N N . ASN B 1 14 ? -8.68 -6.965 32.031 1 32.66 14 ASN B N 1
ATOM 2448 C CA . ASN B 1 14 ? -9.453 -7.91 32.812 1 32.66 14 ASN B CA 1
ATOM 2449 C C . ASN B 1 14 ? -10.539 -8.594 31.984 1 32.66 14 ASN B C 1
ATOM 2451 O O . ASN B 1 14 ? -11.336 -9.367 32.5 1 32.66 14 ASN B O 1
ATOM 2455 N N . GLY B 1 15 ? -11.125 -7.938 30.969 1 32.97 15 GLY B N 1
ATOM 2456 C CA . GLY B 1 15 ? -12.047 -8.883 30.359 1 32.97 15 GLY B CA 1
ATOM 2457 C C . GLY B 1 15 ? -11.406 -10.219 30.031 1 32.97 15 GLY B C 1
ATOM 2458 O O . GLY B 1 15 ? -10.695 -10.352 29.047 1 32.97 15 GLY B O 1
ATOM 2459 N N . GLY B 1 16 ? -10.977 -10.93 30.953 1 33.69 16 GLY B N 1
ATOM 2460 C CA . GLY B 1 16 ? -10.703 -12.352 31.094 1 33.69 16 GLY B CA 1
ATOM 2461 C C . GLY B 1 16 ? -11.586 -13.219 30.219 1 33.69 16 GLY B C 1
ATOM 2462 O O . GLY B 1 16 ? -11.844 -14.375 30.547 1 33.69 16 GLY B O 1
ATOM 2463 N N . ASP B 1 17 ? -12.633 -12.617 29.641 1 36.12 17 ASP B N 1
ATOM 2464 C CA . ASP B 1 17 ? -13.227 -13.711 28.875 1 36.12 17 ASP B CA 1
ATOM 2465 C C . ASP B 1 17 ? -12.148 -14.516 28.141 1 36.12 17 ASP B C 1
ATOM 2467 O O . ASP B 1 17 ? -11.227 -13.938 27.562 1 36.12 17 ASP B O 1
ATOM 2471 N N . SER B 1 18 ? -11.82 -15.609 28.562 1 33.94 18 SER B N 1
ATOM 2472 C CA . SER B 1 18 ? -11.086 -16.672 27.891 1 33.94 18 SER B CA 1
ATOM 2473 C C . SER B 1 18 ? -11.102 -16.5 26.391 1 33.94 18 SER B C 1
ATOM 2475 O O . SER B 1 18 ? -12.156 -16.625 25.75 1 33.94 18 SER B O 1
ATOM 2477 N N . PHE B 1 19 ? -10.516 -15.492 25.844 1 42.34 19 PHE B N 1
ATOM 2478 C CA . PHE B 1 19 ? -10.203 -15.656 24.438 1 42.34 19 PHE B CA 1
ATOM 2479 C C . PHE B 1 19 ? -10.062 -17.125 24.078 1 42.34 19 PHE B C 1
ATOM 2481 O O . PHE B 1 19 ? -9 -17.719 24.281 1 42.34 19 PHE B O 1
ATOM 2488 N N . SER B 1 20 ? -11.031 -17.875 24.453 1 45.97 20 SER B N 1
ATOM 2489 C CA . SER B 1 20 ? -11.023 -19.297 24.125 1 45.97 20 SER B CA 1
ATOM 2490 C C . SER B 1 20 ? -10.633 -19.531 22.672 1 45.97 20 SER B C 1
ATOM 2492 O O . SER B 1 20 ? -10.922 -18.719 21.812 1 45.97 20 SER B O 1
ATOM 2494 N N . GLY B 1 21 ? -9.523 -20.234 22.484 1 50.66 21 GLY B N 1
ATOM 2495 C CA . GLY B 1 21 ? -9.141 -20.766 21.188 1 50.66 21 GLY B CA 1
ATOM 2496 C C . GLY B 1 21 ? -10.281 -20.828 20.188 1 50.66 21 GLY B C 1
ATOM 2497 O O . GLY B 1 21 ? -10.102 -20.531 19 1 50.66 21 GLY B O 1
ATOM 2498 N N . SER B 1 22 ? -11.477 -20.953 20.734 1 57.84 22 SER B N 1
ATOM 2499 C CA . SER B 1 22 ? -12.656 -21.047 19.875 1 57.84 22 SER B CA 1
ATOM 2500 C C . SER B 1 22 ? -13.086 -19.672 19.391 1 57.84 22 SER B C 1
ATOM 2502 O O . SER B 1 22 ? -13.477 -19.5 18.234 1 57.84 22 SER B O 1
ATOM 2504 N N . SER B 1 23 ? -12.922 -18.609 20.203 1 67.06 23 SER B N 1
ATOM 2505 C CA . SER B 1 23 ? -13.328 -17.266 19.797 1 67.06 23 SER B CA 1
ATOM 2506 C C . SER B 1 23 ? -12.383 -16.688 18.75 1 67.06 23 SER B C 1
ATOM 2508 O O . SER B 1 23 ? -12.82 -16.062 17.781 1 67.06 23 SER B O 1
ATOM 2510 N N . LEU B 1 24 ? -11.148 -16.984 18.953 1 70.75 24 LEU B N 1
ATOM 2511 C CA . LEU B 1 24 ? -10.156 -16.516 17.984 1 70.75 24 LEU B CA 1
ATOM 2512 C C . LEU B 1 24 ? -10.359 -17.203 16.641 1 70.75 24 LEU B C 1
ATOM 2514 O O . LEU B 1 24 ? -10.227 -16.562 15.594 1 70.75 24 LEU B O 1
ATOM 2518 N N . LEU B 1 25 ? -10.609 -18.453 16.781 1 72.25 25 LEU B N 1
ATOM 2519 C CA . LEU B 1 25 ? -10.852 -19.203 15.539 1 72.25 25 LEU B CA 1
ATOM 2520 C C . LEU B 1 25 ? -12.086 -18.672 14.82 1 72.25 25 LEU B C 1
ATOM 2522 O O . LEU B 1 25 ? -12.086 -18.547 13.594 1 72.25 25 LEU B O 1
ATOM 2526 N N . PHE B 1 26 ? -13.086 -18.359 15.586 1 74.25 26 PHE B N 1
ATOM 2527 C CA . PHE B 1 26 ? -14.312 -17.828 15 1 74.25 26 PHE B CA 1
ATOM 2528 C C . PHE B 1 26 ? -14.062 -16.469 14.367 1 74.25 26 PHE B C 1
ATOM 2530 O O . PHE B 1 26 ? -14.562 -16.188 13.273 1 74.25 26 PHE B O 1
ATOM 2537 N N . GLU B 1 27 ? -13.312 -15.703 14.992 1 82.88 27 GLU B N 1
ATOM 2538 C CA . GLU B 1 27 ? -12.992 -14.398 14.438 1 82.88 27 GLU B CA 1
ATOM 2539 C C . GLU B 1 27 ? -12.164 -14.531 13.156 1 82.88 27 GLU B C 1
ATOM 2541 O O . GLU B 1 27 ? -12.391 -13.797 12.188 1 82.88 27 GLU B O 1
ATOM 2546 N N . LEU B 1 28 ? -11.359 -15.508 13.18 1 86.38 28 LEU B N 1
ATOM 2547 C CA . LEU B 1 28 ? -10.516 -15.734 12.008 1 86.38 28 LEU B CA 1
ATOM 2548 C C . LEU B 1 28 ? -11.352 -16.219 10.828 1 86.38 28 LEU B C 1
ATOM 2550 O O . LEU B 1 28 ? -11.148 -15.766 9.695 1 86.38 28 LEU B O 1
ATOM 2554 N N . GLU B 1 29 ? -12.281 -17.062 11.102 1 90.88 29 GLU B N 1
ATOM 2555 C CA . GLU B 1 29 ? -13.156 -17.562 10.039 1 90.88 29 GLU B CA 1
ATOM 2556 C C . GLU B 1 29 ? -14.008 -16.438 9.461 1 90.88 29 GLU B C 1
ATOM 2558 O O . GLU B 1 29 ? -14.203 -16.359 8.25 1 90.88 29 GLU B O 1
ATOM 2563 N N . ASP B 1 30 ? -14.453 -15.625 10.266 1 92.62 30 ASP B N 1
ATOM 2564 C CA . ASP B 1 30 ? -15.273 -14.508 9.805 1 92.62 30 ASP B CA 1
ATOM 2565 C C . ASP B 1 30 ? -14.469 -13.578 8.898 1 92.62 30 ASP B C 1
ATOM 2567 O O . ASP B 1 30 ? -14.969 -13.141 7.855 1 92.62 30 ASP B O 1
ATOM 2571 N N . VAL B 1 31 ? -13.258 -13.359 9.25 1 92.94 31 VAL B N 1
ATOM 2572 C CA . VAL B 1 31 ? -12.375 -12.492 8.477 1 92.94 31 VAL B CA 1
ATOM 2573 C C . VAL B 1 31 ? -12.062 -13.141 7.133 1 92.94 31 VAL B C 1
ATOM 2575 O O . VAL B 1 31 ? -12.039 -12.469 6.098 1 92.94 31 VAL B O 1
ATOM 2578 N N . LEU B 1 32 ? -11.906 -14.391 7.137 1 94.19 32 LEU B N 1
ATOM 2579 C CA . LEU B 1 32 ? -11.422 -15.102 5.957 1 94.19 32 LEU B CA 1
ATOM 2580 C C . LEU B 1 32 ? -12.562 -15.344 4.973 1 94.19 32 LEU B C 1
ATOM 2582 O O . LEU B 1 32 ? -12.406 -15.133 3.768 1 94.19 32 LEU B O 1
ATOM 2586 N N . TYR B 1 33 ? -13.695 -15.75 5.496 1 94.69 33 TYR B N 1
ATOM 2587 C CA . TYR B 1 33 ? -14.734 -16.141 4.555 1 94.69 33 TYR B CA 1
ATOM 2588 C C . TYR B 1 33 ? -16.125 -15.906 5.148 1 94.69 33 TYR B C 1
ATOM 2590 O O . TYR B 1 33 ? -17.047 -16.703 4.93 1 94.69 33 TYR B O 1
ATOM 2598 N N . GLY B 1 34 ? -16.266 -14.898 5.887 1 92.31 34 GLY B N 1
ATOM 2599 C CA . GLY B 1 34 ? -17.547 -14.531 6.465 1 92.31 34 GLY B CA 1
ATOM 2600 C C . GLY B 1 34 ? -18.344 -13.578 5.598 1 92.31 34 GLY B C 1
ATOM 2601 O O . GLY B 1 34 ? -19.422 -13.102 6 1 92.31 34 GLY B O 1
ATOM 2602 N N . GLY B 1 35 ? -17.891 -13.289 4.426 1 92.12 35 GLY B N 1
ATOM 2603 C CA . GLY B 1 35 ? -18.547 -12.328 3.555 1 92.12 35 GLY B CA 1
ATOM 2604 C C . GLY B 1 35 ? -19.672 -12.93 2.75 1 92.12 35 GLY B C 1
ATOM 2605 O O . GLY B 1 35 ? -19.875 -14.148 2.77 1 92.12 35 GLY B O 1
ATOM 2606 N N . ASP B 1 36 ? -20.375 -12.109 2.068 1 89.12 36 ASP B N 1
ATOM 2607 C CA . ASP B 1 36 ? -21.562 -12.531 1.328 1 89.12 36 ASP B CA 1
ATOM 2608 C C . ASP B 1 36 ? -21.188 -13.469 0.181 1 89.12 36 ASP B C 1
ATOM 2610 O O . ASP B 1 36 ? -21.828 -14.508 -0.014 1 89.12 36 ASP B O 1
ATOM 2614 N N . SER B 1 37 ? -20.188 -13.086 -0.513 1 87.19 37 SER B N 1
ATOM 2615 C CA . SER B 1 37 ? -19.781 -13.891 -1.656 1 87.19 37 SER B CA 1
ATOM 2616 C C . SER B 1 37 ? -19.297 -15.266 -1.212 1 87.19 37 SER B C 1
ATOM 2618 O O . SER B 1 37 ? -19.609 -16.281 -1.837 1 87.19 37 SER B O 1
ATOM 2620 N N . THR B 1 38 ? -18.578 -15.273 -0.179 1 90.5 38 THR B N 1
ATOM 2621 C CA . THR B 1 38 ? -18.062 -16.547 0.31 1 90.5 38 THR B CA 1
ATOM 2622 C C . THR B 1 38 ? -19.188 -17.406 0.877 1 90.5 38 THR B C 1
ATOM 2624 O O . THR B 1 38 ? -19.203 -18.625 0.694 1 90.5 38 THR B O 1
ATOM 2627 N N . LYS B 1 39 ? -20.109 -16.797 1.482 1 91 39 LYS B N 1
ATOM 2628 C CA . LYS B 1 39 ? -21.25 -17.547 2.012 1 91 39 LYS B CA 1
ATOM 2629 C C . LYS B 1 39 ? -22.047 -18.203 0.89 1 91 39 LYS B C 1
ATOM 2631 O O . LYS B 1 39 ? -22.531 -19.328 1.036 1 91 39 LYS B O 1
ATOM 2636 N N . GLU B 1 40 ? -22.156 -17.484 -0.123 1 90.38 40 GLU B N 1
ATOM 2637 C CA . GLU B 1 40 ? -22.844 -18.062 -1.28 1 90.38 40 GLU B CA 1
ATOM 2638 C C . GLU B 1 40 ? -22.125 -19.297 -1.788 1 90.38 40 GLU B C 1
ATOM 2640 O O . GLU B 1 40 ? -22.75 -20.312 -2.094 1 90.38 40 GLU B O 1
ATOM 2645 N N . GLU B 1 41 ? -20.859 -19.219 -1.878 1 89.94 41 GLU B N 1
ATOM 2646 C CA . GLU B 1 41 ? -20.062 -20.344 -2.344 1 89.94 41 GLU B CA 1
ATOM 2647 C C . GLU B 1 41 ? -20.125 -21.5 -1.35 1 89.94 41 GLU B C 1
ATOM 2649 O O . GLU B 1 41 ? -20.234 -22.672 -1.746 1 89.94 41 GLU B O 1
ATOM 2654 N N . ILE B 1 42 ? -20.031 -21.203 -0.057 1 91.31 42 ILE B N 1
ATOM 2655 C CA . ILE B 1 42 ? -20.047 -22.203 1.007 1 91.31 42 ILE B CA 1
ATOM 2656 C C . ILE B 1 42 ? -21.375 -22.969 0.977 1 91.31 42 ILE B C 1
ATOM 2658 O O . ILE B 1 42 ? -21.391 -24.188 1.192 1 91.31 42 ILE B O 1
ATOM 2662 N N . ASN B 1 43 ? -22.406 -22.297 0.638 1 92.19 43 ASN B N 1
ATOM 2663 C CA . ASN B 1 43 ? -23.734 -22.906 0.649 1 92.19 43 ASN B CA 1
ATOM 2664 C C . ASN B 1 43 ? -24.047 -23.609 -0.674 1 92.19 43 ASN B C 1
ATOM 2666 O O . ASN B 1 43 ? -25.094 -24.219 -0.823 1 92.19 43 ASN B O 1
ATOM 2670 N N . ASN B 1 44 ? -23.141 -23.484 -1.576 1 93.75 44 ASN B N 1
ATOM 2671 C CA . ASN B 1 44 ? -23.344 -24.141 -2.865 1 93.75 44 ASN B CA 1
ATOM 2672 C C . ASN B 1 44 ? -22.953 -25.609 -2.805 1 93.75 44 ASN B C 1
ATOM 2674 O O . ASN B 1 44 ? -21.844 -25.984 -3.186 1 93.75 44 ASN B O 1
ATOM 2678 N N . GLU B 1 45 ? -23.891 -26.453 -2.525 1 94.81 45 GLU B N 1
ATOM 2679 C CA . GLU B 1 45 ? -23.656 -27.891 -2.336 1 94.81 45 GLU B CA 1
ATOM 2680 C C . GLU B 1 45 ? -23.297 -28.562 -3.656 1 94.81 45 GLU B C 1
ATOM 2682 O O . GLU B 1 45 ? -22.484 -29.5 -3.684 1 94.81 45 GLU B O 1
ATOM 2687 N N . SER B 1 46 ? -23.938 -28.109 -4.676 1 94.56 46 SER B N 1
ATOM 2688 C CA . SER B 1 46 ? -23.672 -28.688 -5.992 1 94.56 46 SER B CA 1
ATOM 2689 C C . SER B 1 46 ? -22.203 -28.5 -6.387 1 94.56 46 SER B C 1
ATOM 2691 O O . SER B 1 46 ? -21.594 -29.406 -6.965 1 94.56 46 SER B O 1
ATOM 2693 N N . CYS B 1 47 ? -21.703 -27.391 -6.039 1 94.81 47 CYS B N 1
ATOM 2694 C CA . CYS B 1 47 ? -20.297 -27.109 -6.336 1 94.81 47 CYS B CA 1
ATOM 2695 C C . CYS B 1 47 ? -19.375 -27.953 -5.465 1 94.81 47 CYS B C 1
ATOM 2697 O O . CYS B 1 47 ? -18.422 -28.547 -5.961 1 94.81 47 CYS B O 1
ATOM 2699 N N . PHE B 1 48 ? -19.688 -28.031 -4.195 1 95 48 PHE B N 1
ATOM 2700 C CA . PHE B 1 48 ? -18.844 -28.766 -3.258 1 95 48 PHE B CA 1
ATOM 2701 C C . PHE B 1 48 ? -18.812 -30.25 -3.6 1 95 48 PHE B C 1
ATOM 2703 O O . PHE B 1 48 ? -17.797 -30.922 -3.436 1 95 48 PHE B O 1
ATOM 2710 N N . ASN B 1 49 ? -19.922 -30.703 -4.145 1 94.44 49 ASN B N 1
ATOM 2711 C CA . ASN B 1 49 ? -20.047 -32.125 -4.434 1 94.44 49 ASN B CA 1
ATOM 2712 C C . ASN B 1 49 ? -19.859 -32.406 -5.918 1 94.44 49 ASN B C 1
ATOM 2714 O O . ASN B 1 49 ? -20.219 -33.5 -6.398 1 94.44 49 ASN B O 1
ATOM 2718 N N . TYR B 1 50 ? -19.375 -31.5 -6.586 1 95.31 50 TYR B N 1
ATOM 2719 C CA . TYR B 1 50 ? -19.219 -31.656 -8.023 1 95.31 50 TYR B CA 1
ATOM 2720 C C . TYR B 1 50 ? -18.328 -32.844 -8.359 1 95.31 50 TYR B C 1
ATOM 2722 O O . TYR B 1 50 ? -18.609 -33.594 -9.305 1 95.31 50 TYR B O 1
ATOM 2730 N N . LEU B 1 51 ? -17.266 -33.031 -7.578 1 93.69 51 LEU B N 1
ATOM 2731 C CA . LEU B 1 51 ? -16.328 -34.125 -7.777 1 93.69 51 LEU B CA 1
ATOM 2732 C C . LEU B 1 51 ? -16.406 -35.125 -6.625 1 93.69 51 LEU B C 1
ATOM 2734 O O . LEU B 1 51 ? -16.484 -34.719 -5.461 1 93.69 51 LEU B O 1
ATOM 2738 N N . SER B 1 52 ? -16.391 -36.406 -7.027 1 92.69 52 SER B N 1
ATOM 2739 C CA . SER B 1 52 ? -16.297 -37.406 -5.98 1 92.69 52 SER B CA 1
ATOM 2740 C C . SER B 1 52 ? -14.93 -37.406 -5.316 1 92.69 52 SER B C 1
ATOM 2742 O O . SER B 1 52 ? -13.945 -37 -5.922 1 92.69 52 SER B O 1
ATOM 2744 N N . THR B 1 53 ? -14.852 -37.875 -4.109 1 92.06 53 THR B N 1
ATOM 2745 C CA . THR B 1 53 ? -13.602 -37.906 -3.361 1 92.06 53 THR B CA 1
ATOM 2746 C C . THR B 1 53 ? -12.578 -38.781 -4.078 1 92.06 53 THR B C 1
ATOM 2748 O O . THR B 1 53 ? -11.391 -38.469 -4.094 1 92.06 53 THR B O 1
ATOM 2751 N N . ARG B 1 54 ? -13.031 -39.844 -4.652 1 93.88 54 ARG B N 1
ATOM 2752 C CA . ARG B 1 54 ? -12.148 -40.75 -5.383 1 93.88 54 ARG B CA 1
ATOM 2753 C C . ARG B 1 54 ? -11.516 -40.031 -6.578 1 93.88 54 ARG B C 1
ATOM 2755 O O . ARG B 1 54 ? -10.312 -40.156 -6.816 1 93.88 54 ARG B O 1
ATOM 2762 N N . LEU B 1 55 ? -12.289 -39.375 -7.289 1 93.38 55 LEU B N 1
ATOM 2763 C CA . LEU B 1 55 ? -11.797 -38.656 -8.461 1 93.38 55 LEU B CA 1
ATOM 2764 C C . LEU B 1 55 ? -10.852 -37.531 -8.047 1 93.38 55 LEU B C 1
ATOM 2766 O O . LEU B 1 55 ? -9.828 -37.312 -8.695 1 93.38 55 LEU B O 1
ATOM 2770 N N . ALA B 1 56 ? -11.188 -36.844 -6.98 1 93.94 56 ALA B N 1
ATOM 2771 C CA . ALA B 1 56 ? -10.336 -35.781 -6.477 1 93.94 56 ALA B CA 1
ATOM 2772 C C . ALA B 1 56 ? -8.961 -36.312 -6.078 1 93.94 56 ALA B C 1
ATOM 2774 O O . ALA B 1 56 ? -7.938 -35.688 -6.359 1 93.94 56 ALA B O 1
ATOM 2775 N N . LEU B 1 57 ? -8.977 -37.406 -5.473 1 94.81 57 LEU B N 1
ATOM 2776 C CA . LEU B 1 57 ? -7.723 -38.031 -5.051 1 94.81 57 LEU B CA 1
ATOM 2777 C C . LEU B 1 57 ? -6.918 -38.5 -6.258 1 94.81 57 LEU B C 1
ATOM 2779 O O . LEU B 1 57 ? -5.695 -38.344 -6.297 1 94.81 57 LEU B O 1
ATOM 2783 N N . THR B 1 58 ? -7.598 -39.125 -7.199 1 95.38 58 THR B N 1
ATOM 2784 C CA . THR B 1 58 ? -6.926 -39.594 -8.406 1 95.38 58 THR B CA 1
ATOM 2785 C C . THR B 1 58 ? -6.301 -38.438 -9.172 1 95.38 58 THR B C 1
ATOM 2787 O O . THR B 1 58 ? -5.152 -38.5 -9.609 1 95.38 58 THR B O 1
ATOM 2790 N N . ASP B 1 59 ? -7.066 -37.406 -9.359 1 95.06 59 ASP B N 1
ATOM 2791 C CA . ASP B 1 59 ? -6.551 -36.219 -10.047 1 95.06 59 ASP B CA 1
ATOM 2792 C C . ASP B 1 59 ? -5.344 -35.656 -9.312 1 95.06 59 ASP B C 1
ATOM 2794 O O . ASP B 1 59 ? -4.387 -35.188 -9.945 1 95.06 59 ASP B O 1
ATOM 2798 N N . THR B 1 60 ? -5.352 -35.688 -7.996 1 96.75 60 THR B N 1
ATOM 2799 C CA . THR B 1 60 ? -4.246 -35.156 -7.195 1 96.75 60 THR B CA 1
ATOM 2800 C C . THR B 1 60 ? -2.992 -36 -7.391 1 96.75 60 THR B C 1
ATOM 2802 O O . THR B 1 60 ? -1.893 -35.469 -7.543 1 96.75 60 THR B O 1
ATOM 2805 N N . VAL B 1 61 ? -3.182 -37.281 -7.402 1 97.75 61 VAL B N 1
ATOM 2806 C CA . VAL B 1 61 ? -2.049 -38.156 -7.602 1 97.75 61 VAL B CA 1
ATOM 2807 C C . VAL B 1 61 ? -1.436 -37.938 -8.977 1 97.75 61 VAL B C 1
ATOM 2809 O O . VAL B 1 61 ? -0.213 -37.844 -9.117 1 97.75 61 VAL B O 1
ATOM 2812 N N . ILE B 1 62 ? -2.26 -37.844 -9.984 1 97.62 62 ILE B N 1
ATOM 2813 C CA . ILE B 1 62 ? -1.786 -37.594 -11.336 1 97.62 62 ILE B CA 1
ATOM 2814 C C . ILE B 1 62 ? -1.037 -36.25 -11.375 1 97.62 62 ILE B C 1
ATOM 2816 O O . ILE B 1 62 ? 0.037 -36.156 -11.969 1 97.62 62 ILE B O 1
ATOM 2820 N N . ALA B 1 63 ? -1.593 -35.219 -10.719 1 97.5 63 ALA B N 1
ATOM 2821 C CA . ALA B 1 63 ? -0.956 -33.906 -10.664 1 97.5 63 ALA B CA 1
ATOM 2822 C C . ALA B 1 63 ? 0.4 -34 -9.969 1 97.5 63 ALA B C 1
ATOM 2824 O O . ALA B 1 63 ? 1.365 -33.375 -10.398 1 97.5 63 ALA B O 1
ATOM 2825 N N . VAL B 1 64 ? 0.495 -34.781 -8.914 1 98.19 64 VAL B N 1
ATOM 2826 C CA . VAL B 1 64 ? 1.738 -34.906 -8.164 1 98.19 64 VAL B CA 1
ATOM 2827 C C . VAL B 1 64 ? 2.811 -35.562 -9.047 1 98.19 64 VAL B C 1
ATOM 2829 O O . VAL B 1 64 ? 3.957 -35.094 -9.062 1 98.19 64 VAL B O 1
ATOM 2832 N N . VAL B 1 65 ? 2.467 -36.594 -9.758 1 98.44 65 VAL B N 1
ATOM 2833 C CA . VAL B 1 65 ? 3.4 -37.25 -10.664 1 98.44 65 VAL B CA 1
ATOM 2834 C C . VAL B 1 65 ? 3.877 -36.25 -11.727 1 98.44 65 VAL B C 1
ATOM 2836 O O . VAL B 1 65 ? 5.07 -36.188 -12.031 1 98.44 65 VAL B O 1
ATOM 2839 N N . PHE B 1 66 ? 2.951 -35.531 -12.242 1 98.25 66 PHE B N 1
ATOM 2840 C CA . PHE B 1 66 ? 3.281 -34.531 -13.266 1 98.25 66 PHE B CA 1
ATOM 2841 C C . PHE B 1 66 ? 4.18 -33.469 -12.688 1 98.25 66 PHE B C 1
ATOM 2843 O O . PHE B 1 66 ? 5.109 -33 -13.352 1 98.25 66 PHE B O 1
ATOM 2850 N N . ILE B 1 67 ? 3.918 -32.969 -11.445 1 98.56 67 ILE B N 1
ATOM 2851 C CA . ILE B 1 67 ? 4.742 -31.984 -10.758 1 98.56 67 ILE B CA 1
ATOM 2852 C C . ILE B 1 67 ? 6.172 -32.5 -10.625 1 98.56 67 ILE B C 1
ATOM 2854 O O . ILE B 1 67 ? 7.129 -31.781 -10.922 1 98.56 67 ILE B O 1
ATOM 2858 N N . ILE B 1 68 ? 6.297 -33.75 -10.211 1 98.69 68 ILE B N 1
ATOM 2859 C CA . ILE B 1 68 ? 7.613 -34.375 -10.055 1 98.69 68 ILE B CA 1
ATOM 2860 C C . ILE B 1 68 ? 8.336 -34.375 -11.398 1 98.69 68 ILE B C 1
ATOM 2862 O O . ILE B 1 68 ? 9.523 -34.094 -11.477 1 98.69 68 ILE B O 1
ATOM 2866 N N . TYR B 1 69 ? 7.637 -34.719 -12.391 1 98.44 69 TYR B N 1
ATOM 2867 C CA . TYR B 1 69 ? 8.211 -34.719 -13.734 1 98.44 69 TYR B CA 1
ATOM 2868 C C . TYR B 1 69 ? 8.695 -33.312 -14.125 1 98.44 69 TYR B C 1
ATOM 2870 O O . TYR B 1 69 ? 9.812 -33.156 -14.625 1 98.44 69 TYR B O 1
ATOM 2878 N N . LEU B 1 70 ? 7.859 -32.281 -13.938 1 98.44 70 LEU B N 1
ATOM 2879 C CA . LEU B 1 70 ? 8.211 -30.922 -14.297 1 98.44 70 LEU B CA 1
ATOM 2880 C C . LEU B 1 70 ? 9.438 -30.453 -13.523 1 98.44 70 LEU B C 1
ATOM 2882 O O . LEU B 1 70 ? 10.344 -29.844 -14.094 1 98.44 70 LEU B O 1
ATOM 2886 N N . ILE B 1 71 ? 9.477 -30.734 -12.234 1 98.5 71 ILE B N 1
ATOM 2887 C CA . ILE B 1 71 ? 10.594 -30.328 -11.398 1 98.5 71 ILE B CA 1
ATOM 2888 C C . ILE B 1 71 ? 11.867 -31.047 -11.852 1 98.5 71 ILE B C 1
ATOM 2890 O O . ILE B 1 71 ? 12.922 -30.422 -11.992 1 98.5 71 ILE B O 1
ATOM 2894 N N . SER B 1 72 ? 11.797 -32.344 -12.078 1 98.5 72 SER B N 1
ATOM 2895 C CA . SER B 1 72 ? 12.945 -33.125 -12.516 1 98.5 72 SER B CA 1
ATOM 2896 C C . SER B 1 72 ? 13.492 -32.594 -13.844 1 98.5 72 SER B C 1
ATOM 2898 O O . SER B 1 72 ? 14.703 -32.438 -14.008 1 98.5 72 SER B O 1
ATOM 2900 N N . TYR B 1 73 ? 12.602 -32.375 -14.695 1 97.81 73 TYR B N 1
ATOM 2901 C CA . TYR B 1 73 ? 13.008 -31.844 -15.992 1 97.81 73 TYR B CA 1
ATOM 2902 C C . TYR B 1 73 ? 13.688 -30.5 -15.828 1 97.81 73 TYR B C 1
ATOM 2904 O O . TYR B 1 73 ? 14.734 -30.234 -16.438 1 97.81 73 TYR B O 1
ATOM 2912 N N . ALA B 1 74 ? 13.117 -29.578 -15.07 1 97.88 74 ALA B N 1
ATOM 2913 C CA . ALA B 1 74 ? 13.648 -28.234 -14.859 1 97.88 74 ALA B CA 1
ATOM 2914 C C . ALA B 1 74 ? 15.031 -28.281 -14.219 1 97.88 74 ALA B C 1
ATOM 2916 O O . ALA B 1 74 ? 15.977 -27.656 -14.711 1 97.88 74 ALA B O 1
ATOM 2917 N N . VAL B 1 75 ? 15.18 -29.062 -13.172 1 96.81 75 VAL B N 1
ATOM 2918 C CA . VAL B 1 75 ? 16.438 -29.156 -12.438 1 96.81 75 VAL B CA 1
ATOM 2919 C C . VAL B 1 75 ? 17.516 -29.766 -13.328 1 96.81 75 VAL B C 1
ATOM 2921 O O . VAL B 1 75 ? 18.641 -29.266 -13.375 1 96.81 75 VAL B O 1
ATOM 2924 N N . LYS B 1 76 ? 17.219 -30.797 -14.039 1 97 76 LYS B N 1
ATOM 2925 C CA . LYS B 1 76 ? 18.172 -31.453 -14.938 1 97 76 LYS B CA 1
ATOM 2926 C C . LYS B 1 76 ? 18.625 -30.5 -16.047 1 97 76 LYS B C 1
ATOM 2928 O O . LYS B 1 76 ? 19.812 -30.406 -16.344 1 97 76 LYS B O 1
ATOM 2933 N N . THR B 1 77 ? 17.672 -29.844 -16.594 1 96.06 77 THR B N 1
ATOM 2934 C CA . THR B 1 77 ? 17.984 -28.953 -17.703 1 96.06 77 THR B CA 1
ATOM 2935 C C . THR B 1 77 ? 18.766 -27.734 -17.219 1 96.06 77 THR B C 1
ATOM 2937 O O . THR B 1 77 ? 19.719 -27.297 -17.875 1 96.06 77 THR B O 1
ATOM 2940 N N . ILE B 1 78 ? 18.422 -27.078 -16.109 1 94.88 78 ILE B N 1
ATOM 2941 C CA . ILE B 1 78 ? 19.125 -25.938 -15.547 1 94.88 78 ILE B CA 1
ATOM 2942 C C . ILE B 1 78 ? 20.562 -26.328 -15.203 1 94.88 78 ILE B C 1
ATOM 2944 O O . ILE B 1 78 ? 21.5 -25.578 -15.477 1 94.88 78 ILE B O 1
ATOM 2948 N N . SER B 1 79 ? 20.672 -27.531 -14.641 1 93.5 79 SER B N 1
ATOM 2949 C CA . SER B 1 79 ? 22 -28.031 -14.289 1 93.5 79 SER B CA 1
ATOM 2950 C C . SER B 1 79 ? 22.828 -28.297 -15.539 1 93.5 79 SER B C 1
ATOM 2952 O O . SER B 1 79 ? 24 -27.922 -15.602 1 93.5 79 SER B O 1
ATOM 2954 N N . ALA B 1 80 ? 22.25 -28.891 -16.531 1 92.94 80 ALA B N 1
ATOM 2955 C CA . ALA B 1 80 ? 22.953 -29.25 -17.766 1 92.94 80 ALA B CA 1
ATOM 2956 C C . ALA B 1 80 ? 23.406 -28.016 -18.516 1 92.94 80 ALA B C 1
ATOM 2958 O O . ALA B 1 80 ? 24.453 -28.016 -19.172 1 92.94 80 ALA B O 1
ATOM 2959 N N . ASN B 1 81 ? 22.656 -26.969 -18.406 1 90.81 81 ASN B N 1
ATOM 2960 C CA . ASN B 1 81 ? 22.938 -25.75 -19.156 1 90.81 81 ASN B CA 1
ATOM 2961 C C . ASN B 1 81 ? 23.719 -24.75 -18.312 1 90.81 81 ASN B C 1
ATOM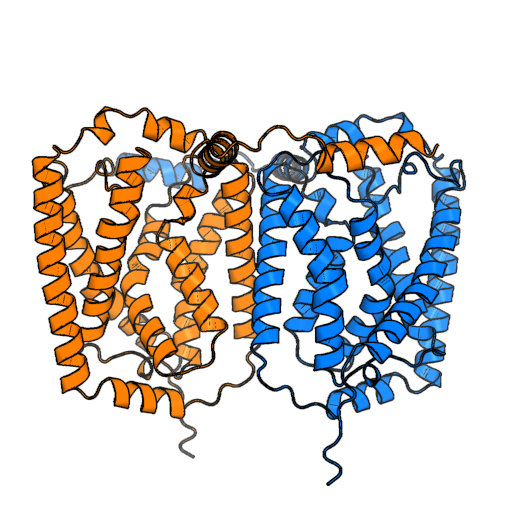 2963 O O . ASN B 1 81 ? 23.828 -23.578 -18.703 1 90.81 81 ASN B O 1
ATOM 2967 N N . ASN B 1 82 ? 24.156 -25.125 -17.188 1 89.75 82 ASN B N 1
ATOM 2968 C CA . ASN B 1 82 ? 24.844 -24.219 -16.281 1 89.75 82 ASN B CA 1
ATOM 2969 C C . ASN B 1 82 ? 24.016 -22.969 -15.992 1 89.75 82 ASN B C 1
ATOM 2971 O O . ASN B 1 82 ? 24.531 -21.859 -16.031 1 89.75 82 ASN B O 1
ATOM 2975 N N . GLY B 1 83 ? 22.766 -23.266 -15.789 1 87.19 83 GLY B N 1
ATOM 2976 C CA . GLY B 1 83 ? 21.812 -22.203 -15.609 1 87.19 83 GLY B CA 1
ATOM 2977 C C . GLY B 1 83 ? 22.156 -21.266 -14.461 1 87.19 83 GLY B C 1
ATOM 2978 O O . GLY B 1 83 ? 21.953 -20.062 -14.555 1 87.19 83 GLY B O 1
ATOM 2979 N N . LEU B 1 84 ? 22.656 -21.766 -13.391 1 87.69 84 LEU B N 1
ATOM 2980 C CA . LEU B 1 84 ? 23.016 -20.969 -12.234 1 87.69 84 LEU B CA 1
ATOM 2981 C C . LEU B 1 84 ? 24.172 -20.016 -12.562 1 87.69 84 LEU B C 1
ATOM 2983 O O . LEU B 1 84 ? 24.188 -18.875 -12.117 1 87.69 84 LEU B O 1
ATOM 2987 N N . GLN B 1 85 ? 25.062 -20.516 -13.32 1 89.5 85 GLN B N 1
ATOM 2988 C CA . GLN B 1 85 ? 26.172 -19.672 -13.766 1 89.5 85 GLN B CA 1
ATOM 2989 C C . GLN B 1 85 ? 25.703 -18.594 -14.734 1 89.5 85 GLN B C 1
ATOM 2991 O O . GLN B 1 85 ? 26.188 -17.469 -14.695 1 89.5 85 GLN B O 1
ATOM 2996 N N . GLU B 1 86 ? 24.812 -19.047 -15.523 1 90.44 86 GLU B N 1
ATOM 2997 C CA . GLU B 1 86 ? 24.234 -18.078 -16.453 1 90.44 86 GLU B CA 1
ATOM 2998 C C . GLU B 1 86 ? 23.531 -16.953 -15.695 1 90.44 86 GLU B C 1
ATOM 3000 O O . GLU B 1 86 ? 23.688 -15.781 -16.047 1 90.44 86 GLU B O 1
ATOM 3005 N N . LEU B 1 87 ? 22.797 -17.266 -14.68 1 91.75 87 LEU B N 1
ATOM 3006 C CA . LEU B 1 87 ? 22.125 -16.281 -13.859 1 91.75 87 LEU B CA 1
ATOM 3007 C C . LEU B 1 87 ? 23.125 -15.312 -13.227 1 91.75 87 LEU B C 1
ATOM 3009 O O . LEU B 1 87 ? 22.891 -14.102 -13.203 1 91.75 87 LEU B O 1
ATOM 3013 N N . ALA B 1 88 ? 24.141 -15.859 -12.758 1 90 88 ALA B N 1
ATOM 3014 C CA . ALA B 1 88 ? 25.188 -15.039 -12.141 1 90 88 ALA B CA 1
ATOM 3015 C C . ALA B 1 88 ? 25.781 -14.062 -13.141 1 90 88 ALA B C 1
ATOM 3017 O O . ALA B 1 88 ? 26.047 -12.898 -12.805 1 90 88 ALA B O 1
ATOM 3018 N N . ARG B 1 89 ? 25.984 -14.5 -14.273 1 86.75 89 ARG B N 1
ATOM 3019 C CA . ARG B 1 89 ? 26.562 -13.664 -15.32 1 86.75 89 ARG B CA 1
ATOM 3020 C C . ARG B 1 89 ? 25.641 -12.508 -15.688 1 86.75 89 ARG B C 1
ATOM 3022 O O . ARG B 1 89 ? 26.094 -11.367 -15.82 1 86.75 89 ARG B O 1
ATOM 3029 N N . VAL B 1 90 ? 24.438 -12.781 -15.727 1 84.75 90 VAL B N 1
ATOM 3030 C CA . VAL B 1 90 ? 23.438 -11.789 -16.125 1 84.75 90 VAL B CA 1
ATOM 3031 C C . VAL B 1 90 ? 23.328 -10.719 -15.039 1 84.75 90 VAL B C 1
ATOM 3033 O O . VAL B 1 90 ? 23.172 -9.531 -15.344 1 84.75 90 VAL B O 1
ATOM 3036 N N . CYS B 1 91 ? 23.438 -11.07 -13.812 1 84.12 91 CYS B N 1
ATOM 3037 C CA . CYS B 1 91 ? 23.266 -10.156 -12.68 1 84.12 91 CYS B CA 1
ATOM 3038 C C . CYS B 1 91 ? 24.5 -9.273 -12.523 1 84.12 91 CYS B C 1
ATOM 3040 O O . CYS B 1 91 ? 24.391 -8.125 -12.078 1 84.12 91 CYS B O 1
ATOM 3042 N N . SER B 1 92 ? 25.625 -9.781 -12.773 1 78.25 92 SER B N 1
ATOM 3043 C CA . SER B 1 92 ? 26.875 -9.047 -12.602 1 78.25 92 SER B CA 1
ATOM 3044 C C . SER B 1 92 ? 27.016 -7.926 -13.633 1 78.25 92 SER B C 1
ATOM 3046 O O . SER B 1 92 ? 27.719 -6.945 -13.406 1 78.25 92 SER B O 1
ATOM 3048 N N . ALA B 1 93 ? 26.406 -7.984 -14.617 1 68.44 93 ALA B N 1
ATOM 3049 C CA . ALA B 1 93 ? 26.547 -7.031 -15.711 1 68.44 93 ALA B CA 1
ATOM 3050 C C . ALA B 1 93 ? 25.766 -5.75 -15.43 1 68.44 93 ALA B C 1
ATOM 3052 O O . ALA B 1 93 ? 25.969 -4.727 -16.078 1 68.44 93 ALA B O 1
ATOM 3053 N N . LYS B 1 94 ? 24.969 -5.707 -14.414 1 66.88 94 LYS B N 1
ATOM 3054 C CA . LYS B 1 94 ? 24.109 -4.531 -14.297 1 66.88 94 LYS B CA 1
ATOM 3055 C C . LYS B 1 94 ? 24.281 -3.863 -12.938 1 66.88 94 LYS B C 1
ATOM 3057 O O . LYS B 1 94 ? 24.266 -4.535 -11.898 1 66.88 94 LYS B O 1
ATOM 3062 N N . LYS B 1 95 ? 24.719 -2.568 -13.133 1 60.59 95 LYS B N 1
ATOM 3063 C CA . LYS B 1 95 ? 24.797 -1.724 -11.945 1 60.59 95 LYS B CA 1
ATOM 3064 C C . LYS B 1 95 ? 23.422 -1.218 -11.531 1 60.59 95 LYS B C 1
ATOM 3066 O O . LYS B 1 95 ? 22.672 -0.709 -12.352 1 60.59 95 LYS B O 1
ATOM 3071 N N . GLU B 1 96 ? 23.078 -1.6 -10.352 1 65.25 96 GLU B N 1
ATOM 3072 C CA . GLU B 1 96 ? 21.797 -1.13 -9.828 1 65.25 96 GLU B CA 1
ATOM 3073 C C . GLU B 1 96 ? 21.828 0.374 -9.57 1 65.25 96 GLU B C 1
ATOM 3075 O O . GLU B 1 96 ? 22.594 0.853 -8.734 1 65.25 96 GLU B O 1
ATOM 3080 N N . GLU B 1 97 ? 21.453 1.19 -10.547 1 63.03 97 GLU B N 1
ATOM 3081 C CA . GLU B 1 97 ? 21.328 2.623 -10.289 1 63.03 97 GLU B CA 1
ATOM 3082 C C . GLU B 1 97 ? 19.953 2.963 -9.695 1 63.03 97 GLU B C 1
ATOM 3084 O 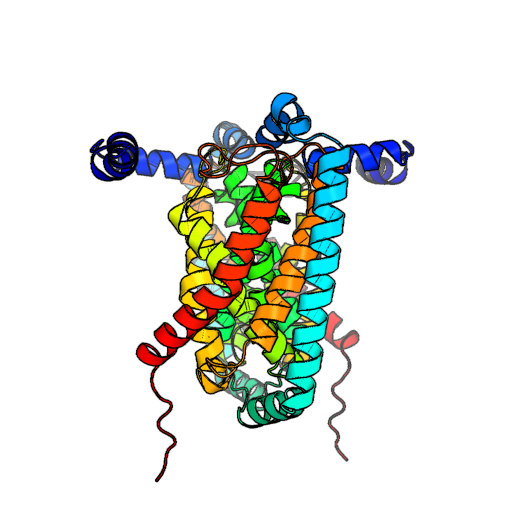O . GLU B 1 97 ? 18.984 2.227 -9.898 1 63.03 97 GLU B O 1
ATOM 3089 N N . SER B 1 98 ? 20.078 3.922 -8.812 1 65.25 98 SER B N 1
ATOM 3090 C CA . SER B 1 98 ? 18.844 4.469 -8.281 1 65.25 98 SER B CA 1
ATOM 3091 C C . SER B 1 98 ? 17.906 4.922 -9.398 1 65.25 98 SER B C 1
ATOM 3093 O O . SER B 1 98 ? 18.328 5.645 -10.312 1 65.25 98 SER B O 1
ATOM 3095 N N . ASP B 1 99 ? 16.766 4.312 -9.43 1 83.31 99 ASP B N 1
ATOM 3096 C CA . ASP B 1 99 ? 15.773 4.508 -10.484 1 83.31 99 ASP B CA 1
ATOM 3097 C C . ASP B 1 99 ? 14.453 5 -9.898 1 83.31 99 ASP B C 1
ATOM 3099 O O . ASP B 1 99 ? 13.805 4.293 -9.125 1 83.31 99 ASP B O 1
ATOM 3103 N N . SER B 1 100 ? 14.133 6.25 -10.172 1 90.06 100 SER B N 1
ATOM 3104 C CA . SER B 1 100 ? 12.906 6.871 -9.688 1 90.06 100 SER B CA 1
ATOM 3105 C C . SER B 1 100 ? 11.672 6.105 -10.148 1 90.06 100 SER B C 1
ATOM 3107 O O . SER B 1 100 ? 10.688 6.012 -9.422 1 90.06 100 SER B O 1
ATOM 3109 N N . ILE B 1 101 ? 11.773 5.57 -11.297 1 94.44 101 ILE B N 1
ATOM 3110 C CA . ILE B 1 101 ? 10.641 4.832 -11.836 1 94.44 101 ILE B CA 1
ATOM 3111 C C . ILE B 1 101 ? 10.43 3.551 -11.031 1 94.44 101 ILE B C 1
ATOM 3113 O O . ILE B 1 101 ? 9.297 3.18 -10.727 1 94.44 101 ILE B O 1
ATOM 3117 N N . LYS B 1 102 ? 11.547 2.932 -10.695 1 94.94 102 LYS B N 1
ATOM 3118 C CA . LYS B 1 102 ? 11.477 1.724 -9.883 1 94.94 102 LYS B CA 1
ATOM 3119 C C . LYS B 1 102 ? 10.789 2.002 -8.547 1 94.94 102 LYS B C 1
ATOM 3121 O O . LYS B 1 102 ? 9.898 1.257 -8.133 1 94.94 102 LYS B O 1
ATOM 3126 N N . THR B 1 103 ? 11.203 3.035 -7.926 1 95.56 103 THR B N 1
ATOM 3127 C CA . THR B 1 103 ? 10.648 3.408 -6.633 1 95.56 103 THR B CA 1
ATOM 3128 C C . THR B 1 103 ? 9.172 3.77 -6.766 1 95.56 103 THR B C 1
ATOM 3130 O O . THR B 1 103 ? 8.352 3.381 -5.926 1 95.56 103 THR B O 1
ATOM 3133 N N . LEU B 1 104 ? 8.852 4.496 -7.773 1 97.38 104 LEU B N 1
ATOM 3134 C CA . LEU B 1 104 ? 7.469 4.879 -8.016 1 97.38 104 LEU B CA 1
ATOM 3135 C C . LEU B 1 104 ? 6.59 3.648 -8.211 1 97.38 104 LEU B C 1
ATOM 3137 O O . LEU B 1 104 ? 5.492 3.572 -7.652 1 97.38 104 LEU B O 1
ATOM 3141 N N . LEU B 1 105 ? 7.062 2.725 -9.008 1 98 105 LEU B N 1
ATOM 3142 C CA . LEU B 1 105 ? 6.305 1.502 -9.242 1 98 105 LEU B CA 1
ATOM 3143 C C . LEU B 1 105 ? 6.176 0.686 -7.965 1 98 105 LEU B C 1
ATOM 3145 O O . LEU B 1 105 ? 5.125 0.096 -7.699 1 98 105 LEU B O 1
ATOM 3149 N N . LEU B 1 106 ? 7.262 0.651 -7.219 1 98.19 106 LEU B N 1
ATOM 3150 C CA . LEU B 1 106 ? 7.246 -0.065 -5.945 1 98.19 106 LEU B CA 1
ATOM 3151 C C . LEU B 1 106 ? 6.191 0.516 -5.008 1 98.19 106 LEU B C 1
ATOM 3153 O O . LEU B 1 106 ? 5.387 -0.224 -4.438 1 98.19 106 LEU B O 1
ATOM 3157 N N . VAL B 1 107 ? 6.152 1.808 -4.875 1 98.56 107 VAL B N 1
ATOM 3158 C CA . VAL B 1 107 ? 5.203 2.49 -4 1 98.56 107 VAL B CA 1
ATOM 3159 C C . VAL B 1 107 ? 3.781 2.266 -4.508 1 98.56 107 VAL B C 1
ATOM 3161 O O . VAL B 1 107 ? 2.891 1.902 -3.738 1 98.56 107 VAL B O 1
ATOM 3164 N N . THR B 1 108 ? 3.607 2.42 -5.781 1 98.69 108 THR B N 1
ATOM 3165 C CA . THR B 1 108 ? 2.285 2.293 -6.387 1 98.69 108 THR B CA 1
ATOM 3166 C C . THR B 1 108 ? 1.738 0.881 -6.195 1 98.69 108 THR B C 1
ATOM 3168 O O . THR B 1 108 ? 0.604 0.704 -5.75 1 98.69 108 THR B O 1
ATOM 3171 N N . LEU B 1 109 ? 2.541 -0.066 -6.504 1 98.81 109 LEU B N 1
ATOM 3172 C CA . LEU B 1 109 ? 2.104 -1.452 -6.391 1 98.81 109 LEU B CA 1
ATOM 3173 C C . LEU B 1 109 ? 1.828 -1.817 -4.938 1 98.81 109 LEU B C 1
ATOM 3175 O O . LEU B 1 109 ? 0.889 -2.561 -4.645 1 98.81 109 LEU B O 1
ATOM 3179 N N . SER B 1 110 ? 2.66 -1.322 -4.055 1 98.81 110 SER B N 1
ATOM 3180 C CA . SER B 1 110 ? 2.457 -1.568 -2.629 1 98.81 110 SER B CA 1
ATOM 3181 C C . SER B 1 110 ? 1.148 -0.954 -2.143 1 98.81 110 SER B C 1
ATOM 3183 O O . SER B 1 110 ? 0.412 -1.575 -1.374 1 98.81 110 SER B O 1
ATOM 3185 N N . ILE B 1 111 ? 0.862 0.234 -2.594 1 98.75 111 ILE B N 1
ATOM 3186 C CA . ILE B 1 111 ? -0.388 0.891 -2.225 1 98.75 111 ILE B CA 1
ATOM 3187 C C . ILE B 1 111 ? -1.568 0.113 -2.801 1 98.75 111 ILE B C 1
ATOM 3189 O O . ILE B 1 111 ? -2.564 -0.118 -2.111 1 98.75 111 ILE B O 1
ATOM 3193 N N . VAL B 1 112 ? -1.445 -0.286 -4.035 1 98.69 112 VAL B N 1
ATOM 3194 C CA . VAL B 1 112 ? -2.512 -1.04 -4.688 1 98.69 112 VAL B CA 1
ATOM 3195 C C . VAL B 1 112 ? -2.783 -2.326 -3.91 1 98.69 112 VAL B C 1
ATOM 3197 O O . VAL B 1 112 ? -3.939 -2.664 -3.641 1 98.69 112 VAL B O 1
ATOM 3200 N N . LEU B 1 113 ? -1.733 -3.029 -3.576 1 98.62 113 LEU B N 1
ATOM 3201 C CA . LEU B 1 113 ? -1.901 -4.234 -2.77 1 98.62 113 LEU B CA 1
ATOM 3202 C C . LEU B 1 113 ? -2.549 -3.906 -1.43 1 98.62 113 LEU B C 1
ATOM 3204 O O . LEU B 1 113 ? -3.416 -4.645 -0.957 1 98.62 113 LEU B O 1
ATOM 3208 N N . GLY B 1 114 ? -2.123 -2.865 -0.815 1 98.5 114 GLY B N 1
ATOM 3209 C CA . GLY B 1 114 ? -2.719 -2.439 0.442 1 98.5 114 GLY B CA 1
ATOM 3210 C C . GLY B 1 114 ? -4.207 -2.16 0.335 1 98.5 114 GLY B C 1
ATOM 3211 O O . GLY B 1 114 ? -4.988 -2.598 1.184 1 98.5 114 GLY B O 1
ATOM 3212 N N . VAL B 1 115 ? -4.566 -1.435 -0.658 1 98.19 115 VAL B N 1
ATOM 3213 C CA . VAL B 1 115 ? -5.98 -1.131 -0.853 1 98.19 115 VAL B CA 1
ATOM 3214 C C . VAL B 1 115 ? -6.773 -2.428 -0.993 1 98.19 115 VAL B C 1
ATOM 3216 O O . VAL B 1 115 ? -7.852 -2.572 -0.406 1 98.19 115 VAL B O 1
ATOM 3219 N N . GLU B 1 116 ? -6.242 -3.34 -1.737 1 96.81 116 GLU B N 1
ATOM 3220 C CA . GLU B 1 116 ? -6.895 -4.637 -1.906 1 96.81 116 GLU B CA 1
ATOM 3221 C C . GLU B 1 116 ? -7.055 -5.352 -0.569 1 96.81 116 GLU B C 1
ATOM 3223 O O . GLU B 1 116 ? -8.094 -5.953 -0.301 1 96.81 116 GLU B O 1
ATOM 3228 N N . ILE B 1 117 ? -6.043 -5.309 0.176 1 97.12 117 ILE B N 1
ATOM 3229 C CA . ILE B 1 117 ? -6.102 -5.91 1.504 1 97.12 117 ILE B CA 1
ATOM 3230 C C . ILE B 1 117 ? -7.215 -5.254 2.318 1 97.12 117 ILE B C 1
ATOM 3232 O O . ILE B 1 117 ? -8.023 -5.941 2.949 1 97.12 117 ILE B O 1
ATOM 3236 N N . GLY B 1 118 ? -7.305 -3.938 2.283 1 96.62 118 GLY B N 1
ATOM 3237 C CA . GLY B 1 118 ? -8.359 -3.227 2.984 1 96.62 118 GLY B CA 1
ATOM 3238 C C . GLY B 1 118 ? -9.75 -3.646 2.549 1 96.62 118 GLY B C 1
ATOM 3239 O O . GLY B 1 118 ? -10.625 -3.891 3.387 1 96.62 118 GLY B O 1
ATOM 3240 N N . TYR B 1 119 ? -9.961 -3.766 1.289 1 95.38 119 TYR B N 1
ATOM 3241 C CA . TYR B 1 119 ? -11.266 -4.172 0.761 1 95.38 119 TYR B CA 1
ATOM 3242 C C . TYR B 1 119 ? -11.617 -5.582 1.216 1 95.38 119 TYR B C 1
ATOM 3244 O O . TYR B 1 119 ? -12.758 -5.84 1.622 1 95.38 119 TYR B O 1
ATOM 3252 N N . LYS B 1 120 ? -10.68 -6.465 1.147 1 94.88 120 LYS B N 1
ATOM 3253 C CA . LYS B 1 120 ? -10.969 -7.863 1.457 1 94.88 120 LYS B CA 1
ATOM 3254 C C . LYS B 1 120 ? -11.195 -8.062 2.953 1 94.88 120 LYS B C 1
ATOM 3256 O O . LYS B 1 120 ? -11.984 -8.914 3.359 1 94.88 120 LYS B O 1
ATOM 3261 N N . LEU B 1 121 ? -10.555 -7.285 3.725 1 95.38 121 LEU B N 1
ATOM 3262 C CA . LEU B 1 121 ? -10.82 -7.324 5.16 1 95.38 121 LEU B CA 1
ATOM 3263 C C . LEU B 1 121 ? -12.18 -6.719 5.477 1 95.38 121 LEU B C 1
ATOM 3265 O O . LEU B 1 121 ? -12.922 -7.242 6.309 1 95.38 121 LEU B O 1
ATOM 3269 N N . ALA B 1 122 ? -12.484 -5.676 4.805 1 94.44 122 ALA B N 1
ATOM 3270 C CA . ALA B 1 122 ? -13.766 -5.008 5.023 1 94.44 122 ALA B CA 1
ATOM 3271 C C . ALA B 1 122 ? -14.93 -5.895 4.598 1 94.44 122 ALA B C 1
ATOM 3273 O O . ALA B 1 122 ? -15.977 -5.914 5.25 1 94.44 122 ALA B O 1
ATOM 3274 N N . SER B 1 123 ? -14.773 -6.633 3.508 1 93.81 123 SER B N 1
ATOM 3275 C CA . SER B 1 123 ? -15.844 -7.48 2.994 1 93.81 123 SER B CA 1
ATOM 3276 C C . SER B 1 123 ? -15.828 -8.852 3.66 1 93.81 123 SER B C 1
ATOM 3278 O O . SER B 1 123 ? -16.703 -9.688 3.395 1 93.81 123 SER B O 1
ATOM 3280 N N . LYS B 1 124 ? -14.836 -9.117 4.488 1 94.5 124 LYS B N 1
ATOM 3281 C CA . LYS B 1 124 ? -14.688 -10.398 5.168 1 94.5 124 LYS B CA 1
ATOM 3282 C C . LYS B 1 124 ? -14.445 -11.523 4.168 1 94.5 124 LYS B C 1
ATOM 3284 O O . LYS B 1 124 ? -15.078 -12.578 4.25 1 94.5 124 LYS B O 1
ATOM 3289 N N . GLU B 1 125 ? -13.609 -11.281 3.219 1 94.69 125 GLU B N 1
ATOM 3290 C CA . GLU B 1 125 ? -13.289 -12.219 2.1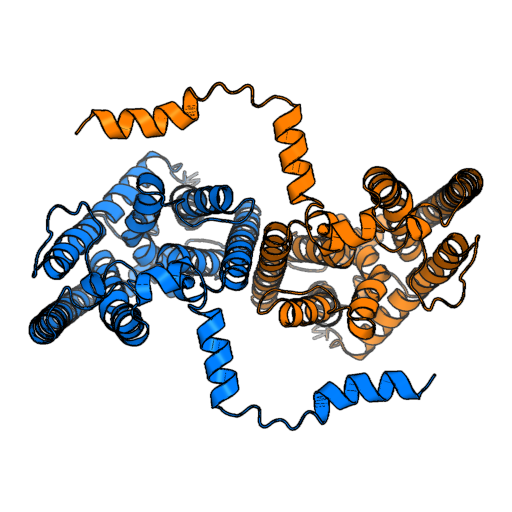48 1 94.69 125 GLU B CA 1
ATOM 3291 C C . GLU B 1 125 ? -11.781 -12.328 1.946 1 94.69 125 GLU B C 1
ATOM 3293 O O . GLU B 1 125 ? -11.305 -12.391 0.811 1 94.69 125 GLU B O 1
ATOM 3298 N N . ALA B 1 126 ? -11.086 -12.312 2.998 1 95.31 126 ALA B N 1
ATOM 3299 C CA . ALA B 1 126 ? -9.625 -12.312 2.953 1 95.31 126 ALA B CA 1
ATOM 3300 C C . ALA B 1 126 ? -9.102 -13.609 2.34 1 95.31 126 ALA B C 1
ATOM 3302 O O . ALA B 1 126 ? -7.953 -13.672 1.897 1 95.31 126 ALA B O 1
ATOM 3303 N N . ILE B 1 127 ? -9.914 -14.625 2.275 1 95.19 127 ILE B N 1
ATOM 3304 C CA . ILE B 1 127 ? -9.516 -15.906 1.708 1 95.19 127 ILE B CA 1
ATOM 3305 C C . ILE B 1 127 ? -9.148 -15.727 0.236 1 95.19 127 ILE B C 1
ATOM 3307 O O . ILE B 1 127 ? -8.328 -16.469 -0.301 1 95.19 127 ILE B O 1
ATOM 3311 N N . PHE B 1 128 ? -9.672 -14.75 -0.399 1 93.19 128 PHE B N 1
ATOM 3312 C CA . PHE B 1 128 ? -9.461 -14.539 -1.826 1 93.19 128 PHE B CA 1
ATOM 3313 C C . PHE B 1 128 ? -8.102 -13.906 -2.086 1 93.19 128 PHE B C 1
ATOM 3315 O O . PHE B 1 128 ? -7.699 -13.734 -3.238 1 93.19 128 PHE B O 1
ATOM 3322 N N . PHE B 1 129 ? -7.336 -13.625 -1.061 1 94.25 129 PHE B N 1
ATOM 3323 C CA . PHE B 1 129 ? -5.945 -13.227 -1.225 1 94.25 129 PHE B CA 1
ATOM 3324 C C . PHE B 1 129 ? -5.125 -14.359 -1.837 1 94.25 129 PHE B C 1
ATOM 3326 O O . PHE B 1 129 ? -4.008 -14.141 -2.311 1 94.25 129 PHE B O 1
ATOM 3333 N N . LEU B 1 130 ? -5.672 -15.492 -1.82 1 94.81 130 LEU B N 1
ATOM 3334 C CA . LEU B 1 130 ? -4.988 -16.672 -2.355 1 94.81 130 LEU B CA 1
ATOM 3335 C C . LEU B 1 130 ? -5.066 -16.688 -3.879 1 94.81 130 LEU B C 1
ATOM 3337 O O . LEU B 1 130 ? -4.449 -17.547 -4.523 1 94.81 130 LEU B O 1
ATOM 3341 N N . PHE B 1 131 ? -5.738 -15.703 -4.473 1 94.06 131 PHE B N 1
ATOM 3342 C CA . PHE B 1 131 ? -5.773 -15.633 -5.93 1 94.06 131 PHE B CA 1
ATOM 3343 C C . PHE B 1 131 ? -4.391 -15.305 -6.488 1 94.06 131 PHE B C 1
ATOM 3345 O O . PHE B 1 131 ? -3.605 -14.609 -5.844 1 94.06 131 PHE B O 1
ATOM 3352 N N . PHE B 1 132 ? -4.137 -15.773 -7.621 1 95.38 132 PHE B N 1
ATOM 3353 C CA . PHE B 1 132 ? -2.803 -15.688 -8.203 1 95.38 132 PHE B CA 1
ATOM 3354 C C . PHE B 1 132 ? -2.438 -14.242 -8.523 1 95.38 132 PHE B C 1
ATOM 3356 O O . PHE B 1 132 ? -1.26 -13.875 -8.508 1 95.38 132 PHE B O 1
ATOM 3363 N N . CYS B 1 133 ? -3.418 -13.383 -8.82 1 95.25 133 CYS B N 1
ATOM 3364 C CA . CYS B 1 133 ? -3.092 -11.992 -9.133 1 95.25 133 CYS B CA 1
ATOM 3365 C C . CYS B 1 133 ? -2.432 -11.312 -7.945 1 95.25 133 CYS B C 1
ATOM 3367 O O . CYS B 1 133 ? -1.573 -10.445 -8.117 1 95.25 133 CYS B O 1
ATOM 3369 N N . HIS B 1 134 ? -2.836 -11.703 -6.77 1 96.31 134 HIS B N 1
ATOM 3370 C CA . HIS B 1 134 ? -2.189 -11.156 -5.582 1 96.31 134 HIS B CA 1
ATOM 3371 C C . HIS B 1 134 ? -0.79 -11.734 -5.402 1 96.31 134 HIS B C 1
ATOM 3373 O O . HIS B 1 134 ? 0.12 -11.039 -4.945 1 96.31 134 HIS B O 1
ATOM 3379 N N . LEU B 1 135 ? -0.626 -12.977 -5.715 1 96.12 135 LEU B N 1
ATOM 3380 C CA . LEU B 1 135 ? 0.698 -13.594 -5.68 1 96.12 135 LEU B CA 1
ATOM 3381 C C . LEU B 1 135 ? 1.64 -12.898 -6.66 1 96.12 135 LEU B C 1
ATOM 3383 O O . LEU B 1 135 ? 2.789 -12.602 -6.32 1 96.12 135 LEU B O 1
ATOM 3387 N N . ILE B 1 136 ? 1.165 -12.688 -7.82 1 98.31 136 ILE B N 1
ATOM 3388 C CA . ILE B 1 136 ? 1.96 -11.992 -8.82 1 98.31 136 ILE B CA 1
ATOM 3389 C C . ILE B 1 136 ? 2.314 -10.594 -8.32 1 98.31 136 ILE B C 1
ATOM 3391 O O . ILE B 1 136 ? 3.455 -10.148 -8.453 1 98.31 136 ILE B O 1
ATOM 3395 N N . THR B 1 137 ? 1.362 -9.891 -7.703 1 98.62 137 THR B N 1
ATOM 3396 C CA . THR B 1 137 ? 1.593 -8.562 -7.152 1 98.62 137 THR B CA 1
ATOM 3397 C C . THR B 1 137 ? 2.688 -8.594 -6.09 1 98.62 137 THR B C 1
ATOM 3399 O O . THR B 1 137 ? 3.627 -7.801 -6.137 1 98.62 137 THR B O 1
ATOM 3402 N N . ALA B 1 138 ? 2.574 -9.508 -5.18 1 98.38 138 ALA B N 1
ATOM 3403 C CA . ALA B 1 138 ? 3.566 -9.633 -4.117 1 98.38 138 ALA B CA 1
ATOM 3404 C C . ALA B 1 138 ? 4.945 -9.953 -4.688 1 98.38 138 ALA B C 1
ATOM 3406 O O . ALA B 1 138 ? 5.957 -9.422 -4.223 1 98.38 138 ALA B O 1
ATOM 3407 N N . THR B 1 139 ? 4.977 -10.82 -5.633 1 98.56 139 THR B N 1
ATOM 3408 C CA . THR B 1 139 ? 6.238 -11.195 -6.266 1 98.56 139 THR B CA 1
ATOM 3409 C C . THR B 1 139 ? 6.879 -9.984 -6.941 1 98.56 139 THR B C 1
ATOM 3411 O O . THR B 1 139 ? 8.094 -9.781 -6.84 1 98.56 139 THR B O 1
ATOM 3414 N N . GLN B 1 140 ? 6.074 -9.219 -7.602 1 98.81 140 GLN B N 1
ATOM 3415 C CA . GLN B 1 140 ? 6.594 -8.039 -8.289 1 98.81 140 GLN B CA 1
ATOM 3416 C C . GLN B 1 140 ? 7.062 -6.984 -7.289 1 98.81 140 GLN B C 1
ATOM 3418 O O . GLN B 1 140 ? 8.047 -6.281 -7.531 1 98.81 140 GLN B O 1
ATOM 3423 N N . ILE B 1 141 ? 6.375 -6.844 -6.176 1 98.75 141 ILE B N 1
ATOM 3424 C CA . ILE B 1 141 ? 6.855 -5.965 -5.113 1 98.75 141 ILE B CA 1
ATOM 3425 C C . ILE B 1 141 ? 8.227 -6.438 -4.633 1 98.75 141 ILE B C 1
ATOM 3427 O O . ILE B 1 141 ? 9.148 -5.633 -4.48 1 98.75 141 ILE B O 1
ATOM 3431 N N . TYR B 1 142 ? 8.414 -7.719 -4.445 1 98.38 142 TYR B N 1
ATOM 3432 C CA . TYR B 1 142 ? 9.695 -8.281 -4.059 1 98.38 142 TYR B CA 1
ATOM 3433 C C . TYR B 1 142 ? 10.766 -7.969 -5.098 1 98.38 142 TYR B C 1
ATOM 3435 O O . TYR B 1 142 ? 11.867 -7.539 -4.75 1 98.38 142 TYR B O 1
ATOM 3443 N N . LEU B 1 143 ? 10.406 -8.148 -6.336 1 97.44 143 LEU B N 1
ATOM 3444 C CA . LEU B 1 143 ? 11.375 -7.961 -7.406 1 97.44 143 LEU B CA 1
ATOM 3445 C C . LEU B 1 143 ? 11.773 -6.492 -7.527 1 97.44 143 LEU B C 1
ATOM 3447 O O . LEU B 1 143 ? 12.922 -6.184 -7.871 1 97.44 143 LEU B O 1
ATOM 3451 N N . LEU B 1 144 ? 10.852 -5.602 -7.273 1 96.75 144 LEU B N 1
ATOM 3452 C CA . LEU B 1 144 ? 11.148 -4.172 -7.301 1 96.75 144 LEU B CA 1
ATOM 3453 C C . LEU B 1 144 ? 11.961 -3.766 -6.074 1 96.75 144 LEU B C 1
ATOM 3455 O O . LEU B 1 144 ? 12.758 -2.828 -6.141 1 96.75 144 LEU B O 1
ATOM 3459 N N . ALA B 1 145 ? 11.781 -4.461 -5.012 1 95.62 145 ALA B N 1
ATOM 3460 C CA . ALA B 1 145 ? 12.406 -4.094 -3.742 1 95.62 145 ALA B CA 1
ATOM 3461 C C . ALA B 1 145 ? 13.781 -4.742 -3.604 1 95.62 145 ALA B C 1
ATOM 3463 O O . ALA B 1 145 ? 14.695 -4.156 -3.008 1 95.62 145 ALA B O 1
ATOM 3464 N N . ALA B 1 146 ? 13.961 -5.902 -4.09 1 93 146 ALA B N 1
ATOM 3465 C CA . ALA B 1 146 ? 15.172 -6.688 -3.891 1 93 146 ALA B CA 1
ATOM 3466 C C . ALA B 1 146 ? 16.266 -6.273 -4.871 1 93 146 ALA B C 1
ATOM 3468 O O . ALA B 1 146 ? 15.969 -5.793 -5.969 1 93 146 ALA B O 1
ATOM 3469 N N . PRO B 1 147 ? 17.516 -6.41 -4.426 1 91.06 147 PRO B N 1
ATOM 3470 C CA . PRO B 1 147 ? 18.609 -6.227 -5.398 1 91.06 147 PRO B CA 1
ATOM 3471 C C . PRO B 1 147 ? 18.594 -7.293 -6.492 1 91.06 147 PRO B C 1
ATOM 3473 O O . PRO B 1 147 ? 17.938 -8.32 -6.355 1 91.06 147 PRO B O 1
ATOM 3476 N N . ILE B 1 148 ? 19.281 -6.988 -7.535 1 92.38 148 ILE B N 1
ATOM 3477 C CA . ILE B 1 148 ? 19.422 -7.941 -8.633 1 92.38 148 ILE B CA 1
ATOM 3478 C C . ILE B 1 148 ? 20.422 -9.031 -8.258 1 92.38 148 ILE B C 1
ATOM 3480 O O . ILE B 1 148 ? 21.625 -8.758 -8.148 1 92.38 148 ILE B O 1
ATOM 3484 N N . THR B 1 149 ? 20 -10.18 -7.988 1 92.81 149 THR B N 1
ATOM 3485 C CA . THR B 1 149 ? 20.781 -11.367 -7.633 1 92.81 149 THR B CA 1
ATOM 3486 C C . THR B 1 149 ? 20.344 -12.562 -8.484 1 92.81 149 THR B C 1
ATOM 3488 O O . THR B 1 149 ? 19.344 -12.5 -9.188 1 92.81 149 THR B O 1
ATOM 3491 N N . PRO B 1 150 ? 21.109 -13.641 -8.484 1 93.75 150 PRO B N 1
ATOM 3492 C CA . PRO B 1 150 ? 20.672 -14.828 -9.219 1 93.75 150 PRO B CA 1
ATOM 3493 C C . PRO B 1 150 ? 19.297 -15.32 -8.781 1 93.75 150 PRO B C 1
ATOM 3495 O O . PRO B 1 150 ? 18.484 -15.711 -9.617 1 93.75 150 PRO B O 1
ATOM 3498 N N . PHE B 1 151 ? 19.031 -15.227 -7.508 1 95.31 151 PHE B N 1
ATOM 3499 C CA . PHE B 1 151 ? 17.75 -15.68 -7.004 1 95.31 151 PHE B CA 1
ATOM 3500 C C . PHE B 1 151 ? 16.625 -14.797 -7.516 1 95.31 151 PHE B C 1
ATOM 3502 O O . PHE B 1 151 ? 15.609 -15.289 -8.016 1 95.31 151 PHE B O 1
ATOM 3509 N N . SER B 1 152 ? 16.781 -13.469 -7.328 1 95.44 152 SER B N 1
ATOM 3510 C CA . SER B 1 152 ? 15.734 -12.57 -7.797 1 95.44 152 SER B CA 1
ATOM 3511 C C . SER B 1 152 ? 15.539 -12.68 -9.305 1 95.44 152 SER B C 1
ATOM 3513 O O . SER B 1 152 ? 14.422 -12.523 -9.805 1 95.44 152 SER B O 1
ATOM 3515 N N . THR B 1 153 ? 16.547 -12.984 -10.031 1 95.44 153 THR B N 1
ATOM 3516 C CA . THR B 1 153 ? 16.438 -13.18 -11.477 1 95.44 153 THR B CA 1
ATOM 3517 C C . THR B 1 153 ? 15.68 -14.469 -11.797 1 95.44 153 THR B C 1
ATOM 3519 O O . THR B 1 153 ? 14.867 -14.5 -12.719 1 95.44 153 THR B O 1
ATOM 3522 N N . ALA B 1 154 ? 16 -15.469 -11.039 1 96.25 154 ALA B N 1
ATOM 3523 C CA . ALA B 1 154 ? 15.25 -16.719 -11.188 1 96.25 154 ALA B CA 1
ATOM 3524 C C . ALA B 1 154 ? 13.758 -16.484 -10.938 1 96.25 154 ALA B C 1
ATOM 3526 O O . ALA B 1 154 ? 12.914 -17 -11.672 1 96.25 154 ALA B O 1
ATOM 3527 N N . VAL B 1 155 ? 13.445 -15.734 -9.906 1 97.69 155 VAL B N 1
ATOM 3528 C CA . VAL B 1 155 ? 12.062 -15.406 -9.57 1 97.69 155 VAL B CA 1
ATOM 3529 C C . VAL B 1 155 ? 11.414 -14.641 -10.719 1 97.69 155 VAL B C 1
ATOM 3531 O O . VAL B 1 155 ? 10.258 -14.898 -11.07 1 97.69 155 VAL B O 1
ATOM 3534 N N . LEU B 1 156 ? 12.133 -13.75 -11.273 1 97.44 156 LEU B N 1
ATOM 3535 C CA . LEU B 1 156 ? 11.633 -13 -12.422 1 97.44 156 LEU B CA 1
ATOM 3536 C C . LEU B 1 156 ? 11.289 -13.93 -13.578 1 97.44 156 LEU B C 1
ATOM 3538 O O . LEU B 1 156 ? 10.203 -13.836 -14.156 1 97.44 156 LEU B O 1
ATOM 3542 N N . ARG B 1 157 ? 12.188 -14.805 -13.906 1 97 157 ARG B N 1
ATOM 3543 C CA . ARG B 1 157 ? 11.961 -15.734 -15.008 1 97 157 ARG B CA 1
ATOM 3544 C C . ARG B 1 157 ? 10.711 -16.578 -14.766 1 97 157 ARG B C 1
ATOM 3546 O O . ARG B 1 157 ? 9.891 -16.75 -15.664 1 97 157 ARG B O 1
ATOM 3553 N N . CYS B 1 158 ? 10.555 -17.047 -13.539 1 97.62 158 CYS B N 1
ATOM 3554 C CA . CYS B 1 158 ? 9.383 -17.844 -13.203 1 97.62 158 CYS B CA 1
ATOM 3555 C C . CYS B 1 158 ? 8.109 -17.016 -13.297 1 97.62 158 CYS B C 1
ATOM 3557 O O . CYS B 1 158 ? 7.105 -17.469 -13.852 1 97.62 158 CYS B O 1
ATOM 3559 N N . MET B 1 159 ? 8.141 -15.828 -12.766 1 98 159 MET B N 1
ATOM 3560 C CA . MET B 1 159 ? 6.977 -14.953 -12.75 1 98 159 MET B CA 1
ATOM 3561 C C . MET B 1 159 ? 6.508 -14.641 -14.164 1 98 159 MET B C 1
ATOM 3563 O O . MET B 1 159 ? 5.305 -14.555 -14.422 1 98 159 MET B O 1
ATOM 3567 N N . MET B 1 160 ? 7.391 -14.547 -15.086 1 97.62 160 MET B N 1
ATOM 3568 C CA . MET B 1 160 ? 7.059 -14.211 -16.469 1 97.62 160 MET B CA 1
ATOM 3569 C C . MET B 1 160 ? 6.137 -15.266 -17.078 1 97.62 160 MET B C 1
ATOM 3571 O O . MET B 1 160 ? 5.305 -14.945 -17.922 1 97.62 160 MET B O 1
ATOM 3575 N N . HIS B 1 161 ? 6.207 -16.422 -16.594 1 98.12 161 HIS B N 1
ATOM 3576 C CA . HIS B 1 161 ? 5.484 -17.516 -17.234 1 98.12 161 HIS B CA 1
ATOM 3577 C C . HIS B 1 161 ? 4.105 -17.703 -16.609 1 98.12 161 HIS B C 1
ATOM 3579 O O . HIS B 1 161 ? 3.305 -18.5 -17.078 1 98.12 161 HIS B O 1
ATOM 3585 N N . ILE B 1 162 ? 3.797 -16.953 -15.594 1 97.69 162 ILE B N 1
ATOM 3586 C CA . ILE B 1 162 ? 2.453 -17.047 -15.031 1 97.69 162 ILE B CA 1
ATOM 3587 C C . ILE B 1 162 ? 1.7 -15.742 -15.25 1 97.69 162 ILE B C 1
ATOM 3589 O O . ILE B 1 162 ? 0.623 -15.539 -14.688 1 97.69 162 ILE B O 1
ATOM 3593 N N . LEU B 1 163 ? 2.182 -14.875 -16.094 1 97.75 163 LEU B N 1
ATOM 3594 C CA . LEU B 1 163 ? 1.569 -13.578 -16.359 1 97.75 163 LEU B CA 1
ATOM 3595 C C . LEU B 1 163 ? 0.247 -13.742 -17.109 1 97.75 163 LEU B C 1
ATOM 3597 O O . LEU B 1 163 ? -0.57 -12.82 -17.125 1 97.75 163 LEU B O 1
ATOM 3601 N N . HIS B 1 164 ? 0.035 -14.852 -17.766 1 96.5 164 HIS B N 1
ATOM 3602 C CA . HIS B 1 164 ? -1.232 -15.078 -18.453 1 96.5 164 HIS B CA 1
ATOM 3603 C C . HIS B 1 164 ? -2.398 -15.07 -17.469 1 96.5 164 HIS B C 1
ATOM 3605 O O . HIS B 1 164 ? -3.531 -14.758 -17.844 1 96.5 164 HIS B O 1
ATOM 3611 N N . LEU B 1 165 ? -2.133 -15.445 -16.266 1 96.19 165 LEU B N 1
ATOM 3612 C CA . LEU B 1 165 ? -3.178 -15.414 -15.25 1 96.19 165 LEU B CA 1
ATOM 3613 C C . LEU B 1 165 ? -3.656 -13.984 -15.016 1 96.19 165 LEU B C 1
ATOM 3615 O O . LEU B 1 165 ? -4.852 -13.75 -14.805 1 96.19 165 LEU B O 1
ATOM 3619 N N . ALA B 1 166 ? -2.713 -13.008 -14.961 1 96 166 ALA B N 1
ATOM 3620 C CA . ALA B 1 166 ? -3.078 -11.602 -14.875 1 96 166 ALA B CA 1
ATOM 3621 C C . ALA B 1 166 ? -3.838 -11.156 -16.125 1 96 166 ALA B C 1
ATOM 3623 O O . ALA B 1 166 ? -4.797 -10.383 -16.031 1 96 166 ALA B O 1
ATOM 3624 N N . PHE B 1 167 ? -3.395 -11.664 -17.234 1 95.81 167 PHE B N 1
ATOM 3625 C CA . PHE B 1 167 ? -4.055 -11.359 -18.5 1 95.81 167 PHE B CA 1
ATOM 3626 C C . PHE B 1 167 ? -5.488 -11.867 -18.5 1 95.81 167 PHE B C 1
ATOM 3628 O O . PHE B 1 167 ? -6.402 -11.164 -18.938 1 95.81 167 PHE B O 1
ATOM 3635 N N . PHE B 1 168 ? -5.723 -13.047 -18.016 1 93.56 168 PHE B N 1
ATOM 3636 C CA . PHE B 1 168 ? -7.066 -13.602 -17.906 1 93.56 168 PHE B CA 1
ATOM 3637 C C . PHE B 1 168 ? -7.93 -12.734 -17 1 93.56 168 PHE B C 1
ATOM 3639 O O . PHE B 1 168 ? -9.133 -12.594 -17.219 1 93.56 168 PHE B O 1
ATOM 3646 N N . GLY B 1 169 ? -7.289 -12.188 -15.977 1 91.94 169 GLY B N 1
ATOM 3647 C CA . GLY B 1 169 ? -8.016 -11.281 -15.102 1 91.94 169 GLY B CA 1
ATOM 3648 C C . GLY B 1 169 ? -8.523 -10.047 -15.82 1 91.94 169 GLY B C 1
ATOM 3649 O O . GLY B 1 169 ? -9.57 -9.5 -15.469 1 91.94 169 GLY B O 1
ATOM 3650 N N . ILE B 1 170 ? -7.797 -9.641 -16.781 1 93.62 170 ILE B N 1
ATOM 3651 C CA . ILE B 1 170 ? -8.203 -8.477 -17.562 1 93.62 170 ILE B CA 1
ATOM 3652 C C . ILE B 1 170 ? -9.336 -8.859 -18.516 1 93.62 170 ILE B C 1
ATOM 3654 O O . ILE B 1 170 ? -10.359 -8.172 -18.578 1 93.62 170 ILE B O 1
ATOM 3658 N N . ILE B 1 171 ? -9.219 -9.984 -19.172 1 91.75 171 ILE B N 1
ATOM 3659 C CA . ILE B 1 171 ? -10.172 -10.375 -20.203 1 91.75 171 ILE B CA 1
ATOM 3660 C C . ILE B 1 171 ? -11.461 -10.891 -19.547 1 91.75 171 ILE B C 1
ATOM 3662 O O . ILE B 1 171 ? -12.555 -10.656 -20.062 1 91.75 171 ILE B O 1
ATOM 3666 N N . PHE B 1 172 ? -11.344 -11.531 -18.391 1 86.19 172 PHE B N 1
ATOM 3667 C CA . PHE B 1 172 ? -12.492 -12.156 -17.75 1 86.19 172 PHE B CA 1
ATOM 3668 C C . PHE B 1 172 ? -12.789 -11.492 -16.406 1 86.19 172 PHE B C 1
ATOM 3670 O O . PHE B 1 172 ? -13.219 -12.164 -15.469 1 86.19 172 PHE B O 1
ATOM 3677 N N . MET B 1 173 ? -12.555 -10.242 -16.344 1 85.56 173 MET B N 1
ATOM 3678 C CA . MET B 1 173 ? -12.734 -9.523 -15.086 1 85.56 173 MET B CA 1
ATOM 3679 C C . MET B 1 173 ? -14.133 -9.742 -14.523 1 85.56 173 MET B C 1
ATOM 3681 O O . MET B 1 173 ? -15.125 -9.516 -15.219 1 85.56 173 MET B O 1
ATOM 3685 N N . ASP B 1 174 ? -14.078 -10.328 -13.312 1 77.06 174 ASP B N 1
ATOM 3686 C CA . ASP B 1 174 ? -15.336 -10.5 -12.594 1 77.06 174 ASP B CA 1
ATOM 3687 C C . ASP B 1 174 ? -15.602 -9.312 -11.672 1 77.06 174 ASP B C 1
ATOM 3689 O O . ASP B 1 174 ? -14.922 -9.133 -10.664 1 77.06 174 ASP B O 1
ATOM 3693 N N . VAL B 1 175 ? -16.5 -8.586 -11.977 1 77.44 175 VAL B N 1
ATOM 3694 C CA . VAL B 1 175 ? -16.812 -7.398 -11.172 1 77.44 175 VAL B CA 1
ATOM 3695 C C . VAL B 1 175 ? -18.031 -7.668 -10.289 1 77.44 175 VAL B C 1
ATOM 3697 O O . VAL B 1 175 ? -18.422 -6.816 -9.5 1 77.44 175 VAL B O 1
ATOM 3700 N N . ASN B 1 176 ? -18.359 -9.055 -10.484 1 72.12 176 ASN B N 1
ATOM 3701 C CA . ASN B 1 176 ? -19.531 -9.406 -9.688 1 72.12 176 ASN B CA 1
ATOM 3702 C C . ASN B 1 176 ? -19.188 -9.547 -8.211 1 72.12 176 ASN B C 1
ATOM 3704 O O . ASN B 1 176 ? -18.094 -10.031 -7.863 1 72.12 176 ASN B O 1
ATOM 3708 N N . GLY B 1 177 ? -19.672 -8.852 -7.32 1 73.12 177 GLY B N 1
ATOM 3709 C CA . GLY B 1 177 ? -19.453 -8.984 -5.887 1 73.12 177 GLY B CA 1
ATOM 3710 C C . GLY B 1 177 ? -18.719 -7.793 -5.285 1 73.12 177 GLY B C 1
ATOM 3711 O O . GLY B 1 177 ? -18.578 -7.703 -4.066 1 73.12 177 GLY B O 1
ATOM 3712 N N . ARG B 1 178 ? -18.203 -7.082 -6.227 1 77.44 178 ARG B N 1
ATOM 3713 C CA . ARG B 1 178 ? -17.547 -5.883 -5.723 1 77.44 178 ARG B CA 1
ATOM 3714 C C . ARG B 1 178 ? -18.562 -4.848 -5.262 1 77.44 178 ARG B C 1
ATOM 3716 O O . ARG B 1 178 ? -19.438 -4.441 -6.035 1 77.44 178 ARG B O 1
ATOM 3723 N N . GLN B 1 179 ? -18.453 -4.496 -3.984 1 82.38 179 GLN B N 1
ATOM 3724 C CA . GLN B 1 179 ? -19.516 -3.699 -3.385 1 82.38 179 GLN B CA 1
ATOM 3725 C C . GLN B 1 179 ? -19 -2.324 -2.967 1 82.38 179 GLN B C 1
ATOM 3727 O O . GLN B 1 179 ? -19.781 -1.392 -2.789 1 82.38 179 GLN B O 1
ATOM 3732 N N . PHE B 1 180 ? -17.688 -2.244 -2.916 1 91.5 180 PHE B N 1
ATOM 3733 C CA . PHE B 1 180 ? -17.172 -0.996 -2.369 1 91.5 180 PHE B CA 1
ATOM 3734 C C . PHE B 1 180 ? -16.797 -0.03 -3.484 1 91.5 180 PHE B C 1
ATOM 3736 O O . PHE B 1 180 ? -16.484 -0.453 -4.602 1 91.5 180 PHE B O 1
ATOM 3743 N N . HIS B 1 181 ? -16.812 1.202 -3.113 1 90.81 181 HIS B N 1
ATOM 3744 C CA . HIS B 1 181 ? -16.375 2.232 -4.047 1 90.81 181 HIS B CA 1
ATOM 3745 C C . HIS B 1 181 ? -14.906 2.039 -4.434 1 90.81 181 HIS B C 1
ATOM 3747 O O . HIS B 1 181 ? -14.062 1.801 -3.568 1 90.81 181 HIS B O 1
ATOM 3753 N N . GLY B 1 182 ? -14.695 2.104 -5.742 1 92.75 182 GLY B N 1
ATOM 3754 C CA . GLY B 1 182 ? -13.328 2.062 -6.223 1 92.75 182 GLY B CA 1
ATOM 3755 C C . GLY B 1 182 ? -12.797 0.651 -6.387 1 92.75 182 GLY B C 1
ATOM 3756 O O . GLY B 1 182 ? -11.711 0.45 -6.93 1 92.75 182 GLY B O 1
ATOM 3757 N N . GLU B 1 183 ? -13.508 -0.264 -5.965 1 93.62 183 GLU B N 1
ATOM 3758 C CA . GLU B 1 183 ? -13.031 -1.645 -6 1 93.62 183 GLU B CA 1
ATOM 3759 C C . GLU B 1 183 ? -12.852 -2.131 -7.434 1 93.62 183 GLU B C 1
ATOM 3761 O O . GLU B 1 183 ? -11.852 -2.779 -7.754 1 93.62 183 GLU B O 1
ATOM 3766 N N . VAL B 1 184 ? -13.852 -1.882 -8.242 1 93.56 184 VAL B N 1
ATOM 3767 C CA . VAL B 1 184 ? -13.773 -2.283 -9.641 1 93.56 184 VAL B CA 1
ATOM 3768 C C . VAL B 1 184 ? -12.602 -1.583 -10.32 1 93.56 184 VAL B C 1
ATOM 3770 O O . VAL B 1 184 ? -11.805 -2.223 -11.016 1 93.56 184 VAL B O 1
ATOM 3773 N N . ALA B 1 185 ? -12.516 -0.274 -10.078 1 94 185 ALA B N 1
ATOM 3774 C CA . ALA B 1 185 ? -11.414 0.49 -10.648 1 94 185 ALA B CA 1
ATOM 3775 C C . ALA B 1 185 ? -10.062 -0.077 -10.203 1 94 185 ALA B C 1
ATOM 3777 O O . ALA B 1 185 ? -9.141 -0.196 -11.008 1 94 185 ALA B O 1
ATOM 3778 N N . LEU B 1 186 ? -9.945 -0.441 -8.969 1 96.06 186 LEU B N 1
ATOM 3779 C CA . LEU B 1 186 ? -8.703 -0.978 -8.43 1 96.06 186 LEU B CA 1
ATOM 3780 C C . LEU B 1 186 ? -8.352 -2.307 -9.094 1 96.06 186 LEU B C 1
ATOM 3782 O O . LEU B 1 186 ? -7.18 -2.594 -9.336 1 96.06 186 LEU B O 1
ATOM 3786 N N . SER B 1 187 ? -9.312 -3.123 -9.305 1 94.5 187 SER B N 1
ATOM 3787 C CA . SER B 1 187 ? -9.086 -4.398 -9.977 1 94.5 187 SER B CA 1
ATOM 3788 C C . SER B 1 187 ? -8.477 -4.199 -11.359 1 94.5 187 SER B C 1
ATOM 3790 O O . SER B 1 187 ? -7.512 -4.875 -11.727 1 94.5 187 SER B O 1
ATOM 3792 N N . TRP B 1 188 ? -9.016 -3.254 -12.07 1 95.44 188 TRP B N 1
ATOM 3793 C CA . TRP B 1 188 ? -8.461 -2.928 -13.383 1 95.44 188 TRP B CA 1
ATOM 3794 C C . TRP B 1 188 ? -7.035 -2.41 -13.266 1 95.44 188 TRP B C 1
ATOM 3796 O O . TRP B 1 188 ? -6.141 -2.869 -13.977 1 95.44 188 TRP B O 1
ATOM 3806 N N . ILE B 1 189 ? -6.828 -1.495 -12.359 1 97.31 189 ILE B N 1
ATOM 3807 C CA . ILE B 1 189 ? -5.523 -0.871 -12.164 1 97.31 189 ILE B CA 1
ATOM 3808 C C . ILE B 1 189 ? -4.488 -1.937 -11.82 1 97.31 189 ILE B C 1
ATOM 3810 O O . ILE B 1 189 ? -3.41 -1.983 -12.414 1 97.31 189 ILE B O 1
ATOM 3814 N N . GLN B 1 190 ? -4.84 -2.758 -10.883 1 97.69 190 GLN B N 1
ATOM 3815 C CA . GLN B 1 190 ? -3.908 -3.791 -10.438 1 97.69 190 GLN B CA 1
ATOM 3816 C C . GLN B 1 190 ? -3.504 -4.699 -11.594 1 97.69 190 GLN B C 1
ATOM 3818 O O . GLN B 1 190 ? -2.316 -4.945 -11.812 1 97.69 190 GLN B O 1
ATOM 3823 N N . HIS B 1 191 ? -4.473 -5.195 -12.391 1 98 191 HIS B N 1
ATOM 3824 C CA . HIS B 1 191 ? -4.184 -6.168 -13.438 1 98 191 HIS B CA 1
ATOM 3825 C C . HIS B 1 191 ? -3.408 -5.527 -14.586 1 98 191 HIS B C 1
ATOM 3827 O O . HIS B 1 191 ? -2.525 -6.156 -15.172 1 98 191 HIS B O 1
ATOM 3833 N N . VAL B 1 192 ? -3.713 -4.297 -14.867 1 97.94 192 VAL B N 1
ATOM 3834 C CA . VAL B 1 192 ? -2.947 -3.594 -15.891 1 97.94 192 VAL B CA 1
ATOM 3835 C C . VAL B 1 192 ? -1.51 -3.396 -15.414 1 97.94 192 VAL B C 1
ATOM 3837 O O . VAL B 1 192 ? -0.563 -3.602 -16.172 1 97.94 192 VAL B O 1
ATOM 3840 N N . LEU B 1 193 ? -1.328 -3.039 -14.188 1 98.62 193 LEU B N 1
ATOM 3841 C CA . LEU B 1 193 ? 0.008 -2.834 -13.641 1 98.62 193 LEU B CA 1
ATOM 3842 C C . LEU B 1 193 ? 0.821 -4.121 -13.688 1 98.62 193 LEU B C 1
ATOM 3844 O O . LEU B 1 193 ? 1.952 -4.129 -14.18 1 98.62 193 LEU B O 1
ATOM 3848 N N . ILE B 1 194 ? 0.205 -5.211 -13.266 1 98.69 194 ILE B N 1
ATOM 3849 C CA . ILE B 1 194 ? 1.01 -6.41 -13.062 1 98.69 194 ILE B CA 1
ATOM 3850 C C . ILE B 1 194 ? 1.199 -7.141 -14.383 1 98.69 194 ILE B C 1
ATOM 3852 O O . ILE B 1 194 ? 2.068 -8.008 -14.508 1 98.69 194 ILE B O 1
ATOM 3856 N N . PHE B 1 195 ? 0.415 -6.816 -15.375 1 98.38 195 PHE B N 1
ATOM 3857 C CA . PHE B 1 195 ? 0.568 -7.488 -16.672 1 98.38 195 PHE B CA 1
ATOM 3858 C C . PHE B 1 195 ? 1.349 -6.613 -17.641 1 98.38 195 PHE B C 1
ATOM 3860 O O . PHE B 1 195 ? 2.273 -7.09 -18.297 1 98.38 195 PHE B O 1
ATOM 3867 N N . ALA B 1 196 ? 1.028 -5.305 -17.688 1 97.81 196 ALA B N 1
ATOM 3868 C CA . ALA B 1 196 ? 1.454 -4.512 -18.828 1 97.81 196 ALA B CA 1
ATOM 3869 C C . ALA B 1 196 ? 2.494 -3.471 -18.422 1 97.81 196 ALA B C 1
ATOM 3871 O O . ALA B 1 196 ? 3.221 -2.945 -19.266 1 97.81 196 ALA B O 1
ATOM 3872 N N . VAL B 1 197 ? 2.658 -3.139 -17.172 1 98.31 197 VAL B N 1
ATOM 3873 C CA . VAL B 1 197 ? 3.521 -2.021 -16.797 1 98.31 197 VAL B CA 1
ATOM 3874 C C . VAL B 1 197 ? 4.766 -2.547 -16.094 1 98.31 197 VAL B C 1
ATOM 3876 O O . VAL B 1 197 ? 5.891 -2.311 -16.531 1 98.31 197 VAL B O 1
ATOM 3879 N N . VAL B 1 198 ? 4.594 -3.32 -15.047 1 98.44 198 VAL B N 1
ATOM 3880 C CA . VAL B 1 198 ? 5.691 -3.676 -14.156 1 98.44 198 VAL B CA 1
ATOM 3881 C C . VAL B 1 198 ? 6.617 -4.676 -14.844 1 98.44 198 VAL B C 1
ATOM 3883 O O . VAL B 1 198 ? 7.84 -4.516 -14.828 1 98.44 198 VAL B O 1
ATOM 3886 N N . PRO B 1 199 ? 6.105 -5.68 -15.562 1 97.81 199 PRO B N 1
ATOM 3887 C CA . PRO B 1 199 ? 7.004 -6.684 -16.141 1 97.81 199 PRO B CA 1
ATOM 3888 C C . PRO B 1 199 ? 7.926 -6.102 -17.219 1 97.81 199 PRO B C 1
ATOM 3890 O O . PRO B 1 199 ? 9.133 -6.328 -17.188 1 97.81 199 PRO B O 1
ATOM 3893 N N . PRO B 1 200 ? 7.387 -5.305 -18.203 1 96.94 200 PRO B N 1
ATOM 3894 C CA . PRO B 1 200 ? 8.328 -4.703 -19.141 1 96.94 200 PRO B CA 1
ATOM 3895 C C . PRO B 1 200 ? 9.398 -3.855 -18.453 1 96.94 200 PRO B C 1
ATOM 3897 O O . PRO B 1 200 ? 10.555 -3.863 -18.875 1 96.94 200 PRO B O 1
ATOM 3900 N N . TYR B 1 201 ? 9.047 -3.135 -17.469 1 96.25 201 TYR B N 1
ATOM 3901 C CA . TYR B 1 201 ? 10.023 -2.32 -16.75 1 96.25 201 TYR B CA 1
ATOM 3902 C C . TYR B 1 201 ? 11.086 -3.189 -16.094 1 96.25 201 TYR B C 1
ATOM 3904 O O . TYR B 1 201 ? 12.281 -2.887 -16.156 1 96.25 201 TYR B O 1
ATOM 3912 N N . LEU B 1 202 ? 10.609 -4.262 -15.359 1 95.88 202 LEU B N 1
ATOM 3913 C CA . LEU B 1 202 ? 11.547 -5.141 -14.664 1 95.88 202 LEU B CA 1
ATOM 3914 C C . LEU B 1 202 ? 12.555 -5.734 -15.633 1 95.88 202 LEU B C 1
ATOM 3916 O O . LEU B 1 202 ? 13.75 -5.809 -15.328 1 95.88 202 LEU B O 1
ATOM 3920 N N . VAL B 1 203 ? 12.086 -6.152 -16.766 1 95 203 VAL B N 1
ATOM 3921 C CA . VAL B 1 203 ? 12.969 -6.746 -17.766 1 95 203 VAL B CA 1
ATOM 3922 C C . VAL B 1 203 ? 13.914 -5.68 -18.312 1 95 203 VAL B C 1
ATOM 3924 O O . VAL B 1 203 ? 15.125 -5.906 -18.406 1 95 203 VAL B O 1
ATOM 3927 N N . TYR B 1 204 ? 13.367 -4.535 -18.594 1 92.62 204 TYR B N 1
ATOM 3928 C CA . TYR B 1 204 ? 14.18 -3.424 -19.094 1 92.62 204 TYR B CA 1
ATOM 3929 C C . TYR B 1 204 ? 15.242 -3.035 -18.062 1 92.62 204 TYR B C 1
ATOM 3931 O O . TYR B 1 204 ? 16.406 -2.852 -18.422 1 92.62 204 TYR B O 1
ATOM 3939 N N . HIS B 1 205 ? 14.812 -2.943 -16.844 1 90.44 205 HIS B N 1
ATOM 3940 C CA . HIS B 1 205 ? 15.688 -2.518 -15.758 1 90.44 205 HIS B CA 1
ATOM 3941 C C . HIS B 1 205 ? 16.828 -3.506 -15.555 1 90.44 205 HIS B C 1
ATOM 3943 O O . HIS B 1 205 ? 17.922 -3.123 -15.125 1 90.44 205 HIS B O 1
ATOM 3949 N N . ARG B 1 206 ? 16.688 -4.707 -15.938 1 89.81 206 ARG B N 1
ATOM 3950 C CA . ARG B 1 206 ? 17.688 -5.75 -15.719 1 89.81 206 ARG B CA 1
ATOM 3951 C C . ARG B 1 206 ? 18.5 -5.992 -16.984 1 89.81 206 ARG B C 1
ATOM 3953 O O . ARG B 1 206 ? 19.188 -7.008 -17.109 1 89.81 206 ARG B O 1
ATOM 3960 N N . GLY B 1 207 ? 18.375 -5.098 -17.938 1 87.19 207 GLY B N 1
ATOM 3961 C CA . GLY B 1 207 ? 19.234 -5.191 -19.094 1 87.19 207 GLY B CA 1
ATOM 3962 C C . GLY B 1 207 ? 18.531 -5.723 -20.328 1 87.19 207 GLY B C 1
ATOM 3963 O O . GLY B 1 207 ? 19.172 -6.078 -21.312 1 87.19 207 GLY B O 1
ATOM 3964 N N . GLY B 1 208 ? 17.234 -5.871 -20.25 1 90.31 208 GLY B N 1
ATOM 3965 C CA . GLY B 1 208 ? 16.484 -6.324 -21.406 1 90.31 208 GLY B CA 1
ATOM 3966 C C . GLY B 1 208 ? 16.172 -7.812 -21.375 1 90.31 208 GLY B C 1
ATOM 3967 O O . GLY B 1 208 ? 16.234 -8.438 -20.328 1 90.31 208 GLY B O 1
ATOM 3968 N N . THR B 1 209 ? 15.867 -8.359 -22.516 1 91.81 209 THR B N 1
ATOM 3969 C CA . THR B 1 209 ? 15.383 -9.734 -22.594 1 91.81 209 THR B CA 1
ATOM 3970 C C . THR B 1 209 ? 16.516 -10.727 -22.344 1 91.81 209 THR B C 1
ATOM 3972 O O . THR B 1 209 ? 16.266 -11.914 -22.125 1 91.81 209 THR B O 1
ATOM 3975 N N . LYS B 1 210 ? 17.703 -10.25 -22.312 1 88.94 210 LYS B N 1
ATOM 3976 C CA . LYS B 1 210 ? 18.828 -11.109 -21.984 1 88.94 210 LYS B CA 1
ATOM 3977 C C . LYS B 1 210 ? 18.75 -11.586 -20.531 1 88.94 210 LYS B C 1
ATOM 3979 O O . LYS B 1 210 ? 19.391 -12.57 -20.156 1 88.94 210 LYS B O 1
ATOM 3984 N N . ALA B 1 211 ? 18.016 -10.82 -19.75 1 91.56 211 ALA B N 1
ATOM 3985 C CA . ALA B 1 211 ? 17.797 -11.227 -18.359 1 91.56 211 ALA B CA 1
ATOM 3986 C C . ALA B 1 211 ? 16.906 -12.461 -18.281 1 91.56 211 ALA B C 1
ATOM 3988 O O . ALA B 1 211 ? 16.859 -13.125 -17.234 1 91.56 211 ALA B O 1
ATOM 3989 N N . LEU B 1 212 ? 16.203 -12.742 -19.328 1 94.62 212 LEU B N 1
ATOM 3990 C CA . LEU B 1 212 ? 15.32 -13.898 -19.391 1 94.62 212 LEU B CA 1
ATOM 3991 C C . LEU B 1 212 ? 16 -15.07 -20.078 1 94.62 212 LEU B C 1
ATOM 3993 O O . LEU B 1 212 ? 17.062 -14.906 -20.688 1 94.62 212 LEU B O 1
ATOM 3997 N N . GLU B 1 213 ? 15.461 -16.188 -19.891 1 93.56 213 GLU B N 1
ATOM 3998 C CA . GLU B 1 213 ? 16.031 -17.359 -20.531 1 93.56 213 GLU B CA 1
ATOM 3999 C C . GLU B 1 213 ? 15.781 -17.359 -22.031 1 93.56 213 GLU B C 1
ATOM 4001 O O . GLU B 1 213 ? 14.914 -16.641 -22.516 1 93.56 213 GLU B O 1
ATOM 4006 N N . SER B 1 214 ? 16.562 -18.219 -22.719 1 92.94 214 SER B N 1
ATOM 4007 C CA . SER B 1 214 ? 16.391 -18.344 -24.172 1 92.94 214 SER B CA 1
ATOM 4008 C C . SER B 1 214 ? 15.016 -18.875 -24.516 1 92.94 214 SER B C 1
ATOM 4010 O O . SER B 1 214 ? 14.398 -19.594 -23.719 1 92.94 214 SER B O 1
ATOM 4012 N N . LEU B 1 215 ? 14.5 -18.562 -25.688 1 94.62 215 LEU B N 1
ATOM 4013 C CA . LEU B 1 215 ? 13.172 -18.969 -26.141 1 94.62 215 LEU B CA 1
ATOM 4014 C C . LEU B 1 215 ? 13.078 -20.484 -26.234 1 94.62 215 LEU B C 1
ATOM 4016 O O . LEU B 1 215 ? 11.984 -21.047 -26.156 1 94.62 215 LEU B O 1
ATOM 4020 N N . THR B 1 216 ? 14.211 -21.156 -26.328 1 94.19 216 THR B N 1
ATOM 4021 C CA . THR B 1 216 ? 14.203 -22.609 -26.5 1 94.19 216 THR B CA 1
ATOM 4022 C C . THR B 1 216 ? 14.398 -23.312 -25.156 1 94.19 216 THR B C 1
ATOM 4024 O O . THR B 1 216 ? 14.32 -24.531 -25.078 1 94.19 216 THR B O 1
ATOM 4027 N N . ASP B 1 217 ? 14.68 -22.562 -24.172 1 94.94 217 ASP B N 1
ATOM 4028 C CA . ASP B 1 217 ? 14.859 -23.125 -22.844 1 94.94 217 ASP B CA 1
ATOM 4029 C C . ASP B 1 217 ? 13.523 -23.219 -22.094 1 94.94 217 ASP B C 1
ATOM 4031 O O . ASP B 1 217 ? 12.984 -22.188 -21.672 1 94.94 217 ASP B O 1
ATOM 4035 N N . PHE B 1 218 ? 13.062 -24.391 -21.859 1 96.62 218 PHE B N 1
ATOM 4036 C CA . PHE B 1 218 ? 11.758 -24.578 -21.219 1 96.62 218 PHE B CA 1
ATOM 4037 C C . PHE B 1 218 ? 11.914 -24.984 -19.766 1 96.62 218 PHE B C 1
ATOM 4039 O O . PHE B 1 218 ? 10.961 -25.438 -19.125 1 96.62 218 PHE B O 1
ATOM 4046 N N . SER B 1 219 ? 13.133 -24.875 -19.219 1 97 219 SER B N 1
ATOM 4047 C CA . SER B 1 219 ? 13.391 -25.266 -17.828 1 97 219 SER B CA 1
ATOM 4048 C C . SER B 1 219 ? 12.688 -24.344 -16.844 1 97 219 SER B C 1
ATOM 4050 O O . SER B 1 219 ? 12.031 -24.812 -15.906 1 97 219 SER B O 1
ATOM 4052 N N . TRP B 1 220 ? 12.68 -23.109 -17.094 1 96.38 220 TRP B N 1
ATOM 4053 C CA . TRP B 1 220 ? 12.094 -22.141 -16.156 1 96.38 220 TRP B CA 1
ATOM 4054 C C . TRP B 1 220 ? 10.57 -22.156 -16.25 1 96.38 220 TRP B C 1
ATOM 4056 O O . TRP B 1 220 ? 9.883 -22.047 -15.234 1 96.38 220 TRP B O 1
ATOM 4066 N N . SER B 1 221 ? 10.047 -22.234 -17.453 1 97.56 221 SER B N 1
ATOM 4067 C CA . SER B 1 221 ? 8.594 -22.359 -17.609 1 97.56 221 SER B CA 1
ATOM 4068 C C . SER B 1 221 ? 8.094 -23.656 -16.953 1 97.56 221 SER B C 1
ATOM 4070 O O . SER B 1 221 ? 7.004 -23.672 -16.375 1 97.56 221 SER B O 1
ATOM 4072 N N . SER B 1 222 ? 8.906 -24.703 -17.094 1 98.19 222 SER B N 1
ATOM 4073 C CA . SER B 1 222 ? 8.539 -25.953 -16.422 1 98.19 222 SER B CA 1
ATOM 4074 C C . SER B 1 222 ? 8.547 -25.797 -14.914 1 98.19 222 SER B C 1
ATOM 4076 O O . SER B 1 222 ? 7.656 -26.312 -14.227 1 98.19 222 SER B O 1
ATOM 4078 N N . LEU B 1 223 ? 9.516 -25.141 -14.43 1 97.94 223 LEU B N 1
ATOM 4079 C CA . LEU B 1 223 ? 9.562 -24.875 -13 1 97.94 223 LEU B CA 1
ATOM 4080 C C . LEU B 1 223 ? 8.359 -24.047 -12.555 1 97.94 223 LEU B C 1
ATOM 4082 O O . LEU B 1 223 ? 7.746 -24.328 -11.523 1 97.94 223 LEU B O 1
ATOM 4086 N N . SER B 1 224 ? 8.008 -23.062 -13.289 1 98.19 224 SER B N 1
ATOM 4087 C CA . SER B 1 224 ? 6.836 -22.234 -13.016 1 98.19 224 SER B CA 1
ATOM 4088 C C . SER B 1 224 ? 5.566 -23.078 -12.992 1 98.19 224 SER B C 1
ATOM 4090 O O . SER B 1 224 ? 4.703 -22.891 -12.133 1 98.19 224 SER B O 1
ATOM 4092 N N . GLY B 1 225 ? 5.484 -23.938 -14.008 1 98.12 225 GLY B N 1
ATOM 4093 C CA . GLY B 1 225 ? 4.352 -24.844 -14.023 1 98.12 225 GLY B CA 1
ATOM 4094 C C . GLY B 1 225 ? 4.254 -25.703 -12.781 1 98.12 225 GLY B C 1
ATOM 4095 O O . GLY B 1 225 ? 3.164 -25.906 -12.242 1 98.12 225 GLY B O 1
ATOM 4096 N N . ALA B 1 226 ? 5.375 -26.234 -12.359 1 98.56 226 ALA B N 1
ATOM 4097 C CA . ALA B 1 226 ? 5.402 -27.047 -11.148 1 98.56 226 ALA B CA 1
ATOM 4098 C C . ALA B 1 226 ? 4.945 -26.234 -9.938 1 98.56 226 ALA B C 1
ATOM 4100 O O . ALA B 1 226 ? 4.117 -26.703 -9.148 1 98.56 226 ALA B O 1
ATOM 4101 N N . VAL B 1 227 ? 5.414 -25.016 -9.766 1 97.69 227 VAL B N 1
ATOM 4102 C CA . VAL B 1 227 ? 5.051 -24.156 -8.641 1 97.69 227 VAL B CA 1
ATOM 4103 C C . VAL B 1 227 ? 3.557 -23.844 -8.695 1 97.69 227 VAL B C 1
ATOM 4105 O O . VAL B 1 227 ? 2.871 -23.906 -7.668 1 97.69 227 VAL B O 1
ATOM 4108 N N . PHE B 1 228 ? 3.057 -23.531 -9.883 1 98 228 PHE B N 1
ATOM 4109 C CA . PHE B 1 228 ? 1.64 -23.266 -10.094 1 98 228 PHE B CA 1
ATOM 4110 C C . PHE B 1 228 ? 0.791 -24.438 -9.625 1 98 228 PHE B C 1
ATOM 4112 O O . PHE B 1 228 ? -0.168 -24.25 -8.875 1 98 228 PHE B O 1
ATOM 4119 N N . LEU B 1 229 ? 1.175 -25.594 -10.047 1 98.19 229 LEU B N 1
ATOM 4120 C CA . LEU B 1 229 ? 0.396 -26.766 -9.703 1 98.19 229 LEU B CA 1
ATOM 4121 C C . LEU B 1 229 ? 0.532 -27.109 -8.227 1 98.19 229 LEU B C 1
ATOM 4123 O O . LEU B 1 229 ? -0.417 -27.594 -7.602 1 98.19 229 LEU B O 1
ATOM 4127 N N . ILE B 1 230 ? 1.696 -26.922 -7.676 1 98.38 230 ILE B N 1
ATOM 4128 C CA . ILE B 1 230 ? 1.888 -27.141 -6.246 1 98.38 230 ILE B CA 1
ATOM 4129 C C . ILE B 1 230 ? 0.951 -26.234 -5.457 1 98.38 230 ILE B C 1
ATOM 4131 O O . ILE B 1 230 ? 0.28 -26.672 -4.523 1 98.38 230 ILE B O 1
ATOM 4135 N N . LEU B 1 231 ? 0.877 -24.984 -5.84 1 97.75 231 LEU B N 1
ATOM 4136 C CA . LEU B 1 231 ? -0.012 -24.047 -5.156 1 97.75 231 LEU B CA 1
ATOM 4137 C C . LEU B 1 231 ? -1.469 -24.484 -5.316 1 97.75 231 LEU B C 1
ATOM 4139 O O . LEU B 1 231 ? -2.24 -24.422 -4.355 1 97.75 231 LEU B O 1
ATOM 4143 N N . CYS B 1 232 ? -1.859 -24.922 -6.465 1 97.69 232 CYS B N 1
ATOM 4144 C CA . CYS B 1 232 ? -3.238 -25.312 -6.719 1 97.69 232 CYS B CA 1
ATOM 4145 C C . CYS B 1 232 ? -3.611 -26.531 -5.883 1 97.69 232 CYS B C 1
ATOM 4147 O O . CYS B 1 232 ? -4.633 -26.531 -5.191 1 97.69 232 CYS B O 1
ATOM 4149 N N . TYR B 1 233 ? -2.754 -27.516 -5.859 1 97.69 233 TYR B N 1
ATOM 4150 C CA . TYR B 1 233 ? -3.158 -28.812 -5.309 1 97.69 233 TYR B CA 1
ATOM 4151 C C . TYR B 1 233 ? -2.785 -28.922 -3.834 1 97.69 233 TYR B C 1
ATOM 4153 O O . TYR B 1 233 ? -3.426 -29.641 -3.076 1 97.69 233 TYR B O 1
ATOM 4161 N N . PHE B 1 234 ? -1.821 -28.156 -3.393 1 97.75 234 PHE B N 1
ATOM 4162 C CA . PHE B 1 234 ? -1.36 -28.359 -2.023 1 97.75 234 PHE B CA 1
ATOM 4163 C C . PHE B 1 234 ? -1.68 -27.141 -1.164 1 97.75 234 PHE B C 1
ATOM 4165 O O . PHE B 1 234 ? -1.511 -27.172 0.057 1 97.75 234 PHE B O 1
ATOM 4172 N N . VAL B 1 235 ? -2.125 -26.078 -1.727 1 97.5 235 VAL B N 1
ATOM 4173 C CA . VAL B 1 235 ? -2.539 -24.922 -0.95 1 97.5 235 VAL B CA 1
ATOM 4174 C C . VAL B 1 235 ? -4.012 -24.609 -1.224 1 97.5 235 VAL B C 1
ATOM 4176 O O . VAL B 1 235 ? -4.859 -24.766 -0.341 1 97.5 235 VAL B O 1
ATOM 4179 N N . HIS B 1 236 ? -4.375 -24.359 -2.436 1 97.75 236 HIS B N 1
ATOM 4180 C CA . HIS B 1 236 ? -5.723 -23.922 -2.775 1 97.75 236 HIS B CA 1
ATOM 4181 C C . HIS B 1 236 ? -6.734 -25.047 -2.57 1 97.75 236 HIS B C 1
ATOM 4183 O O . HIS B 1 236 ? -7.824 -24.828 -2.039 1 97.75 236 HIS B O 1
ATOM 4189 N N . GLN B 1 237 ? -6.41 -26.234 -3.006 1 96.75 237 GLN B N 1
ATOM 4190 C CA . GLN B 1 237 ? -7.328 -27.359 -2.893 1 96.75 237 GLN B CA 1
ATOM 4191 C C . GLN B 1 237 ? -7.672 -27.656 -1.434 1 96.75 237 GLN B C 1
ATOM 4193 O O . GLN B 1 237 ? -8.844 -27.688 -1.062 1 96.75 237 GLN B O 1
ATOM 4198 N N . PRO B 1 238 ? -6.684 -27.844 -0.538 1 96.44 238 PRO B N 1
ATOM 4199 C CA . PRO B 1 238 ? -7.055 -28.094 0.858 1 96.44 238 PRO B CA 1
ATOM 4200 C C . PRO B 1 238 ? -7.863 -26.938 1.463 1 96.44 238 PRO B C 1
ATOM 4202 O O . PRO B 1 238 ? -8.828 -27.188 2.197 1 96.44 238 PRO B O 1
ATOM 4205 N N . VAL B 1 239 ? -7.508 -25.734 1.152 1 96.62 239 VAL B N 1
ATOM 4206 C CA . VAL B 1 239 ? -8.234 -24.578 1.682 1 96.62 239 VAL B CA 1
ATOM 4207 C C . VAL B 1 239 ? -9.672 -24.594 1.164 1 96.62 239 VAL B C 1
ATOM 4209 O O . VAL B 1 239 ? -10.617 -24.391 1.93 1 96.62 239 VAL B O 1
ATOM 4212 N N . SER B 1 240 ? -9.805 -24.875 -0.066 1 96.5 240 SER B N 1
ATOM 4213 C CA . SER B 1 240 ? -11.133 -24.938 -0.665 1 96.5 240 SER B CA 1
ATOM 4214 C C . SER B 1 240 ? -11.961 -26.078 -0.052 1 96.5 240 SER B C 1
ATOM 4216 O O . SER B 1 240 ? -13.148 -25.891 0.232 1 96.5 240 SER B O 1
ATOM 4218 N N . MET B 1 241 ? -11.367 -27.172 0.161 1 94.69 241 MET B N 1
ATOM 4219 C CA . MET B 1 241 ? -12.078 -28.344 0.695 1 94.69 241 MET B CA 1
ATOM 4220 C C . MET B 1 241 ? -12.492 -28.109 2.143 1 94.69 241 MET B C 1
ATOM 4222 O O . MET B 1 241 ? -13.562 -28.547 2.564 1 94.69 241 MET B O 1
ATOM 4226 N N . ILE B 1 242 ? -11.688 -27.391 2.877 1 94.56 242 ILE B N 1
ATOM 4227 C CA . ILE B 1 242 ? -11.969 -27.141 4.285 1 94.56 242 ILE B CA 1
ATOM 4228 C C . ILE B 1 242 ? -13.016 -26.047 4.418 1 94.56 242 ILE B C 1
ATOM 4230 O O . ILE B 1 242 ? -13.953 -26.156 5.215 1 94.56 242 ILE B O 1
ATOM 4234 N N . THR B 1 243 ? -12.977 -25.047 3.592 1 95.62 243 THR B N 1
ATOM 4235 C CA . THR B 1 243 ? -13.828 -23.875 3.758 1 95.62 243 THR B CA 1
ATOM 4236 C C . THR B 1 243 ? -15.055 -23.969 2.854 1 95.62 243 THR B C 1
ATOM 4238 O O . THR B 1 243 ? -16.016 -23.219 3.029 1 95.62 243 THR B O 1
ATOM 4241 N N . ARG B 1 244 ? -15.016 -24.75 1.831 1 96 244 ARG B N 1
ATOM 4242 C CA . ARG B 1 244 ? -16.047 -24.938 0.82 1 96 244 ARG B CA 1
ATOM 4243 C C . ARG B 1 244 ? -16.125 -23.734 -0.113 1 96 244 ARG B C 1
ATOM 4245 O O . ARG B 1 244 ? -17.094 -23.562 -0.85 1 96 244 ARG B O 1
ATOM 4252 N N . VAL B 1 245 ? -15.133 -22.891 0.023 1 95.75 245 VAL B N 1
ATOM 4253 C CA . VAL B 1 245 ? -15.023 -21.797 -0.929 1 95.75 245 VAL B CA 1
ATOM 4254 C C . VAL B 1 245 ? -14.297 -22.266 -2.186 1 95.75 245 VAL B C 1
ATOM 4256 O O . VAL B 1 245 ? -13.242 -22.906 -2.1 1 95.75 245 VAL B O 1
ATOM 4259 N N . ASN B 1 246 ? -14.836 -22 -3.334 1 94.81 246 ASN B N 1
ATOM 4260 C CA . ASN B 1 246 ? -14.305 -22.5 -4.598 1 94.81 246 ASN B CA 1
ATOM 4261 C C . ASN B 1 246 ? -13.156 -21.641 -5.105 1 94.81 246 ASN B C 1
ATOM 4263 O O . ASN B 1 246 ? -13.266 -21 -6.156 1 94.81 246 ASN B O 1
ATOM 4267 N N . ILE B 1 247 ? -12.031 -21.734 -4.496 1 94 247 ILE B N 1
ATOM 4268 C CA . ILE B 1 247 ? -10.852 -20.938 -4.848 1 94 247 ILE B CA 1
ATOM 4269 C C . ILE B 1 247 ? -10.266 -21.453 -6.164 1 94 247 ILE B C 1
ATOM 4271 O O . ILE B 1 247 ? -9.969 -22.641 -6.297 1 94 247 ILE B O 1
ATOM 4275 N N . ASN B 1 248 ? -10.148 -20.609 -7.117 1 91.69 248 ASN B N 1
ATOM 4276 C CA . ASN B 1 248 ? -9.578 -20.922 -8.422 1 91.69 248 ASN B CA 1
ATOM 4277 C C . ASN B 1 248 ? -10.281 -22.109 -9.078 1 91.69 248 ASN B C 1
ATOM 4279 O O . ASN B 1 248 ? -9.648 -22.922 -9.758 1 91.69 248 ASN B O 1
ATOM 4283 N N . PHE B 1 249 ? -11.531 -22.344 -8.68 1 92.88 249 PHE B N 1
ATOM 4284 C CA . PHE B 1 249 ? -12.438 -23.297 -9.305 1 92.88 249 PHE B CA 1
ATOM 4285 C C . PHE B 1 249 ? -11.953 -24.719 -9.117 1 92.88 249 PHE B C 1
ATOM 4287 O O . PHE B 1 249 ? -12.031 -25.547 -10.031 1 92.88 249 PHE B O 1
ATOM 4294 N N . LEU B 1 250 ? -11.445 -24.922 -7.984 1 94.62 250 LEU B N 1
ATOM 4295 C CA . LEU B 1 250 ? -10.883 -26.25 -7.723 1 94.62 250 LEU B CA 1
ATOM 4296 C C . LEU B 1 250 ? -11.961 -27.203 -7.238 1 94.62 250 LEU B C 1
ATOM 4298 O O . LEU B 1 250 ? -11.766 -28.422 -7.27 1 94.62 250 LEU B O 1
ATOM 4302 N N . LEU B 1 251 ? -13.125 -26.625 -6.754 1 95.19 251 LEU B N 1
ATOM 4303 C CA . LEU B 1 251 ? -14.227 -27.469 -6.305 1 95.19 251 LEU B CA 1
ATOM 4304 C C . LEU B 1 251 ? -15.188 -27.766 -7.453 1 95.19 251 LEU B C 1
ATOM 4306 O O . LEU B 1 251 ? -15.688 -28.891 -7.566 1 95.19 251 LEU B O 1
ATOM 4310 N N . CYS B 1 252 ? -15.469 -26.859 -8.227 1 95.19 252 CYS B N 1
ATOM 4311 C CA . CYS B 1 252 ? -16.297 -26.984 -9.422 1 95.19 252 CYS B CA 1
ATOM 4312 C C . CYS B 1 252 ? -15.852 -26 -10.492 1 95.19 252 CYS B C 1
ATOM 4314 O O . CYS B 1 252 ? -15.219 -24.984 -10.188 1 95.19 252 CYS B O 1
ATOM 4316 N N . PRO B 1 253 ? -16 -26.281 -11.742 1 93.94 253 PRO B N 1
ATOM 4317 C CA . PRO B 1 253 ? -15.539 -25.406 -12.82 1 93.94 253 PRO B CA 1
ATOM 4318 C C . PRO B 1 253 ? -16.406 -24.156 -12.961 1 93.94 253 PRO B C 1
ATOM 4320 O O . PRO B 1 253 ? -17.547 -24.125 -12.5 1 93.94 253 PRO B O 1
ATOM 4323 N N . ILE B 1 254 ? -15.773 -23.156 -13.555 1 86.06 254 ILE B N 1
ATOM 4324 C CA . ILE B 1 254 ? -16.516 -21.969 -13.914 1 86.06 254 ILE B CA 1
ATOM 4325 C C . ILE B 1 254 ? -17.5 -22.281 -15.031 1 86.06 254 ILE B C 1
ATOM 4327 O O . ILE B 1 254 ? -17.234 -23.156 -15.867 1 86.06 254 ILE B O 1
ATOM 4331 N N . SER B 1 255 ? -18.734 -21.688 -15.055 1 83.06 255 SER B N 1
ATOM 4332 C CA . SER B 1 255 ? -19.734 -21.891 -16.109 1 83.06 255 SER B CA 1
ATOM 4333 C C . SER B 1 255 ? -19.922 -20.625 -16.938 1 83.06 255 SER B C 1
ATOM 4335 O O . SER B 1 255 ? -20.156 -19.547 -16.406 1 83.06 255 SER B O 1
ATOM 4337 N N . PRO B 1 256 ? -19.562 -20.672 -18.25 1 83.31 256 PRO B N 1
ATOM 4338 C CA . PRO B 1 256 ? -19.328 -21.875 -19.047 1 83.31 256 PRO B CA 1
ATOM 4339 C C . PRO B 1 256 ? -17.859 -22.266 -19.141 1 83.31 256 PRO B C 1
ATOM 4341 O O . PRO B 1 256 ? -16.984 -21.391 -19.062 1 83.31 256 PRO B O 1
ATOM 4344 N N . TYR B 1 257 ? -17.578 -23.484 -19.141 1 88 257 TYR B N 1
ATOM 4345 C CA . TYR B 1 257 ? -16.266 -24.094 -19.297 1 88 257 TYR B CA 1
ATOM 4346 C C . TYR B 1 257 ? -16.328 -25.25 -20.297 1 88 257 TYR B C 1
ATOM 4348 O O . TYR B 1 257 ? -17.172 -26.125 -20.188 1 88 257 TYR B O 1
ATOM 4356 N N . PRO B 1 258 ? -15.531 -25.156 -21.328 1 89.75 258 PRO B N 1
ATOM 4357 C CA . PRO B 1 258 ? -15.602 -26.141 -22.391 1 89.75 258 PRO B CA 1
ATOM 4358 C C . PRO B 1 258 ? -15.328 -27.562 -21.906 1 89.75 258 PRO B C 1
ATOM 4360 O O . PRO B 1 258 ? -15.773 -28.531 -22.531 1 89.75 258 PRO B O 1
ATOM 4363 N N . PHE B 1 259 ? -14.68 -27.719 -20.844 1 92.19 259 PHE B N 1
ATOM 4364 C CA . PHE B 1 259 ? -14.312 -29.047 -20.391 1 92.19 259 PHE B CA 1
ATOM 4365 C C . PHE B 1 259 ? -15.047 -29.406 -19.109 1 92.19 259 PHE B C 1
ATOM 4367 O O . PHE B 1 259 ? -14.477 -30.031 -18.203 1 92.19 259 PHE B O 1
ATOM 4374 N N . GLU B 1 260 ? -16.234 -29.016 -19.016 1 92.44 260 GLU B N 1
ATOM 4375 C CA . GLU B 1 260 ? -17.047 -29.391 -17.859 1 92.44 260 GLU B CA 1
ATOM 4376 C C . GLU B 1 260 ? -17.172 -30.906 -17.734 1 92.44 260 GLU B C 1
ATOM 4378 O O . GLU B 1 260 ? -17.125 -31.625 -18.734 1 92.44 260 GLU B O 1
ATOM 4383 N N . GLY B 1 261 ? -17.375 -31.344 -16.5 1 92.12 261 GLY B N 1
ATOM 4384 C CA . GLY B 1 261 ? -17.469 -32.781 -16.266 1 92.12 261 GLY B CA 1
ATOM 4385 C C . GLY B 1 261 ? -16.484 -33.281 -15.203 1 92.12 261 GLY B C 1
ATOM 4386 O O . GLY B 1 261 ? -15.805 -32.469 -14.562 1 92.12 261 GLY B O 1
ATOM 4387 N N . PRO B 1 262 ? -16.375 -34.531 -15.055 1 91.81 262 PRO B N 1
ATOM 4388 C CA . PRO B 1 262 ? -15.586 -35.094 -13.953 1 91.81 262 PRO B CA 1
ATOM 4389 C C . PRO B 1 262 ? -14.086 -34.906 -14.141 1 91.81 262 PRO B C 1
ATOM 4391 O O . PRO B 1 262 ? -13.32 -34.969 -13.172 1 91.81 262 PRO B O 1
ATOM 4394 N N . TYR B 1 263 ? -13.625 -34.625 -15.414 1 94.31 263 TYR B N 1
ATOM 4395 C CA . TYR B 1 263 ? -12.195 -34.531 -15.68 1 94.31 263 TYR B CA 1
ATOM 4396 C C . TYR B 1 263 ? -11.781 -33.094 -15.93 1 94.31 263 TYR B C 1
ATOM 4398 O O . TYR B 1 263 ? -10.766 -32.844 -16.578 1 94.31 263 TYR B O 1
ATOM 4406 N N . TYR B 1 264 ? -12.602 -32.156 -15.414 1 95.75 264 TYR B N 1
ATOM 4407 C CA . TYR B 1 264 ? -12.352 -30.734 -15.727 1 95.75 264 TYR B CA 1
ATOM 4408 C C . TYR B 1 264 ? -11.031 -30.281 -15.125 1 95.75 264 TYR B C 1
ATOM 4410 O O . TYR B 1 264 ? -10.352 -29.422 -15.695 1 95.75 264 TYR B O 1
ATOM 4418 N N . ARG B 1 265 ? -10.602 -30.828 -14.016 1 95.94 265 ARG B N 1
ATOM 4419 C CA . ARG B 1 265 ? -9.352 -30.422 -13.383 1 95.94 265 ARG B CA 1
ATOM 4420 C C . ARG B 1 265 ? -8.148 -30.875 -14.203 1 95.94 265 ARG B C 1
ATOM 4422 O O . ARG B 1 265 ? -7.18 -30.125 -14.367 1 95.94 265 ARG B O 1
ATOM 4429 N N . LEU B 1 266 ? -8.242 -32.094 -14.656 1 95.69 266 LEU B N 1
ATOM 4430 C CA . LEU B 1 266 ? -7.152 -32.594 -15.492 1 95.69 266 LEU B CA 1
ATOM 4431 C C . LEU B 1 266 ? -7.043 -31.812 -16.781 1 95.69 266 LEU B C 1
ATOM 4433 O O . LEU B 1 266 ? -5.938 -31.562 -17.266 1 95.69 266 LEU B O 1
ATOM 4437 N N . ALA B 1 267 ? -8.203 -31.531 -17.312 1 96.19 267 ALA B N 1
ATOM 4438 C CA . ALA B 1 267 ? -8.211 -30.641 -18.484 1 96.19 267 ALA B CA 1
ATOM 4439 C C . ALA B 1 267 ? -7.555 -29.312 -18.156 1 96.19 267 ALA B C 1
ATOM 4441 O O . ALA B 1 267 ? -6.797 -28.766 -18.969 1 96.19 267 ALA B O 1
ATOM 4442 N N . ALA B 1 268 ? -7.812 -28.766 -16.984 1 95.75 268 ALA B N 1
ATOM 4443 C CA . ALA B 1 268 ? -7.219 -27.5 -16.562 1 95.75 268 ALA B CA 1
ATOM 4444 C C . ALA B 1 268 ? -5.707 -27.641 -16.406 1 95.75 268 ALA B C 1
ATOM 4446 O O . ALA B 1 268 ? -4.953 -26.75 -16.812 1 95.75 268 ALA B O 1
ATOM 4447 N N . VAL B 1 269 ? -5.266 -28.703 -15.812 1 96.5 269 VAL B N 1
ATOM 4448 C CA . VAL B 1 269 ? -3.836 -28.953 -15.672 1 96.5 269 VAL B CA 1
ATOM 4449 C C . VAL B 1 269 ? -3.168 -28.938 -17.047 1 96.5 269 VAL B C 1
ATOM 4451 O O . VAL B 1 269 ? -2.111 -28.328 -17.219 1 96.5 269 VAL B O 1
ATOM 4454 N N . PHE B 1 270 ? -3.826 -29.531 -17.938 1 95.38 270 PHE B N 1
ATOM 4455 C CA . PHE B 1 270 ? -3.283 -29.641 -19.297 1 95.38 270 PHE B CA 1
ATOM 4456 C C . PHE B 1 270 ? -3.209 -28.266 -19.938 1 95.38 270 PHE B C 1
ATOM 4458 O O . PHE B 1 270 ? -2.127 -27.797 -20.312 1 95.38 270 PHE B O 1
ATOM 4465 N N . HIS B 1 271 ? -4.316 -27.562 -20.062 1 95.56 271 HIS B N 1
ATOM 4466 C CA . HIS B 1 271 ? -4.293 -26.328 -20.828 1 95.56 271 HIS B CA 1
ATOM 4467 C C . HIS B 1 271 ? -3.551 -25.219 -20.078 1 95.56 271 HIS B C 1
ATOM 4469 O O . HIS B 1 271 ? -2.908 -24.375 -20.688 1 95.56 271 HIS B O 1
ATOM 4475 N N . GLN B 1 272 ? -3.594 -25.203 -18.734 1 96.25 272 GLN B N 1
ATOM 4476 C CA . GLN B 1 272 ? -2.85 -24.188 -17.984 1 96.25 272 GLN B CA 1
ATOM 4477 C C . GLN B 1 272 ? -1.344 -24.406 -18.125 1 96.25 272 GLN B C 1
ATOM 4479 O O . GLN B 1 272 ? -0.586 -23.453 -18.281 1 96.25 272 GLN B O 1
ATOM 4484 N N . THR B 1 273 ? -0.887 -25.625 -18.031 1 96.19 273 THR B N 1
ATOM 4485 C CA . THR B 1 273 ? 0.539 -25.891 -18.188 1 96.19 273 THR B CA 1
ATOM 4486 C C . THR B 1 273 ? 1 -25.547 -19.609 1 96.19 273 THR B C 1
ATOM 4488 O O . THR B 1 273 ? 2.102 -25.031 -19.797 1 96.19 273 THR B O 1
ATOM 4491 N N . LEU B 1 274 ? 0.18 -25.828 -20.562 1 96.25 274 LEU B N 1
ATOM 4492 C CA . LEU B 1 274 ? 0.491 -25.453 -21.938 1 96.25 274 LEU B CA 1
ATOM 4493 C C . LEU B 1 274 ? 0.61 -23.938 -22.078 1 96.25 274 LEU B C 1
ATOM 4495 O O . LEU B 1 274 ? 1.527 -23.438 -22.734 1 96.25 274 LEU B O 1
ATOM 4499 N N . LEU B 1 275 ? -0.275 -23.234 -21.484 1 96.81 275 LEU B N 1
ATOM 4500 C CA . LEU B 1 275 ? -0.256 -21.781 -21.547 1 96.81 275 LEU B CA 1
ATOM 4501 C C . LEU B 1 275 ? 0.975 -21.234 -20.828 1 96.81 275 LEU B C 1
ATOM 4503 O O . LEU B 1 275 ? 1.595 -20.281 -21.312 1 96.81 275 LEU B O 1
ATOM 4507 N N . ILE B 1 276 ? 1.345 -21.812 -19.734 1 97.56 276 ILE B N 1
ATOM 4508 C CA . ILE B 1 276 ? 2.533 -21.406 -18.984 1 97.56 276 ILE B CA 1
ATOM 4509 C C . ILE B 1 276 ? 3.771 -21.562 -19.859 1 97.56 276 ILE B C 1
ATOM 4511 O O . ILE B 1 276 ? 4.645 -20.703 -19.875 1 97.56 276 ILE B O 1
ATOM 4515 N N . GLN B 1 277 ? 3.816 -22.641 -20.641 1 94.44 277 GLN B N 1
ATOM 4516 C CA . GLN B 1 277 ? 4.953 -22.906 -21.516 1 94.44 277 GLN B CA 1
ATOM 4517 C C . GLN B 1 277 ? 4.973 -21.953 -22.703 1 94.44 277 GLN B C 1
ATOM 4519 O O . GLN B 1 277 ? 6.039 -21.516 -23.141 1 94.44 277 GLN B O 1
ATOM 4524 N N . LEU B 1 278 ? 3.814 -21.484 -23.125 1 95.38 278 LEU B N 1
ATOM 4525 C CA . LEU B 1 278 ? 3.75 -20.797 -24.406 1 95.38 278 LEU B CA 1
ATOM 4526 C C . LEU B 1 278 ? 3.588 -19.297 -24.219 1 95.38 278 LEU B C 1
ATOM 4528 O O . LEU B 1 278 ? 4.215 -18.5 -24.922 1 95.38 278 LEU B O 1
ATOM 4532 N N . LEU B 1 279 ? 2.777 -18.891 -23.328 1 93.5 279 LEU B N 1
ATOM 4533 C CA . LEU B 1 279 ? 2.426 -17.469 -23.234 1 93.5 279 LEU B CA 1
ATOM 4534 C C . LEU B 1 279 ? 3.566 -16.672 -22.625 1 93.5 279 LEU B C 1
ATOM 4536 O O . LEU B 1 279 ? 3.752 -15.492 -22.969 1 93.5 279 LEU B O 1
ATOM 4540 N N . GLY B 1 280 ? 4.297 -17.281 -21.734 1 93.94 280 GLY B N 1
ATOM 4541 C CA . GLY B 1 280 ? 5.5 -16.609 -21.266 1 93.94 280 GLY B CA 1
ATOM 4542 C C . GLY B 1 280 ? 6.492 -16.312 -22.375 1 93.94 280 GLY B C 1
ATOM 4543 O O . GLY B 1 280 ? 7.105 -15.242 -22.406 1 93.94 280 GLY B O 1
ATOM 4544 N N . LYS B 1 281 ? 6.633 -17.234 -23.297 1 96.06 281 LYS B N 1
ATOM 4545 C CA . LYS B 1 281 ? 7.531 -17.062 -24.438 1 96.06 281 LYS B CA 1
ATOM 4546 C C . LYS B 1 281 ? 6.996 -16.016 -25.406 1 96.06 281 LYS B C 1
ATOM 4548 O O . LYS B 1 281 ? 7.762 -15.211 -25.953 1 96.06 281 LYS B O 1
ATOM 4553 N N . LEU B 1 282 ? 5.723 -16.078 -25.578 1 96.44 282 LEU B N 1
ATOM 4554 C CA . LEU B 1 282 ? 5.109 -15.062 -26.438 1 96.44 282 LEU B CA 1
ATOM 4555 C C . LEU B 1 282 ? 5.301 -13.672 -25.828 1 96.44 282 LEU B C 1
ATOM 4557 O O . LEU B 1 282 ? 5.566 -12.711 -26.562 1 96.44 282 LEU B O 1
ATOM 4561 N N . TYR B 1 283 ? 5.125 -13.562 -24.562 1 96.75 283 TYR B N 1
ATOM 4562 C CA . TYR B 1 283 ? 5.344 -12.289 -23.875 1 96.75 283 TYR B CA 1
ATOM 4563 C C . TYR B 1 283 ? 6.781 -11.82 -24.047 1 96.75 283 TYR B C 1
ATOM 4565 O O . TYR B 1 283 ? 7.031 -10.633 -24.281 1 96.75 283 TYR B O 1
ATOM 4573 N N . ARG B 1 284 ? 7.723 -12.695 -23.922 1 95.81 284 ARG B N 1
ATOM 4574 C CA . ARG B 1 284 ? 9.133 -12.367 -24.125 1 95.81 284 ARG B CA 1
ATOM 4575 C C . ARG B 1 284 ? 9.359 -11.812 -25.531 1 95.81 284 ARG B C 1
ATOM 4577 O O . ARG B 1 284 ? 10.094 -10.844 -25.719 1 95.81 284 ARG B O 1
ATOM 4584 N N . ILE B 1 285 ? 8.758 -12.438 -26.547 1 96.69 285 ILE B N 1
ATOM 4585 C CA . ILE B 1 285 ? 8.891 -11.992 -27.938 1 96.69 285 ILE B CA 1
ATOM 4586 C C . ILE B 1 285 ? 8.328 -10.578 -28.062 1 96.69 285 ILE B C 1
ATOM 4588 O O . ILE B 1 285 ? 8.938 -9.727 -28.719 1 96.69 285 ILE B O 1
ATOM 4592 N N . ALA B 1 286 ? 7.219 -10.375 -27.469 1 96.12 286 ALA B N 1
ATOM 4593 C CA . ALA B 1 286 ? 6.621 -9.047 -27.484 1 96.12 286 ALA B CA 1
ATOM 4594 C C . ALA B 1 286 ? 7.559 -8.008 -26.875 1 96.12 286 ALA B C 1
ATOM 4596 O O . ALA B 1 286 ? 7.688 -6.898 -27.391 1 96.12 286 ALA B O 1
ATOM 4597 N N . LEU B 1 287 ? 8.188 -8.367 -25.766 1 95.69 287 LEU B N 1
ATOM 4598 C CA . LEU B 1 287 ? 9.117 -7.461 -25.109 1 95.69 287 LEU B CA 1
ATOM 4599 C C . LEU B 1 287 ? 10.328 -7.195 -26 1 95.69 287 LEU B C 1
ATOM 4601 O O . LEU B 1 287 ? 10.859 -6.078 -26.016 1 95.69 287 LEU B O 1
ATOM 4605 N N . GLU B 1 288 ? 10.766 -8.172 -26.719 1 93.44 288 GLU B N 1
ATOM 4606 C CA . GLU B 1 288 ? 11.898 -8.031 -27.625 1 93.44 288 GLU B CA 1
ATOM 4607 C C . GLU B 1 288 ? 11.602 -7.023 -28.734 1 93.44 288 GLU B C 1
ATOM 4609 O O . GLU B 1 288 ? 12.492 -6.293 -29.172 1 93.44 288 GLU B O 1
ATOM 4614 N N . ILE B 1 289 ? 10.422 -6.949 -29.078 1 93.31 289 ILE B N 1
ATOM 4615 C CA . ILE B 1 289 ? 9.992 -6.051 -30.141 1 93.31 289 ILE B CA 1
ATOM 4616 C C . ILE B 1 289 ? 9.797 -4.645 -29.594 1 93.31 289 ILE B C 1
ATOM 4618 O O . ILE B 1 289 ? 10.195 -3.66 -30.219 1 93.31 289 ILE B O 1
ATOM 4622 N N . CYS B 1 290 ? 9.25 -4.52 -28.375 1 91.56 290 CYS B N 1
ATOM 4623 C CA . CYS B 1 290 ? 8.789 -3.238 -27.844 1 91.56 290 CYS B CA 1
ATOM 4624 C C . CYS B 1 290 ? 9.891 -2.539 -27.062 1 91.56 290 CYS B C 1
ATOM 4626 O O . CYS B 1 290 ? 9.922 -1.311 -26.984 1 91.56 290 CYS B O 1
ATOM 4628 N N . LEU B 1 291 ? 10.766 -3.238 -26.406 1 89.69 291 LEU B N 1
ATOM 4629 C CA . LEU B 1 291 ? 11.789 -2.623 -25.562 1 89.69 291 LEU B CA 1
ATOM 4630 C C . LEU B 1 291 ? 12.938 -2.092 -26.391 1 89.69 291 LEU B C 1
ATOM 4632 O O . LEU B 1 291 ? 13.328 -2.709 -27.391 1 89.69 291 LEU B O 1
ATOM 4636 N N . PRO B 1 292 ? 13.367 -0.872 -25.984 1 80.38 292 PRO B N 1
ATOM 4637 C CA . PRO B 1 292 ? 14.523 -0.335 -26.703 1 80.38 292 PRO B CA 1
ATOM 4638 C C . PRO B 1 292 ? 15.758 -1.234 -26.594 1 80.38 292 PRO B C 1
ATOM 4640 O O . PRO B 1 292 ? 15.977 -1.863 -25.547 1 80.38 292 PRO B O 1
ATOM 4643 N N . LYS B 1 293 ? 16.438 -1.526 -27.609 1 68.69 293 LYS B N 1
ATOM 4644 C CA . LYS B 1 293 ? 17.656 -2.334 -27.641 1 68.69 293 LYS B CA 1
ATOM 4645 C C . LYS B 1 293 ? 18.828 -1.599 -27 1 68.69 293 LYS B C 1
ATOM 4647 O O . LYS B 1 293 ? 18.969 -0.383 -27.141 1 68.69 293 LYS B O 1
ATOM 4652 N N . ASN B 1 294 ? 19.094 -1.802 -25.734 1 55.78 294 ASN B N 1
ATOM 4653 C CA . ASN B 1 294 ? 20.297 -1.196 -25.141 1 55.78 294 ASN B CA 1
ATOM 4654 C C . ASN B 1 294 ? 21.391 -1.004 -26.172 1 55.78 294 ASN B C 1
ATOM 4656 O O . ASN B 1 294 ? 21.875 -1.974 -26.766 1 55.78 294 ASN B O 1
ATOM 4660 N N . ILE B 1 295 ? 21.5 0.1 -26.828 1 43.5 295 ILE B N 1
ATOM 4661 C CA . ILE B 1 295 ? 22.703 0.484 -27.562 1 43.5 295 ILE B CA 1
ATOM 4662 C C . ILE B 1 295 ? 23.906 0.462 -26.641 1 43.5 295 ILE B C 1
ATOM 4664 O O . ILE B 1 295 ? 23.953 1.188 -25.641 1 43.5 295 ILE B O 1
ATOM 4668 N N . SER B 1 296 ? 24.531 -0.679 -26.281 1 38.47 296 SER B N 1
ATOM 4669 C CA . SER B 1 296 ? 25.922 -0.519 -25.844 1 38.47 296 SER B CA 1
ATOM 4670 C C . SER B 1 296 ? 26.578 0.678 -26.516 1 38.47 296 SER B C 1
ATOM 4672 O O . SER B 1 296 ? 26.469 0.848 -27.734 1 38.47 296 SER B O 1
ATOM 4674 N N . LYS B 1 297 ? 26.922 1.758 -25.781 1 34.03 297 LYS B N 1
ATOM 4675 C CA . LYS B 1 297 ? 28 2.633 -26.203 1 34.03 297 LYS B CA 1
ATOM 4676 C C . LYS B 1 297 ? 29.172 1.828 -26.781 1 34.03 297 LYS B C 1
ATOM 4678 O O . LYS B 1 297 ? 29.922 1.209 -26.031 1 34.03 297 LYS B O 1
ATOM 4683 N N . ILE B 1 298 ? 29.062 1.117 -27.797 1 26.27 298 ILE B N 1
ATOM 4684 C CA . ILE B 1 298 ? 30.188 0.73 -28.641 1 26.27 298 ILE B CA 1
ATOM 4685 C C . ILE B 1 298 ? 31 1.965 -29 1 26.27 298 ILE B C 1
ATOM 4687 O O . ILE B 1 298 ? 32.031 1.858 -29.688 1 26.27 298 ILE B O 1
ATOM 4691 N N . ASN B 1 299 ? 30.828 3.283 -28.641 1 25.09 299 ASN B N 1
ATOM 4692 C CA . ASN B 1 299 ? 32.125 3.891 -28.938 1 25.09 299 ASN B CA 1
ATOM 4693 C C . ASN B 1 299 ? 33.156 3.572 -27.859 1 25.09 299 ASN B C 1
ATOM 4695 O O . ASN B 1 299 ? 32.844 3.551 -26.672 1 25.09 299 ASN B O 1
#

Solvent-accessible surface area (backbone atoms only — not comparable to full-atom values): 31926 Å² total; per-residue (Å²): 130,73,63,70,62,51,53,59,55,40,52,69,65,60,56,62,67,69,76,38,73,62,54,54,50,50,51,48,47,37,37,29,46,55,14,72,69,38,45,54,37,45,68,33,58,68,39,63,56,55,50,54,70,67,56,52,50,50,53,47,51,55,48,49,54,51,32,51,48,27,42,52,51,15,52,53,45,33,58,73,64,42,38,69,58,50,35,43,55,49,34,69,72,55,80,88,63,93,45,70,65,51,48,50,50,35,42,49,53,26,22,52,52,13,22,50,51,18,41,25,30,58,52,11,36,43,56,61,61,73,39,62,62,51,50,53,47,52,50,50,44,46,56,59,64,47,72,80,37,44,65,50,41,50,50,49,46,28,51,50,21,53,38,61,59,27,46,47,48,61,76,60,57,73,62,78,82,64,80,42,64,62,44,62,59,46,53,52,52,50,32,46,37,64,46,69,47,49,49,60,47,55,36,50,74,53,69,26,70,75,56,40,74,58,91,84,55,58,30,48,32,29,37,32,38,25,52,52,49,46,44,45,63,70,46,39,38,56,52,19,69,73,61,36,33,55,51,92,41,68,42,35,74,64,90,88,46,97,53,69,66,89,59,32,63,60,51,45,53,50,54,51,44,51,43,20,57,45,49,26,49,52,51,49,53,51,46,62,71,70,49,80,74,80,73,71,76,76,118,130,73,64,68,63,51,53,59,56,39,50,69,66,60,56,62,67,69,76,37,73,63,54,55,49,50,52,48,46,38,38,29,47,55,13,70,71,38,44,53,37,45,68,33,57,68,39,64,57,54,49,54,70,67,56,53,50,50,54,47,52,54,48,49,54,50,33,52,50,27,40,51,51,16,54,51,47,32,60,75,64,42,37,68,59,51,36,45,54,50,33,70,72,54,79,87,65,95,46,70,64,51,47,50,51,36,41,49,52,26,22,52,52,12,22,51,51,20,44,24,30,56,51,10,36,41,57,62,61,72,40,63,62,51,51,52,45,54,50,49,45,46,58,57,63,46,72,80,36,45,64,51,42,50,50,49,46,27,51,49,20,54,37,61,60,29,48,44,46,62,76,62,58,74,62,77,83,63,79,41,64,61,44,61,60,45,54,53,51,50,33,46,38,61,47,68,48,49,49,58,48,55,36,50,74,52,70,27,71,74,56,38,75,58,89,84,56,58,31,48,29,29,37,32,37,25,52,53,49,46,44,46,63,72,46,38,37,56,51,19,68,74,62,37,33,56,51,92,40,68,42,35,74,63,88,90,48,97,55,68,64,90,58,30,62,60,52,45,53,49,54,51,45,50,43,20,57,45,49,26,49,50,50,51,52,52,46,63,70,69,46,81,74,80,71,71,78,76,119

Organism: Amphimedon queenslandica (NCBI:txid400682)

Sequence (598 aa):
MNSKYNNSVAALVNGGDSFSGSSLLFELEDVLYGGDSTKEEINNESCFNYLSTRLALTDTVIAVVFIIYLISYAVKTISANNGLQELARVCSAKKEESDSIKTLLLVTLSIVLGVEIGYKLASKEAIFFLFFCHLITATQIYLLAAPITPFSTAVLRCMMHILHLAFFGIIFMDVNGRQFHGEVALSWIQHVLIFAVVPPYLVYHRGGTKALESLTDFSWSSLSGAVFLILCYFVHQPVSMITRVNINFLLCPISPYPFEGPYYRLAAVFHQTLLIQLLGKLYRIALEICLPKNISKINMNSKYNNSVAALVNGGDSFSGSSLLFELEDVLYGGDSTKEEINNESCFNYLSTRLALTDTVIAVVFIIYLISYAVKTISANNGLQELARVCSAKKEESDSIKTLLLVTLSIVLGVEIGYKLASKEAIFFLFFCHLITATQIYLLAAPITPFSTAVLRCMMHILHLAFFGIIFMDVNGRQFHGEVALSWIQHVLIFAVVPPYLVYHRGGTKALESLTDFSWSSLSGAVFLILCYFVHQPVSMITRVNINFLLCPISPYPFEGPYYRLAAVFHQTLLIQLLGKLYRIALEICLPKNISKIN